Protein AF-A0A7V4LDE7-F1 (afdb_monomer)

Secondary structure (DSSP, 8-state):
---SEEEEE-GGGHHHHHHHHHHHHTTT--EEEEEGGG-SS-PPPHHHHHHHHT-SEEEEEE-TTGGG-HHHHHHHHHHSTTTSEEEEEEHHHHS-THHHHHTTS-S----TTS--HHHHHHHHHHHHHHHHHHHHHTTS-----------------------------------------PPPPPPPPP----------------------------------S-SS---S-------PPPPPPPHHHHHHHHHHHHHHHHHHHHHHHT-HHHHHHHHHHHHHH-TT-HHHHHHHHHHHHHTT-HHHHHHHHHHHHHH-TT-HHHHHHHHHHHHHTT-HHHHHHHHHHHHHH-TT-HHHHHHHHHHHHHTT-HHHHHHHHHHHHTTSTT-HHHHHHHHHHHHHTT-HHHHHHHHHHHHHH-TT-HHHHHHHHHHHHHTT-HHHHHHHHHHHHHH-TT-HHHHHHHHHHHHHTT-HHHHHHHHHHHHHH-TT-HHHHHHHHHHHHHTT-HHHHHHHHHHHHHH-TT-HHHHHHHHHHHHHTT-HHHHHHHHHHHHHTT----HHHHHHHHHHTT---

Mean predicted aligned error: 19.29 Å

Structure (mmCIF, N/CA/C/O backbone):
data_AF-A0A7V4LDE7-F1
#
_entry.id   AF-A0A7V4LDE7-F1
#
loop_
_atom_site.group_PDB
_atom_site.id
_atom_site.type_symbol
_atom_site.label_atom_id
_atom_site.label_alt_id
_atom_site.label_comp_id
_atom_site.label_asym_id
_atom_site.label_entity_id
_atom_site.label_seq_id
_atom_site.pdbx_PDB_ins_code
_atom_site.Cartn_x
_atom_site.Cartn_y
_atom_site.Cartn_z
_atom_site.occupancy
_atom_site.B_iso_or_equiv
_atom_site.auth_seq_id
_atom_site.auth_comp_id
_atom_site.auth_asym_id
_atom_site.auth_atom_id
_atom_site.pdbx_PDB_model_num
ATOM 1 N N . MET A 1 1 ? -40.823 26.200 8.061 1.00 50.50 1 MET A N 1
ATOM 2 C CA . MET A 1 1 ? -39.891 27.313 7.737 1.00 50.50 1 MET A CA 1
ATOM 3 C C . MET A 1 1 ? -40.153 27.757 6.298 1.00 50.50 1 MET A C 1
ATOM 5 O O . MET A 1 1 ? -40.673 26.949 5.548 1.00 50.50 1 MET A O 1
ATOM 9 N N . ASP A 1 2 ? -39.802 28.982 5.892 1.00 66.81 2 ASP A N 1
ATOM 10 C CA . ASP A 1 2 ? -40.017 29.496 4.515 1.00 66.81 2 ASP A CA 1
ATOM 11 C C . ASP A 1 2 ? -38.904 29.059 3.529 1.00 66.81 2 ASP A C 1
ATOM 13 O O . ASP A 1 2 ? -38.413 29.844 2.721 1.00 66.81 2 ASP A O 1
ATOM 17 N N . HIS A 1 3 ? -38.445 27.807 3.625 1.00 75.25 3 HIS A N 1
ATOM 18 C CA . HIS A 1 3 ? -37.455 27.248 2.700 1.00 75.25 3 HIS A CA 1
ATOM 19 C C . HIS A 1 3 ? -38.171 26.636 1.491 1.00 75.25 3 HIS A C 1
ATOM 21 O O . HIS A 1 3 ? -39.173 25.936 1.632 1.00 75.25 3 HIS A O 1
ATOM 27 N N . LYS A 1 4 ? -37.664 26.904 0.286 1.00 77.56 4 LYS A N 1
ATOM 28 C CA . LYS A 1 4 ? -38.280 26.480 -0.985 1.00 77.56 4 LYS A CA 1
ATOM 29 C C . LYS A 1 4 ? -37.563 25.290 -1.623 1.00 77.56 4 LYS A C 1
ATOM 31 O O . LYS A 1 4 ? -38.145 24.626 -2.475 1.00 77.56 4 LYS A O 1
ATOM 36 N N . VAL A 1 5 ? -36.329 25.019 -1.197 1.00 75.75 5 VAL A N 1
ATOM 37 C CA . VAL A 1 5 ? -35.504 23.886 -1.633 1.00 75.75 5 VAL A CA 1
ATOM 38 C C . VAL A 1 5 ? -34.792 23.285 -0.422 1.00 75.75 5 VAL A C 1
ATOM 40 O O . VAL A 1 5 ? -34.174 24.019 0.349 1.00 75.75 5 VAL A O 1
ATOM 43 N N . PHE A 1 6 ? -34.829 21.962 -0.279 1.00 77.19 6 PHE A N 1
ATOM 44 C CA . PHE A 1 6 ? -33.914 21.226 0.598 1.00 77.19 6 PHE A CA 1
ATOM 45 C C . PHE A 1 6 ? -32.781 20.591 -0.220 1.00 77.19 6 PHE A C 1
ATOM 47 O O . PHE A 1 6 ? -33.036 20.083 -1.311 1.00 77.19 6 PHE A O 1
ATOM 54 N N . ILE A 1 7 ? -31.546 20.607 0.292 1.00 74.69 7 ILE A N 1
ATOM 55 C CA . ILE A 1 7 ? -30.352 20.083 -0.387 1.00 74.69 7 ILE A CA 1
ATOM 56 C C . ILE A 1 7 ? -29.651 19.028 0.480 1.00 74.69 7 ILE A C 1
ATOM 58 O O . ILE A 1 7 ? -29.097 19.345 1.534 1.00 74.69 7 ILE A O 1
ATOM 62 N N . SER A 1 8 ? -29.596 17.781 0.000 1.00 70.31 8 SER A N 1
ATOM 63 C CA . SER A 1 8 ? -28.840 16.698 0.652 1.00 70.31 8 SER A CA 1
ATOM 64 C C . SER A 1 8 ? -27.558 16.346 -0.109 1.00 70.31 8 SER A C 1
ATOM 66 O O . SER A 1 8 ? -27.596 16.035 -1.303 1.00 70.31 8 SER A O 1
ATOM 68 N N . TYR A 1 9 ? -26.423 16.341 0.595 1.00 69.69 9 TYR A N 1
ATOM 69 C CA . TYR A 1 9 ? -25.068 16.217 0.036 1.00 69.69 9 TYR A CA 1
ATOM 70 C C . TYR A 1 9 ? -24.222 15.181 0.795 1.00 69.69 9 TYR A C 1
ATOM 72 O O . TYR A 1 9 ? -24.410 15.009 1.993 1.00 69.69 9 TYR A O 1
ATOM 80 N N . ALA A 1 10 ? -23.284 14.480 0.147 1.00 62.56 10 ALA A N 1
ATOM 81 C CA . ALA A 1 10 ? -22.315 13.653 0.886 1.00 62.56 10 ALA A CA 1
ATOM 82 C C . ALA A 1 10 ? -21.257 14.552 1.545 1.00 62.56 10 ALA A C 1
ATOM 84 O O . ALA A 1 10 ? -20.937 15.593 0.981 1.00 62.56 10 ALA A O 1
ATOM 85 N N . ASN A 1 11 ? -20.675 14.178 2.691 1.00 61.97 11 ASN A N 1
ATOM 86 C CA . ASN A 1 11 ? -19.760 15.073 3.425 1.00 61.97 11 ASN A CA 1
ATOM 87 C C . ASN A 1 11 ? -18.559 15.610 2.607 1.00 61.97 11 ASN A C 1
ATOM 89 O O . ASN A 1 11 ? -18.101 16.721 2.866 1.00 61.97 11 ASN A O 1
ATOM 93 N N . ALA A 1 12 ? -18.089 14.887 1.583 1.00 55.50 12 ALA A N 1
ATOM 94 C CA . ALA A 1 12 ? -17.068 15.378 0.645 1.00 55.50 12 ALA A CA 1
ATOM 95 C C . ALA A 1 12 ? -17.548 16.547 -0.251 1.00 55.50 12 ALA A C 1
ATOM 97 O O . ALA A 1 12 ? -16.748 17.387 -0.653 1.00 55.50 12 ALA A O 1
ATOM 98 N N . ASP A 1 13 ? -18.853 16.630 -0.520 1.00 61.31 13 ASP A N 1
ATOM 99 C CA . ASP A 1 13 ? -19.506 17.632 -1.371 1.00 61.31 13 ASP A CA 1
ATOM 100 C C . ASP A 1 13 ? -20.003 18.862 -0.566 1.00 61.31 13 ASP A C 1
ATOM 102 O O . ASP A 1 13 ? -20.712 19.714 -1.101 1.00 61.31 13 ASP A O 1
ATOM 106 N N . ALA A 1 14 ? -19.669 18.988 0.727 1.00 65.81 14 ALA A N 1
ATOM 107 C CA . ALA A 1 14 ? -20.252 20.000 1.624 1.00 65.81 14 ALA A CA 1
ATOM 108 C C . ALA A 1 14 ? -20.063 21.456 1.150 1.00 65.81 14 ALA A C 1
ATOM 110 O O . ALA A 1 14 ? -21.002 22.251 1.177 1.00 65.81 14 ALA A O 1
ATOM 111 N N . GLN A 1 15 ? -18.870 21.794 0.652 1.00 62.00 15 GLN A N 1
ATOM 112 C CA . GLN A 1 15 ? -18.568 23.120 0.088 1.00 62.00 15 GLN A CA 1
ATOM 113 C C . GLN A 1 15 ? -19.336 23.396 -1.216 1.00 62.00 15 GLN A C 1
ATOM 115 O O . GLN A 1 15 ? -19.632 24.546 -1.537 1.00 62.00 15 GLN A O 1
ATOM 120 N N . ILE A 1 16 ? -19.694 22.343 -1.958 1.00 63.47 16 ILE A N 1
ATOM 121 C CA . ILE A 1 16 ? -20.506 22.438 -3.174 1.00 63.47 16 ILE A CA 1
ATOM 122 C C . ILE A 1 16 ? -21.953 22.759 -2.793 1.00 63.47 16 ILE A C 1
ATOM 124 O O . ILE A 1 16 ? -22.546 23.684 -3.343 1.00 63.47 16 ILE A O 1
ATOM 128 N N . ALA A 1 17 ? -22.507 22.036 -1.817 1.00 70.44 17 ALA A N 1
ATOM 129 C CA . ALA A 1 17 ? -23.873 22.246 -1.347 1.00 70.44 17 ALA A CA 1
ATOM 130 C C . ALA A 1 17 ? -24.086 23.629 -0.718 1.00 70.44 17 ALA A C 1
ATOM 132 O O . ALA A 1 17 ? -25.117 24.254 -0.970 1.00 70.44 17 ALA A O 1
ATOM 133 N N . LEU A 1 18 ? -23.097 24.126 0.034 1.00 74.25 18 LEU A N 1
ATOM 134 C CA . LEU A 1 18 ? -23.105 25.485 0.572 1.00 74.25 18 LEU A CA 1
ATOM 135 C C . LEU A 1 18 ? -23.155 26.526 -0.558 1.00 74.25 18 LEU A C 1
ATOM 137 O O . LEU A 1 18 ? -24.107 27.298 -0.614 1.00 74.25 18 LEU A O 1
ATOM 141 N N . ARG A 1 19 ? -22.218 26.475 -1.518 1.00 65.81 19 ARG A N 1
ATOM 142 C CA . ARG A 1 19 ? -22.171 27.414 -2.657 1.00 65.81 19 ARG A CA 1
ATOM 143 C C . ARG A 1 19 ? -23.411 27.354 -3.554 1.00 65.81 19 ARG A C 1
ATOM 145 O O . ARG A 1 19 ? -23.854 28.385 -4.055 1.00 65.81 19 ARG A O 1
ATOM 152 N N . VAL A 1 20 ? -23.993 26.169 -3.759 1.00 69.62 20 VAL A N 1
ATOM 153 C CA . VAL A 1 20 ? -25.269 26.027 -4.484 1.00 69.62 20 VAL A CA 1
ATOM 154 C C . VAL A 1 20 ? -26.410 26.678 -3.699 1.00 69.62 20 VAL A C 1
ATOM 156 O O . VAL A 1 20 ? -27.248 27.335 -4.313 1.00 69.62 20 VAL A O 1
ATOM 159 N N . CYS A 1 21 ? -26.435 26.562 -2.368 1.00 80.62 21 CYS A N 1
ATOM 160 C CA . CYS A 1 21 ? -27.441 27.243 -1.556 1.00 80.62 21 CYS A CA 1
ATOM 161 C C . CYS A 1 21 ? -27.250 28.772 -1.578 1.00 80.62 21 CYS A C 1
ATOM 163 O O . CYS A 1 21 ? -28.171 29.483 -1.970 1.00 80.62 21 CYS A O 1
ATOM 165 N N . GLU A 1 22 ? -26.043 29.283 -1.310 1.00 76.50 22 GLU A N 1
ATOM 166 C CA . GLU A 1 22 ? -25.702 30.716 -1.412 1.00 76.50 22 GLU A CA 1
ATOM 167 C C . GLU A 1 22 ? -26.129 31.319 -2.767 1.00 76.50 22 GLU A C 1
ATOM 169 O O . GLU A 1 22 ? -26.753 32.382 -2.828 1.00 76.50 22 GLU A O 1
ATOM 174 N N . ALA A 1 23 ? -25.867 30.603 -3.867 1.00 71.69 23 ALA A N 1
ATOM 175 C CA . ALA A 1 23 ? -26.250 31.015 -5.215 1.00 71.69 23 ALA A CA 1
ATOM 176 C C . ALA A 1 23 ? -27.770 31.018 -5.470 1.00 71.69 23 ALA A C 1
ATOM 178 O O . ALA A 1 23 ? -28.225 31.764 -6.344 1.00 71.69 23 ALA A O 1
ATOM 179 N N . LEU A 1 24 ? -28.546 30.204 -4.746 1.00 76.56 24 LEU A N 1
ATOM 180 C CA . LEU A 1 24 ? -30.012 30.171 -4.792 1.00 76.56 24 LEU A CA 1
ATOM 181 C C . LEU A 1 24 ? -30.629 31.255 -3.893 1.00 76.56 24 LEU A C 1
ATOM 183 O O . LEU A 1 24 ? -31.565 31.936 -4.323 1.00 76.56 24 LEU A O 1
ATOM 187 N N . GLU A 1 25 ? -30.071 31.498 -2.706 1.00 82.31 25 GLU A N 1
ATOM 188 C CA . GLU A 1 25 ? -30.541 32.548 -1.790 1.00 82.31 25 GLU A CA 1
ATOM 189 C C . GLU A 1 25 ? -30.328 33.942 -2.387 1.00 82.31 25 GLU A C 1
ATOM 191 O O . GLU A 1 25 ? -31.271 34.736 -2.443 1.00 82.31 25 GLU A O 1
ATOM 196 N N . ALA A 1 26 ? -29.155 34.189 -2.987 1.00 76.25 26 ALA A N 1
ATOM 197 C CA . ALA A 1 26 ? -28.865 35.391 -3.778 1.00 76.25 26 ALA A CA 1
ATOM 198 C C . ALA A 1 26 ? -29.819 35.587 -4.980 1.00 76.25 26 ALA A C 1
ATOM 200 O O . ALA A 1 26 ? -29.890 36.670 -5.559 1.00 76.25 26 ALA A O 1
ATOM 201 N N . ARG A 1 27 ? -30.574 34.545 -5.356 1.00 81.12 27 ARG A N 1
ATOM 202 C CA . ARG A 1 27 ? -31.574 34.527 -6.436 1.00 81.12 27 ARG A CA 1
ATOM 203 C C . ARG A 1 27 ? -33.024 34.498 -5.929 1.00 81.12 27 ARG A C 1
ATOM 205 O O . ARG A 1 27 ? -33.942 34.295 -6.734 1.00 81.12 27 ARG A O 1
ATOM 212 N N . GLY A 1 28 ? -33.238 34.723 -4.627 1.00 81.88 28 GLY A N 1
ATOM 213 C CA . GLY A 1 28 ? -34.551 34.782 -3.967 1.00 81.88 28 GLY A CA 1
ATOM 214 C C . GLY A 1 28 ? -35.153 33.418 -3.602 1.00 81.88 28 GLY A C 1
ATOM 215 O O . GLY A 1 28 ? -36.342 33.328 -3.277 1.00 81.88 28 GLY A O 1
ATOM 216 N N . ILE A 1 29 ? -34.359 32.348 -3.673 1.00 80.94 29 ILE A N 1
ATOM 217 C CA . ILE A 1 29 ? -34.776 30.964 -3.436 1.00 80.94 29 ILE A CA 1
ATOM 218 C C . ILE A 1 29 ? -34.128 30.489 -2.132 1.00 80.94 29 ILE A C 1
ATOM 220 O O . ILE A 1 29 ? -33.062 29.883 -2.143 1.00 80.94 29 ILE A O 1
ATOM 224 N N . LYS A 1 30 ? -34.795 30.769 -1.006 1.00 83.50 30 LYS A N 1
ATOM 225 C CA . LYS A 1 30 ? -34.385 30.292 0.322 1.00 83.50 30 LYS A CA 1
ATOM 226 C C . LYS A 1 30 ? -34.194 28.776 0.328 1.00 83.50 30 LYS A C 1
ATOM 228 O O . LYS A 1 30 ? -35.106 28.049 -0.093 1.00 83.50 30 LYS A O 1
ATOM 233 N N . CYS A 1 31 ? -33.068 28.305 0.843 1.00 80.31 31 CYS A N 1
ATOM 234 C CA . CYS A 1 31 ? -32.718 26.887 0.864 1.00 80.31 31 CYS A CA 1
ATOM 235 C C . CYS A 1 31 ? -32.282 26.425 2.252 1.00 80.31 31 CYS A C 1
ATOM 237 O O . CYS A 1 31 ? -31.896 27.211 3.108 1.00 80.31 31 CYS A O 1
ATOM 239 N N . TRP A 1 32 ? -32.364 25.117 2.477 1.00 78.06 32 TRP A N 1
ATOM 240 C CA . TRP A 1 32 ? -31.833 24.481 3.676 1.00 78.06 32 TRP A CA 1
ATOM 241 C C . TRP A 1 32 ? -31.017 23.250 3.284 1.00 78.06 32 TRP A C 1
ATOM 243 O O . TRP A 1 32 ? -31.372 22.562 2.327 1.00 78.06 32 TRP A O 1
ATOM 253 N N . ILE A 1 33 ? -29.907 22.987 3.978 1.00 77.00 33 ILE A N 1
ATOM 254 C CA . ILE A 1 33 ? -28.935 21.953 3.589 1.00 77.00 33 ILE A CA 1
ATOM 255 C C . ILE A 1 33 ? -28.643 20.998 4.751 1.00 77.00 33 ILE A C 1
ATOM 257 O O . ILE A 1 33 ? -28.571 21.437 5.899 1.00 77.00 33 ILE A O 1
ATOM 261 N N . ALA A 1 34 ? -28.435 19.708 4.466 1.00 68.44 34 ALA A N 1
ATOM 262 C CA . ALA A 1 34 ? -27.981 18.737 5.470 1.00 68.44 34 ALA A CA 1
ATOM 263 C C . ALA A 1 34 ? -27.108 17.602 4.880 1.00 68.44 34 ALA A C 1
ATOM 265 O O . ALA A 1 34 ? -27.352 17.150 3.753 1.00 68.44 34 ALA A O 1
ATOM 266 N N . PRO A 1 35 ? -26.110 17.101 5.638 1.00 62.38 35 PRO A N 1
ATOM 267 C CA . PRO A 1 35 ? -25.214 16.037 5.189 1.00 62.38 35 PRO A CA 1
ATOM 268 C C . PRO A 1 35 ? -25.904 14.663 5.155 1.00 62.38 35 PRO A C 1
ATOM 270 O O . PRO A 1 35 ? -26.750 14.340 5.987 1.00 62.38 35 PRO A O 1
ATOM 273 N N . ARG A 1 36 ? -25.508 13.822 4.195 1.00 60.56 36 ARG A N 1
ATOM 274 C CA . ARG A 1 36 ? -26.089 12.495 3.922 1.00 60.56 36 ARG A CA 1
ATOM 275 C C . ARG A 1 36 ? -25.640 11.411 4.895 1.00 60.56 36 ARG A C 1
ATOM 277 O O . ARG A 1 36 ? -26.340 10.415 5.022 1.00 60.56 36 ARG A O 1
ATOM 284 N N . ASP A 1 37 ? -24.531 11.602 5.601 1.00 50.69 37 ASP A N 1
ATOM 285 C CA . ASP A 1 37 ? -23.932 10.630 6.530 1.00 50.69 37 ASP A CA 1
ATOM 286 C C . ASP A 1 37 ? -24.857 10.248 7.721 1.00 50.69 37 ASP A C 1
ATOM 288 O O . ASP A 1 37 ? -24.541 9.356 8.502 1.00 50.69 37 ASP A O 1
ATOM 292 N N . ILE A 1 38 ? -26.037 10.877 7.811 1.00 47.62 38 ILE A N 1
ATOM 293 C CA . ILE A 1 38 ? -27.210 10.501 8.622 1.00 47.62 38 ILE A CA 1
ATOM 294 C C . ILE A 1 38 ? -27.854 9.167 8.153 1.00 47.62 38 ILE A C 1
ATOM 296 O O . ILE A 1 38 ? -28.610 8.547 8.897 1.00 47.62 38 ILE A O 1
ATOM 300 N N . LEU A 1 39 ? -27.564 8.701 6.932 1.00 48.22 39 LEU A N 1
ATOM 301 C CA . LEU A 1 39 ? -28.118 7.482 6.330 1.00 48.22 39 LEU A CA 1
ATOM 302 C C . LEU A 1 39 ? -27.001 6.448 6.110 1.00 48.22 39 LEU A C 1
ATOM 304 O O . LEU A 1 39 ? -26.289 6.494 5.103 1.00 48.22 39 LEU A O 1
ATOM 308 N N . PRO A 1 40 ? -26.872 5.481 7.034 1.00 29.80 40 PRO A N 1
ATOM 309 C CA . PRO A 1 40 ? -27.656 4.262 6.842 1.00 29.80 40 PRO A CA 1
ATOM 310 C C . PRO A 1 40 ? -28.383 3.762 8.105 1.00 29.80 40 PRO A C 1
ATOM 312 O O . PRO A 1 40 ? -27.784 3.594 9.162 1.00 29.80 40 PRO A O 1
ATOM 315 N N . GLY A 1 41 ? -29.661 3.396 7.946 1.00 46.09 41 GLY A N 1
ATOM 316 C CA . GLY A 1 41 ? -30.373 2.537 8.902 1.00 46.09 41 GLY A CA 1
ATOM 317 C C . GLY A 1 41 ? -31.134 3.226 10.040 1.00 46.09 41 GLY A C 1
ATOM 318 O O . GLY A 1 41 ? -31.358 2.582 11.062 1.00 46.09 41 GLY A O 1
ATOM 319 N N . MET A 1 42 ? -31.557 4.487 9.891 1.00 39.81 42 MET A N 1
ATOM 320 C CA . MET A 1 42 ? -32.373 5.173 10.903 1.00 39.81 42 MET A CA 1
ATOM 321 C C . MET A 1 42 ? -33.676 5.763 10.358 1.00 39.81 42 MET A C 1
ATOM 323 O O . MET A 1 42 ? -33.765 6.183 9.206 1.00 39.81 42 MET A O 1
ATOM 327 N N . ILE A 1 43 ? -34.681 5.801 11.234 1.00 41.81 43 ILE A N 1
ATOM 328 C CA . ILE A 1 43 ? -35.932 6.540 11.057 1.00 41.81 43 ILE A CA 1
ATOM 329 C C . ILE A 1 43 ? -35.590 8.036 11.125 1.00 41.81 43 ILE A C 1
ATOM 331 O O . ILE A 1 43 ? -34.883 8.458 12.041 1.00 41.81 43 ILE A O 1
ATOM 335 N N . PHE A 1 44 ? -36.070 8.838 10.170 1.00 49.41 44 PHE A N 1
ATOM 336 C CA . PHE A 1 44 ? -35.933 10.297 10.228 1.00 49.41 44 PHE A CA 1
ATOM 337 C C . PHE A 1 44 ? -36.570 10.835 11.522 1.00 49.41 44 PHE A C 1
ATOM 339 O O . PHE A 1 44 ? -37.659 10.402 11.896 1.00 49.41 44 PHE A O 1
ATOM 346 N N . THR A 1 45 ? -35.939 11.802 12.191 1.00 49.56 45 THR A N 1
ATOM 347 C CA . THR A 1 45 ? -36.593 12.503 13.308 1.00 49.56 45 THR A CA 1
ATOM 348 C C . THR A 1 45 ? -37.821 13.257 12.800 1.00 49.56 45 THR A C 1
ATOM 350 O O . THR A 1 45 ? -37.802 13.777 11.686 1.00 49.56 45 THR A O 1
ATOM 353 N N . GLU A 1 46 ? -38.884 13.351 13.603 1.00 51.69 46 GLU A N 1
ATOM 354 C CA . GLU A 1 46 ? -40.148 13.979 13.180 1.00 51.69 46 GLU A CA 1
ATOM 355 C C . GLU A 1 46 ? -39.921 15.408 12.666 1.00 51.69 46 GLU A C 1
ATOM 357 O O . GLU A 1 46 ? -40.315 15.721 11.550 1.00 51.69 46 GLU A O 1
ATOM 362 N N . ALA A 1 47 ? -39.126 16.216 13.376 1.00 48.28 47 ALA A N 1
ATOM 363 C CA . ALA A 1 47 ? -38.737 17.560 12.940 1.00 48.28 47 ALA A CA 1
ATOM 364 C C . ALA A 1 47 ? -37.963 17.608 11.598 1.00 48.28 47 ALA A C 1
ATOM 366 O O . ALA A 1 47 ? -37.997 18.626 10.909 1.00 48.28 47 ALA A O 1
ATOM 367 N N . LEU A 1 48 ? -37.260 16.535 11.206 1.00 56.75 48 LEU A N 1
ATOM 368 C CA . LEU A 1 48 ? -36.602 16.424 9.896 1.00 56.75 48 LEU A CA 1
ATOM 369 C C . LEU A 1 48 ? -37.596 16.005 8.802 1.00 56.75 48 LEU A C 1
ATOM 371 O O . LEU A 1 48 ? -37.505 16.514 7.686 1.00 56.75 48 LEU A O 1
ATOM 375 N N . ILE A 1 49 ? -38.563 15.136 9.119 1.00 59.94 49 ILE A N 1
ATOM 376 C CA . ILE A 1 49 ? -39.685 14.817 8.220 1.00 59.94 49 ILE A CA 1
ATOM 377 C C . ILE A 1 49 ? -40.500 16.087 7.966 1.00 59.94 49 ILE A C 1
ATOM 379 O O . ILE A 1 49 ? -40.654 16.480 6.816 1.00 59.94 49 ILE A O 1
ATOM 383 N N . GLU A 1 50 ? -40.941 16.774 9.021 1.00 58.88 50 GLU A N 1
ATOM 384 C CA . GLU A 1 50 ? -41.698 18.028 8.944 1.00 58.88 50 GLU A CA 1
ATOM 385 C C . GLU A 1 50 ? -40.942 19.116 8.171 1.00 58.88 50 GLU A C 1
ATOM 387 O O . GLU A 1 50 ? -41.540 19.833 7.370 1.00 58.88 50 GLU A O 1
ATOM 392 N N . ALA A 1 51 ? -39.621 19.235 8.359 1.00 57.94 51 ALA A N 1
ATOM 393 C CA . ALA A 1 51 ? -38.803 20.175 7.595 1.00 57.94 51 ALA A CA 1
ATOM 394 C C . ALA A 1 51 ? -38.767 19.840 6.094 1.00 57.94 51 ALA A C 1
ATOM 396 O O . ALA A 1 51 ? -38.843 20.757 5.277 1.00 57.94 51 ALA A O 1
ATOM 397 N N . ILE A 1 52 ? -38.686 18.556 5.725 1.00 60.91 52 ILE A N 1
ATOM 398 C CA . ILE A 1 52 ? -38.683 18.108 4.324 1.00 60.91 52 ILE A CA 1
ATOM 399 C C . ILE A 1 52 ? -40.086 18.220 3.705 1.00 60.91 52 ILE A C 1
ATOM 401 O O . ILE A 1 52 ? -40.213 18.732 2.593 1.00 60.91 52 ILE A O 1
ATOM 405 N N . GLU A 1 53 ? -41.144 17.828 4.419 1.00 59.44 53 GLU A N 1
ATOM 406 C CA . GLU A 1 53 ? -42.542 17.961 3.976 1.00 59.44 53 GLU A CA 1
ATOM 407 C C . GLU A 1 53 ? -42.984 19.430 3.857 1.00 59.44 53 GLU A C 1
ATOM 409 O O . GLU A 1 53 ? -43.809 19.763 3.006 1.00 59.44 53 GLU A O 1
ATOM 414 N N . ALA A 1 54 ? -42.387 20.335 4.640 1.00 63.69 54 ALA A N 1
ATOM 415 C CA . ALA A 1 54 ? -42.558 21.777 4.478 1.00 63.69 54 ALA A CA 1
ATOM 416 C C . ALA A 1 54 ? -41.814 22.359 3.256 1.00 63.69 54 ALA A C 1
ATOM 418 O O . ALA A 1 54 ? -42.111 23.491 2.867 1.00 63.69 54 ALA A O 1
ATOM 419 N N . THR A 1 55 ? -40.874 21.627 2.637 1.00 67.19 55 THR A N 1
ATOM 420 C CA . THR A 1 55 ? -40.180 22.069 1.413 1.00 67.19 55 THR A CA 1
ATOM 421 C C . THR A 1 55 ? -40.812 21.472 0.146 1.00 67.19 55 THR A C 1
ATOM 423 O O . THR A 1 55 ? -40.927 20.254 0.026 1.00 67.19 55 THR A O 1
ATOM 426 N N . PRO A 1 56 ? -41.191 22.291 -0.856 1.00 66.38 56 PRO A N 1
ATOM 427 C CA . PRO A 1 56 ? -41.860 21.797 -2.063 1.00 66.38 56 PRO A CA 1
ATOM 428 C C . PRO A 1 56 ? -40.929 21.057 -3.042 1.00 66.38 56 PRO A C 1
ATOM 430 O O . PRO A 1 56 ? -41.417 20.300 -3.886 1.00 66.38 56 PRO A O 1
ATOM 433 N N . ILE A 1 57 ? -39.610 21.278 -2.955 1.00 69.25 57 ILE A N 1
ATOM 434 C CA . ILE A 1 57 ? -38.596 20.705 -3.853 1.00 69.25 57 ILE A CA 1
ATOM 435 C C . ILE A 1 57 ? -37.443 20.106 -3.039 1.00 69.25 57 ILE A C 1
ATOM 437 O O . ILE A 1 57 ? -36.823 20.791 -2.223 1.00 69.25 57 ILE A O 1
ATOM 441 N N . PHE A 1 58 ? -37.116 18.845 -3.328 1.00 66.19 58 PHE A N 1
ATOM 442 C CA . PHE A 1 58 ? -35.951 18.138 -2.795 1.00 66.19 58 PHE A CA 1
ATOM 443 C C . PHE A 1 58 ? -34.865 18.051 -3.877 1.00 66.19 58 PHE A C 1
ATOM 445 O O . PHE A 1 58 ? -35.109 17.494 -4.951 1.00 66.19 58 PHE A O 1
ATOM 452 N N . LEU A 1 59 ? -33.665 18.557 -3.582 1.00 65.50 59 LEU A N 1
ATOM 453 C CA . LEU A 1 59 ? -32.470 18.480 -4.423 1.00 65.50 59 LEU A CA 1
ATOM 454 C C . LEU A 1 59 ? -31.442 17.522 -3.800 1.00 65.50 59 LEU A C 1
ATOM 456 O O . LEU A 1 59 ? -31.055 17.660 -2.638 1.00 65.50 59 LEU A O 1
ATOM 460 N N . LEU A 1 60 ? -30.961 16.558 -4.584 1.00 59.94 60 LEU A N 1
ATOM 461 C CA . LEU A 1 60 ? -29.961 15.581 -4.146 1.00 59.94 60 LEU A CA 1
ATOM 462 C C . LEU A 1 60 ? -28.641 15.811 -4.895 1.00 59.94 60 LEU A C 1
ATOM 464 O O . LEU A 1 60 ? -28.553 15.510 -6.081 1.00 59.94 60 LEU A O 1
ATOM 468 N N . ILE A 1 61 ? -27.615 16.326 -4.208 1.00 61.09 61 ILE A N 1
ATOM 469 C CA . ILE A 1 61 ? -26.288 16.573 -4.795 1.00 61.09 61 ILE A CA 1
ATOM 470 C C . ILE A 1 61 ? -25.451 15.298 -4.694 1.00 61.09 61 ILE A C 1
ATOM 472 O O . ILE A 1 61 ? -25.113 14.835 -3.602 1.00 61.09 61 ILE A O 1
ATOM 476 N N . LEU A 1 62 ? -25.137 14.702 -5.840 1.00 52.28 62 LEU A N 1
ATOM 477 C CA . LEU A 1 62 ? -24.441 13.421 -5.945 1.00 52.28 62 LEU A CA 1
ATOM 478 C C . LEU A 1 62 ? -23.081 13.604 -6.621 1.00 52.28 62 LEU A C 1
ATOM 480 O O . LEU A 1 62 ? -23.022 13.959 -7.803 1.00 52.28 62 LEU A O 1
ATOM 484 N N . SER A 1 63 ? -22.002 13.284 -5.901 1.00 49.94 63 SER A N 1
ATOM 485 C CA . SER A 1 63 ? -20.673 13.088 -6.489 1.00 49.94 63 SER A CA 1
ATOM 486 C C . SER A 1 63 ? -20.718 12.106 -7.672 1.00 49.94 63 SER A C 1
ATOM 488 O O . SER A 1 63 ? -21.610 11.256 -7.771 1.00 49.94 63 SER A O 1
ATOM 490 N N . GLN A 1 64 ? -19.762 12.218 -8.601 1.00 45.81 64 GLN A N 1
ATOM 491 C CA . GLN A 1 64 ? -19.833 11.562 -9.920 1.00 45.81 64 GLN A CA 1
ATOM 492 C C . GLN A 1 64 ? -20.103 10.044 -9.853 1.00 45.81 64 GLN A C 1
ATOM 494 O O . GLN A 1 64 ? -20.893 9.533 -10.645 1.00 45.81 64 GLN A O 1
ATOM 499 N N . ASN A 1 65 ? -19.555 9.345 -8.853 1.00 42.81 65 ASN A N 1
ATOM 500 C CA . ASN A 1 65 ? -19.751 7.902 -8.667 1.00 42.81 65 ASN A CA 1
ATOM 501 C C . ASN A 1 65 ? -21.077 7.529 -7.971 1.00 42.81 65 ASN A C 1
ATOM 503 O O . ASN A 1 65 ? -21.528 6.392 -8.091 1.00 42.81 65 ASN A O 1
ATOM 507 N N . ALA A 1 66 ? -21.724 8.453 -7.253 1.00 42.03 66 ALA A N 1
ATOM 508 C CA . ALA A 1 66 ? -22.975 8.179 -6.542 1.00 42.03 66 ALA A CA 1
ATOM 509 C C . ALA A 1 66 ? -24.207 8.197 -7.470 1.00 42.03 66 ALA A C 1
ATOM 511 O O . ALA A 1 66 ? -25.183 7.496 -7.205 1.00 42.03 66 ALA A O 1
ATOM 512 N N . ASN A 1 67 ? -24.143 8.931 -8.590 1.00 41.00 67 ASN A N 1
ATOM 513 C CA . ASN A 1 67 ? -25.228 9.047 -9.579 1.00 41.00 67 ASN A CA 1
ATOM 514 C C . ASN A 1 67 ? -25.619 7.727 -10.263 1.00 41.00 67 ASN A C 1
ATOM 516 O O . ASN A 1 67 ? -26.707 7.632 -10.823 1.00 41.00 67 ASN A O 1
ATOM 520 N N . GLN A 1 68 ? -24.759 6.705 -10.225 1.00 40.66 68 GLN A N 1
ATOM 521 C CA . GLN A 1 68 ? -25.049 5.393 -10.817 1.00 40.66 68 GLN A CA 1
ATOM 522 C C . GLN A 1 68 ? -25.760 4.435 -9.845 1.00 40.66 68 GLN A C 1
ATOM 524 O O . GLN A 1 68 ? -26.194 3.357 -10.251 1.00 40.66 68 GLN A O 1
ATOM 529 N N . SER A 1 69 ? -25.932 4.810 -8.569 1.00 44.56 69 SER A N 1
ATOM 530 C CA . SER A 1 69 ? -26.653 3.982 -7.598 1.00 44.56 69 SER A CA 1
ATOM 531 C C . SER A 1 69 ? -28.168 4.117 -7.768 1.00 44.56 69 SER A C 1
ATOM 533 O O . SER A 1 69 ? -28.845 4.864 -7.057 1.00 44.56 69 SER A O 1
ATOM 535 N N . GLN A 1 70 ? -28.714 3.337 -8.705 1.00 50.47 70 GLN A N 1
ATOM 536 C CA . GLN A 1 70 ? -30.156 3.222 -8.945 1.00 50.47 70 GLN A CA 1
ATOM 537 C C . GLN A 1 70 ? -30.928 2.852 -7.661 1.00 50.47 70 GLN A C 1
ATOM 539 O O . GLN A 1 70 ? -32.057 3.299 -7.482 1.00 50.47 70 GLN A O 1
ATOM 544 N N . TYR A 1 71 ? -30.296 2.121 -6.734 1.00 48.66 71 TYR A N 1
ATOM 545 C CA . TYR A 1 71 ? -30.826 1.830 -5.397 1.00 48.66 71 TYR A CA 1
ATOM 546 C C . TYR A 1 71 ? -31.078 3.100 -4.565 1.00 48.66 71 TYR A C 1
ATOM 548 O O . TYR A 1 71 ? -32.176 3.281 -4.046 1.00 48.66 71 TYR A O 1
ATOM 556 N N . VAL A 1 72 ? -30.099 4.010 -4.475 1.00 50.91 72 VAL A N 1
ATOM 557 C CA . VAL A 1 72 ? -30.225 5.250 -3.680 1.00 50.91 72 VAL A CA 1
ATOM 558 C C . VAL A 1 72 ? -31.310 6.161 -4.250 1.00 50.91 72 VAL A C 1
ATOM 560 O O . VAL A 1 72 ? -32.100 6.715 -3.488 1.00 50.91 72 VAL A O 1
ATOM 563 N N . PHE A 1 73 ? -31.399 6.278 -5.579 1.00 53.41 73 PHE A N 1
ATOM 564 C CA . PHE A 1 73 ? -32.475 7.043 -6.211 1.00 53.41 73 PHE A CA 1
ATOM 565 C C . PHE A 1 73 ? -33.854 6.430 -5.928 1.00 53.41 73 PHE A C 1
ATOM 567 O O . PHE A 1 73 ? -34.778 7.164 -5.586 1.00 53.41 73 PHE A O 1
ATOM 574 N N . GLN A 1 74 ? -33.998 5.102 -6.018 1.00 56.09 74 GLN A N 1
ATOM 575 C CA . GLN A 1 74 ? -35.275 4.433 -5.746 1.00 56.09 74 GLN A CA 1
ATOM 576 C C . GLN A 1 74 ? -35.682 4.520 -4.271 1.00 56.09 74 GLN A C 1
ATOM 578 O O . GLN A 1 74 ? -36.848 4.782 -4.009 1.00 56.09 74 GLN A O 1
ATOM 583 N N . GLU A 1 75 ? -34.767 4.381 -3.308 1.00 55.22 75 GLU A N 1
ATOM 584 C CA . GLU A 1 75 ? -35.115 4.491 -1.881 1.00 55.22 75 GLU A CA 1
ATOM 585 C C . GLU A 1 75 ? -35.468 5.932 -1.468 1.00 55.22 75 GLU A C 1
ATOM 587 O O . GLU A 1 75 ? -36.453 6.130 -0.758 1.00 55.22 75 GLU A O 1
ATOM 592 N N . VAL A 1 76 ? -34.764 6.956 -1.975 1.00 55.16 76 VAL A N 1
ATOM 593 C CA . VAL A 1 76 ? -35.166 8.366 -1.767 1.00 55.16 76 VAL A CA 1
ATOM 594 C C . VAL A 1 76 ? -36.514 8.650 -2.434 1.00 55.16 76 VAL A C 1
ATOM 596 O O . VAL A 1 76 ? -37.381 9.279 -1.828 1.00 55.16 76 VAL A O 1
ATOM 599 N N . LYS A 1 77 ? -36.729 8.146 -3.656 1.00 57.78 77 LYS A N 1
ATOM 600 C CA . LYS A 1 77 ? -38.008 8.261 -4.363 1.00 57.78 77 LYS A CA 1
ATOM 601 C C . LYS A 1 77 ? -39.146 7.618 -3.570 1.00 57.78 77 LYS A C 1
ATOM 603 O O . LYS A 1 77 ? -40.154 8.274 -3.349 1.00 57.78 77 LYS A O 1
ATOM 608 N N . ARG A 1 78 ? -38.948 6.393 -3.081 1.00 57.62 78 ARG A N 1
ATOM 609 C CA . ARG A 1 78 ? -39.897 5.594 -2.290 1.00 57.62 78 ARG A CA 1
ATOM 610 C C . ARG A 1 78 ? -40.237 6.223 -0.938 1.00 57.62 78 ARG A C 1
ATOM 612 O O . ARG A 1 78 ? -41.387 6.147 -0.519 1.00 57.62 78 ARG A O 1
ATOM 619 N N . ALA A 1 79 ? -39.267 6.850 -0.270 1.00 53.03 79 ALA A N 1
ATOM 620 C CA . ALA A 1 79 ? -39.464 7.483 1.036 1.00 53.03 79 ALA A CA 1
ATOM 621 C C . ALA A 1 79 ? -40.381 8.722 0.992 1.00 53.03 79 ALA A C 1
ATOM 623 O O . ALA A 1 79 ? -41.058 9.011 1.977 1.00 53.03 79 ALA A O 1
ATOM 624 N N . PHE A 1 80 ? -40.430 9.434 -0.142 1.00 54.66 80 PHE A N 1
ATOM 625 C CA . PHE A 1 80 ? -41.183 10.690 -0.292 1.00 54.66 80 PHE A CA 1
ATOM 626 C C . PHE A 1 80 ? -42.165 10.685 -1.484 1.00 54.66 80 PHE A C 1
ATOM 628 O O . PHE A 1 80 ? -42.642 11.746 -1.906 1.00 54.66 80 PHE A O 1
ATOM 635 N N . GLU A 1 81 ? -42.479 9.510 -2.045 1.00 53.62 81 GLU A N 1
ATOM 636 C CA . GLU A 1 81 ? -43.266 9.403 -3.279 1.00 53.62 81 GLU A CA 1
ATOM 637 C C . GLU A 1 81 ? -44.686 9.960 -3.097 1.00 53.62 81 GLU A C 1
ATOM 639 O O . GLU A 1 81 ? -45.402 9.613 -2.159 1.00 53.62 81 GLU A O 1
ATOM 644 N N . GLY A 1 82 ? -45.095 10.861 -3.993 1.00 54.09 82 GLY A N 1
ATOM 645 C CA . GLY A 1 82 ? -46.403 11.522 -3.934 1.00 54.09 82 GLY A CA 1
ATOM 646 C C . GLY A 1 82 ? -46.538 12.650 -2.900 1.00 54.09 82 GLY A C 1
ATOM 647 O O . GLY A 1 82 ? -47.591 13.283 -2.873 1.00 54.09 82 GLY A O 1
ATOM 648 N N . LYS A 1 83 ? -45.504 12.942 -2.090 1.00 56.09 83 LYS A N 1
ATOM 649 C CA . LYS A 1 83 ? -45.504 14.056 -1.119 1.00 56.09 83 LYS A CA 1
ATOM 650 C C . LYS A 1 83 ? -44.726 15.288 -1.595 1.00 56.09 83 LYS A C 1
ATOM 652 O O . LYS A 1 83 ? -45.267 16.390 -1.575 1.00 56.09 83 LYS A O 1
ATOM 657 N N . THR A 1 84 ? -43.491 15.100 -2.066 1.00 58.94 84 THR A N 1
ATOM 658 C CA . THR A 1 84 ? -42.572 16.192 -2.450 1.00 58.94 84 THR A CA 1
ATOM 659 C C . THR A 1 84 ? -42.057 15.992 -3.876 1.00 58.94 84 THR A C 1
ATOM 661 O O . THR A 1 84 ? -41.883 14.860 -4.328 1.00 58.94 84 THR A O 1
ATOM 664 N N . THR A 1 85 ? -41.784 17.079 -4.611 1.00 61.12 85 THR A N 1
ATOM 665 C CA . THR A 1 85 ? -41.149 16.967 -5.936 1.00 61.12 85 THR A CA 1
ATOM 666 C C . THR A 1 85 ? -39.647 16.743 -5.776 1.00 61.12 85 THR A C 1
ATOM 668 O O . THR A 1 85 ? -38.909 17.657 -5.409 1.00 61.12 85 THR A O 1
ATOM 671 N N . ILE A 1 86 ? -39.189 15.525 -6.063 1.00 58.06 86 ILE A N 1
ATOM 672 C CA . ILE A 1 86 ? -37.763 15.184 -6.088 1.00 58.06 86 ILE A CA 1
ATOM 673 C C . ILE A 1 86 ? -37.183 15.540 -7.455 1.00 58.06 86 ILE A C 1
ATOM 675 O O . ILE A 1 86 ? -37.688 15.092 -8.485 1.00 58.06 86 ILE A O 1
ATOM 679 N N . VAL A 1 87 ? -36.078 16.286 -7.456 1.00 57.38 87 VAL A N 1
ATOM 680 C CA . VAL A 1 87 ? -35.241 16.505 -8.638 1.00 57.38 87 VAL A CA 1
ATOM 681 C C . VAL A 1 87 ? -33.833 16.006 -8.322 1.00 57.38 87 VAL A C 1
ATOM 683 O O . VAL A 1 87 ? -33.111 16.595 -7.518 1.00 57.38 87 VAL A O 1
ATOM 686 N N . ALA A 1 88 ? -33.440 14.901 -8.952 1.00 53.97 88 ALA A N 1
ATOM 687 C CA . ALA A 1 88 ? -32.045 14.481 -8.979 1.00 53.97 88 ALA A CA 1
ATOM 688 C C . ALA A 1 88 ? -31.332 15.232 -10.108 1.00 53.97 88 ALA A C 1
ATOM 690 O O . ALA A 1 88 ? -31.817 15.226 -11.238 1.00 53.97 88 ALA A O 1
ATOM 691 N N . LEU A 1 89 ? -30.201 15.862 -9.789 1.00 50.62 89 LEU A N 1
ATOM 692 C CA . LEU A 1 89 ? -29.277 16.466 -10.747 1.00 50.62 89 LEU A CA 1
ATOM 693 C C . LEU A 1 89 ? -27.871 15.966 -10.425 1.00 50.62 89 LEU A C 1
ATOM 695 O O . LEU A 1 89 ? -27.488 15.877 -9.253 1.00 50.62 89 LEU A O 1
ATOM 699 N N . ARG A 1 90 ? -27.084 15.672 -11.454 1.00 50.47 90 ARG A N 1
ATOM 700 C CA . ARG A 1 90 ? -25.672 15.328 -11.285 1.00 50.47 90 ARG A CA 1
ATOM 701 C C . ARG A 1 90 ? -24.874 16.581 -10.926 1.00 50.47 90 ARG A C 1
ATOM 703 O O . ARG A 1 90 ? -25.178 17.677 -11.400 1.00 50.47 90 ARG A O 1
ATOM 710 N N . VAL A 1 91 ? -23.783 16.425 -10.172 1.00 48.34 91 VAL A N 1
ATOM 711 C CA . VAL A 1 91 ? -22.849 17.541 -9.922 1.00 48.34 91 VAL A CA 1
ATOM 712 C C . VAL A 1 91 ? -22.339 18.150 -11.232 1.00 48.34 91 VAL A C 1
ATOM 714 O O . VAL A 1 91 ? -22.261 19.367 -11.319 1.00 48.34 91 VAL A O 1
ATOM 717 N N . ASP A 1 92 ? -22.082 17.351 -12.272 1.00 46.94 92 ASP A N 1
ATOM 718 C CA . ASP A 1 92 ? -21.614 17.837 -13.577 1.00 46.94 92 ASP A CA 1
ATOM 719 C C . ASP A 1 92 ? -22.713 18.417 -14.494 1.00 46.94 92 ASP A C 1
ATOM 721 O O . ASP A 1 92 ? -22.384 19.070 -15.482 1.00 46.94 92 ASP A O 1
ATOM 725 N N . GLU A 1 93 ? -23.997 18.265 -14.146 1.00 49.72 93 GLU A N 1
ATOM 726 C CA . GLU A 1 93 ? -25.115 18.980 -14.794 1.00 49.72 93 GLU A CA 1
ATOM 727 C C . GLU A 1 93 ? -25.308 20.392 -14.210 1.00 49.72 93 GLU A C 1
ATOM 729 O O . GLU A 1 93 ? -25.753 21.300 -14.911 1.00 49.72 93 GLU A O 1
ATOM 734 N N . VAL A 1 94 ? -24.949 20.591 -12.935 1.00 50.25 94 VAL A N 1
ATOM 735 C CA . VAL A 1 94 ? -24.991 21.901 -12.255 1.00 50.25 94 VAL A CA 1
ATOM 736 C C . VAL A 1 94 ? -23.662 22.656 -12.399 1.00 50.25 94 VAL A C 1
ATOM 738 O O . VAL A 1 94 ? -23.654 23.877 -12.547 1.00 50.25 94 VAL A O 1
ATOM 741 N N . LEU A 1 95 ? -22.541 21.931 -12.351 1.00 49.75 95 LEU A N 1
ATOM 742 C CA . LEU A 1 95 ? -21.164 22.427 -12.303 1.00 49.75 95 LEU A CA 1
ATOM 743 C C . LEU A 1 95 ? -20.292 21.605 -13.279 1.00 49.75 95 LEU A C 1
ATOM 745 O O . LEU A 1 95 ? -19.635 20.651 -12.850 1.00 49.75 95 LEU A O 1
ATOM 749 N N . PRO A 1 96 ? -20.279 21.922 -14.590 1.00 48.28 96 PRO A N 1
ATOM 750 C CA . PRO A 1 96 ? -19.528 21.144 -15.578 1.00 48.28 96 PRO A CA 1
ATOM 751 C C . PRO A 1 96 ? -18.050 21.021 -15.180 1.00 48.28 96 PRO A C 1
ATOM 753 O O . PRO A 1 96 ? -17.395 22.010 -14.865 1.00 48.28 96 PRO A O 1
ATOM 756 N N . SER A 1 97 ? -17.535 19.788 -15.172 1.00 45.19 97 SER A N 1
ATOM 757 C CA . SER A 1 97 ? -16.435 19.350 -14.289 1.00 45.19 97 SER A CA 1
ATOM 758 C C . SER A 1 97 ? -15.206 20.264 -14.211 1.00 45.19 97 SER A C 1
ATOM 760 O O . SER A 1 97 ? -14.750 20.556 -13.109 1.00 45.19 97 SER A O 1
ATOM 762 N N . ARG A 1 98 ? -14.711 20.786 -15.342 1.00 41.31 98 ARG A N 1
ATOM 763 C CA . ARG A 1 98 ? -13.545 21.695 -15.376 1.00 41.31 98 ARG A CA 1
ATOM 764 C C . ARG A 1 98 ? -13.732 22.974 -14.550 1.00 41.31 98 ARG A C 1
ATOM 766 O O . ARG A 1 98 ? -12.752 23.545 -14.084 1.00 41.31 98 ARG A O 1
ATOM 773 N N . SER A 1 99 ? -14.971 23.427 -14.354 1.00 44.03 99 SER A N 1
ATOM 774 C CA . SER A 1 99 ? -15.284 24.566 -13.487 1.00 44.03 99 SER A CA 1
ATOM 775 C C . SER A 1 99 ? -15.015 24.263 -12.013 1.00 44.03 99 SER A C 1
ATOM 777 O O . SER A 1 99 ? -14.640 25.169 -11.275 1.00 44.03 99 SER A O 1
ATOM 779 N N . LEU A 1 100 ? -15.211 23.012 -11.583 1.00 38.12 100 LEU A N 1
ATOM 780 C CA . LEU A 1 100 ? -15.130 22.606 -10.181 1.00 38.12 100 LEU A CA 1
ATOM 781 C C . LEU A 1 100 ? -13.677 22.564 -9.693 1.00 38.12 100 LEU A C 1
ATOM 783 O O . LEU A 1 100 ? -13.366 23.162 -8.665 1.00 38.12 100 LEU A O 1
ATOM 787 N N . ASP A 1 101 ? -12.793 21.947 -10.482 1.00 35.88 101 ASP A N 1
ATOM 788 C CA . ASP A 1 101 ? -11.351 21.895 -10.210 1.00 35.88 101 ASP A CA 1
ATOM 789 C C . ASP A 1 101 ? -10.748 23.313 -10.150 1.00 35.88 101 ASP A C 1
ATOM 791 O O . ASP A 1 101 ? -9.948 23.631 -9.270 1.00 35.88 101 ASP A O 1
ATOM 795 N N . PHE A 1 102 ? -11.195 24.205 -11.044 1.00 35.25 102 PHE A N 1
ATOM 796 C CA . PHE A 1 102 ? -10.730 25.593 -11.111 1.00 35.25 102 PHE A CA 1
ATOM 797 C C . PHE A 1 102 ? -11.223 26.444 -9.923 1.00 35.25 102 PHE A C 1
ATOM 799 O O . PHE A 1 102 ? -10.445 27.194 -9.336 1.00 35.25 102 PHE A O 1
ATOM 806 N N . PHE A 1 103 ? -12.485 26.300 -9.489 1.00 35.62 103 PHE A N 1
ATOM 807 C CA . PHE A 1 103 ? -13.060 27.084 -8.373 1.00 35.62 103 PHE A CA 1
ATOM 808 C C . PHE A 1 103 ? -12.590 26.665 -6.965 1.00 35.62 103 PHE A C 1
ATOM 810 O O . PHE A 1 103 ? -13.054 27.219 -5.957 1.00 35.62 103 PHE A O 1
ATOM 817 N N . ILE A 1 104 ? -11.688 25.687 -6.893 1.00 43.94 104 ILE A N 1
ATOM 818 C CA . ILE A 1 104 ? -10.948 25.274 -5.692 1.00 43.94 104 ILE A CA 1
ATOM 819 C C . ILE A 1 104 ? -9.472 25.749 -5.784 1.00 43.94 104 ILE A C 1
ATOM 821 O O . ILE A 1 104 ? -8.749 25.715 -4.791 1.00 43.94 104 ILE A O 1
ATOM 825 N N . GLY A 1 105 ? -9.024 26.242 -6.951 1.00 31.88 105 GLY A N 1
ATOM 826 C CA . GLY A 1 105 ? -7.610 26.287 -7.350 1.00 31.88 105 GLY A CA 1
ATOM 827 C C . GLY A 1 105 ? -6.857 27.630 -7.343 1.00 31.88 105 GLY A C 1
ATOM 828 O O . GLY A 1 105 ? -5.642 27.566 -7.499 1.00 31.88 105 GLY A O 1
ATOM 829 N N . HIS A 1 106 ? -7.514 28.781 -7.104 1.00 30.34 106 HIS A N 1
ATOM 830 C CA . HIS A 1 106 ? -7.030 30.198 -7.145 1.00 30.34 106 HIS A CA 1
ATOM 831 C C . HIS A 1 106 ? -7.504 31.041 -8.358 1.00 30.34 106 HIS A C 1
ATOM 833 O O . HIS A 1 106 ? -8.155 30.560 -9.279 1.00 30.34 106 HIS A O 1
ATOM 839 N N . TYR A 1 107 ? -7.249 32.355 -8.282 1.00 31.94 107 TYR A N 1
ATOM 840 C CA . TYR A 1 107 ? -7.706 33.409 -9.199 1.00 31.94 107 TYR A CA 1
ATOM 841 C C . TYR A 1 107 ? -6.844 33.570 -10.475 1.00 31.94 107 TYR A C 1
ATOM 843 O O . TYR A 1 107 ? -5.650 33.293 -10.471 1.00 31.94 107 TYR A O 1
ATOM 851 N N . HIS A 1 108 ? -7.462 34.207 -11.482 1.00 27.95 108 HIS A N 1
ATOM 852 C CA . HIS A 1 108 ? -6.914 34.799 -12.721 1.00 27.95 108 HIS A CA 1
ATOM 853 C C . HIS A 1 108 ? -6.606 33.899 -13.944 1.00 27.95 108 HIS A C 1
ATOM 855 O O . HIS A 1 108 ? -5.547 33.301 -14.039 1.00 27.95 108 HIS A O 1
ATOM 861 N N . TRP A 1 109 ? -7.500 34.033 -14.943 1.00 28.66 109 TRP A N 1
ATOM 862 C CA . TRP A 1 109 ? -7.309 33.971 -16.412 1.00 28.66 109 TRP A CA 1
ATOM 863 C C . TRP A 1 109 ? -6.725 32.704 -17.070 1.00 28.66 109 TRP A C 1
ATOM 865 O O . TRP A 1 109 ? -5.675 32.215 -16.689 1.00 28.66 109 TRP A O 1
ATOM 875 N N . VAL A 1 110 ? -7.271 32.192 -18.182 1.00 29.80 110 VAL A N 1
ATOM 876 C CA . VAL A 1 110 ? -8.588 32.319 -18.858 1.00 29.80 110 VAL A CA 1
ATOM 877 C C . VAL A 1 110 ? -8.711 31.054 -19.727 1.00 29.80 110 VAL A C 1
ATOM 879 O O . VAL A 1 110 ? -7.704 30.612 -20.274 1.00 29.80 110 VAL A O 1
ATOM 882 N N . ASP A 1 111 ? -9.914 30.509 -19.933 1.00 28.45 111 ASP A N 1
ATOM 883 C CA . ASP A 1 111 ? -10.154 29.591 -21.059 1.00 28.45 111 ASP A CA 1
ATOM 884 C C . ASP A 1 111 ? -11.555 29.821 -21.655 1.00 28.45 111 ASP A C 1
ATOM 886 O O . ASP A 1 111 ? -12.539 29.985 -20.931 1.00 28.45 111 ASP A O 1
ATOM 890 N N . ALA A 1 112 ? -11.644 29.939 -22.981 1.00 33.12 112 ALA A N 1
ATOM 891 C CA . ALA A 1 112 ? -12.685 30.745 -23.639 1.00 33.12 112 ALA A CA 1
ATOM 892 C C . ALA A 1 112 ? -13.936 29.971 -24.111 1.00 33.12 112 ALA A C 1
ATOM 894 O O . ALA A 1 112 ? -14.782 30.540 -24.801 1.00 33.12 112 ALA A O 1
ATOM 895 N N . PHE A 1 113 ? -14.060 28.682 -23.770 1.00 34.97 113 PHE A N 1
ATOM 896 C CA . PHE A 1 113 ? -15.015 27.766 -24.423 1.00 34.97 113 PHE A CA 1
ATOM 897 C C . PHE A 1 113 ? -15.996 27.021 -23.499 1.00 34.97 113 PHE A C 1
ATOM 899 O O . PHE A 1 113 ? -16.798 26.222 -23.982 1.00 34.97 113 PHE A O 1
ATOM 906 N N . THR A 1 114 ? -16.015 27.310 -22.196 1.00 37.84 114 THR A N 1
ATOM 907 C CA . THR A 1 114 ? -17.098 26.878 -21.287 1.00 37.84 114 THR A CA 1
ATOM 908 C C . THR A 1 114 ? -18.028 28.047 -20.952 1.00 37.84 114 THR A C 1
ATOM 910 O O . THR A 1 114 ? -17.525 29.119 -20.614 1.00 37.84 114 THR A O 1
ATOM 913 N N . PRO A 1 115 ? -19.369 27.883 -20.979 1.00 41.09 115 PRO A N 1
ATOM 914 C CA . PRO A 1 115 ? -20.273 28.934 -20.519 1.00 41.09 115 PRO A CA 1
ATOM 915 C C . PRO A 1 115 ? -20.014 29.242 -19.033 1.00 41.09 115 PRO A C 1
ATOM 917 O O . PRO A 1 115 ? -19.797 28.297 -18.271 1.00 41.09 115 PRO A O 1
ATOM 920 N N . PRO A 1 116 ? -20.061 30.514 -18.589 1.00 54.00 116 PRO A N 1
ATOM 921 C CA . PRO A 1 116 ? -19.774 30.866 -17.201 1.00 54.00 116 PRO A CA 1
ATOM 922 C C . PRO A 1 116 ? -20.607 30.072 -16.190 1.00 54.00 116 PRO A C 1
ATOM 924 O O . PRO A 1 116 ? -21.779 29.768 -16.431 1.00 54.00 116 PRO A O 1
ATOM 927 N N . LEU A 1 117 ? -20.014 29.788 -15.028 1.00 51.12 117 LEU A N 1
ATOM 928 C CA . LEU A 1 117 ? -20.668 29.119 -13.897 1.00 51.12 117 LEU A CA 1
ATOM 929 C C . LEU A 1 117 ? -22.032 29.754 -13.565 1.00 51.12 117 LEU A C 1
ATOM 931 O O . LEU A 1 117 ? -23.034 29.061 -13.404 1.00 51.12 117 LEU A O 1
ATOM 935 N N . GLU A 1 118 ? -22.090 31.085 -13.566 1.00 56.19 118 GLU A N 1
ATOM 936 C CA . GLU A 1 118 ? -23.301 31.869 -13.308 1.00 56.19 118 GLU A CA 1
ATOM 937 C C . GLU A 1 118 ? -24.462 31.535 -14.254 1.00 56.19 118 GLU A C 1
ATOM 939 O O . GLU A 1 118 ? -25.615 31.578 -13.834 1.00 56.19 118 GLU A O 1
ATOM 944 N N . LYS A 1 119 ? -24.179 31.153 -15.509 1.00 55.28 119 LYS A N 1
ATOM 945 C CA . LYS A 1 119 ? -25.202 30.785 -16.498 1.00 55.28 119 LYS A CA 1
ATOM 946 C C . LYS A 1 119 ? -25.842 29.430 -16.183 1.00 55.28 119 LYS A C 1
ATOM 948 O O . LYS A 1 119 ? -27.037 29.259 -16.410 1.00 55.28 119 LYS A O 1
ATOM 953 N N . HIS A 1 120 ? -25.071 28.492 -15.632 1.00 55.25 120 HIS A N 1
ATOM 954 C CA . HIS A 1 120 ? -25.575 27.193 -15.177 1.00 55.25 120 HIS A CA 1
ATOM 955 C C . HIS A 1 120 ? -26.379 27.342 -13.876 1.00 55.25 120 HIS A C 1
ATOM 957 O O . HIS A 1 120 ? -27.477 26.800 -13.762 1.00 55.25 120 HIS A O 1
ATOM 963 N N . LEU A 1 121 ? -25.895 28.165 -12.938 1.00 61.53 121 LEU A N 1
ATOM 964 C CA . LEU A 1 121 ? -26.611 28.492 -11.699 1.00 61.53 121 LEU A CA 1
ATOM 965 C C . LEU A 1 121 ? -27.912 29.274 -11.957 1.00 61.53 121 LEU A C 1
ATOM 967 O O . LEU A 1 121 ? -28.915 29.030 -11.287 1.00 61.53 121 LEU A O 1
ATOM 971 N N . GLU A 1 122 ? -27.937 30.172 -12.946 1.00 65.19 122 GLU A N 1
ATOM 972 C CA . GLU A 1 122 ? -29.169 30.860 -13.343 1.00 65.19 122 GLU A CA 1
ATOM 973 C C . GLU A 1 122 ? -30.154 29.912 -14.039 1.00 65.19 122 GLU A C 1
ATOM 975 O O . GLU A 1 122 ? -31.346 29.973 -13.747 1.00 65.19 122 GLU A O 1
ATOM 980 N N . LEU A 1 123 ? -29.684 28.985 -14.885 1.00 63.03 123 LEU A N 1
ATOM 981 C CA . LEU A 1 123 ? -30.542 27.949 -15.473 1.00 63.03 123 LEU A CA 1
ATOM 982 C C . LEU A 1 123 ? -31.163 27.055 -14.386 1.00 63.03 123 LEU A C 1
ATOM 984 O O . LEU A 1 123 ? -32.372 26.837 -14.407 1.00 63.03 123 LEU A O 1
ATOM 988 N N . LEU A 1 124 ? -30.380 26.628 -13.388 1.00 65.44 124 LEU A N 1
ATOM 989 C CA . LEU A 1 124 ? -30.881 25.900 -12.216 1.00 65.44 124 LEU A CA 1
ATOM 990 C C . LEU A 1 124 ? -31.953 26.706 -11.462 1.00 65.44 124 LEU A C 1
ATOM 992 O O . LEU A 1 124 ? -33.034 26.188 -11.171 1.00 65.44 124 LEU A O 1
ATOM 996 N N . ALA A 1 125 ? -31.694 27.986 -11.180 1.00 69.75 125 ALA A N 1
ATOM 997 C CA . ALA A 1 125 ? -32.650 28.857 -10.499 1.00 69.75 125 ALA A CA 1
ATOM 998 C C . ALA A 1 125 ? -33.936 29.072 -11.320 1.00 69.75 125 ALA A C 1
ATOM 1000 O O . ALA A 1 125 ? -35.031 29.069 -10.756 1.00 69.75 125 ALA A O 1
ATOM 1001 N N . GLN A 1 126 ? -33.840 29.207 -12.646 1.00 71.12 126 GLN A N 1
ATOM 1002 C CA . GLN A 1 126 ? -34.992 29.274 -13.551 1.00 71.12 126 GLN A CA 1
ATOM 1003 C C . GLN A 1 126 ? -35.794 27.966 -13.553 1.00 71.12 126 GLN A C 1
ATOM 1005 O O . GLN A 1 126 ? -37.021 28.012 -13.440 1.00 71.12 126 GLN A O 1
ATOM 1010 N N . THR A 1 127 ? -35.132 26.805 -13.598 1.00 66.94 127 THR A N 1
ATOM 1011 C CA . THR A 1 127 ? -35.787 25.491 -13.492 1.00 66.94 127 THR A CA 1
ATOM 1012 C C . THR A 1 127 ? -36.530 25.345 -12.162 1.00 66.94 127 THR A C 1
ATOM 1014 O O . THR A 1 127 ? -37.701 24.963 -12.156 1.00 66.94 127 THR A O 1
ATOM 1017 N N . ILE A 1 128 ? -35.906 25.726 -11.043 1.00 69.81 128 ILE A N 1
ATOM 1018 C CA . ILE A 1 128 ? -36.538 25.705 -9.715 1.00 69.81 128 ILE A CA 1
ATOM 1019 C C . ILE A 1 128 ? -37.731 26.672 -9.655 1.00 69.81 128 ILE A C 1
ATOM 1021 O O . ILE A 1 128 ? -38.804 26.276 -9.203 1.00 69.81 128 ILE A O 1
ATOM 1025 N N . ARG A 1 129 ? -37.610 27.906 -10.169 1.00 74.56 129 ARG A N 1
ATOM 1026 C CA . ARG A 1 129 ? -38.734 28.865 -10.250 1.00 74.56 129 ARG A CA 1
ATOM 1027 C C . ARG A 1 129 ? -39.906 28.309 -11.069 1.00 74.56 129 ARG A C 1
ATOM 1029 O O . ARG A 1 129 ? -41.046 28.410 -10.622 1.00 74.56 129 ARG A O 1
ATOM 1036 N N . ALA A 1 130 ? -39.642 27.678 -12.214 1.00 69.38 130 ALA A N 1
ATOM 1037 C CA . ALA A 1 130 ? -40.675 27.074 -13.058 1.00 69.38 130 ALA A CA 1
ATOM 1038 C C . ALA A 1 130 ? -41.370 25.873 -12.382 1.00 69.38 130 ALA A C 1
ATOM 1040 O O . ALA A 1 130 ? -42.578 25.683 -12.540 1.00 69.38 130 ALA A O 1
ATOM 1041 N N . LEU A 1 131 ? -40.636 25.077 -11.596 1.00 64.94 131 LEU A N 1
ATOM 1042 C CA . LEU A 1 131 ? -41.208 24.004 -10.776 1.00 64.94 131 LEU A CA 1
ATOM 1043 C C . LEU A 1 131 ? -42.074 24.563 -9.638 1.00 64.94 131 LEU A C 1
ATOM 1045 O O . LEU A 1 131 ? -43.207 24.119 -9.468 1.00 64.94 131 LEU A O 1
ATOM 1049 N N . LEU A 1 132 ? -41.597 25.586 -8.920 1.00 70.94 132 LEU A N 1
ATOM 1050 C CA . LEU A 1 132 ? -42.369 26.272 -7.876 1.00 70.94 132 LEU A CA 1
ATOM 1051 C C . LEU A 1 132 ? -43.671 26.875 -8.432 1.00 70.94 132 LEU A C 1
ATOM 1053 O O . LEU A 1 132 ? -44.718 26.718 -7.811 1.00 70.94 132 LEU A O 1
ATOM 1057 N N . GLN A 1 133 ? -43.634 27.491 -9.620 1.00 72.25 133 GLN A N 1
ATOM 1058 C CA . GLN A 1 133 ? -44.825 28.028 -10.296 1.00 72.25 133 GLN A CA 1
ATOM 1059 C C . GLN A 1 133 ? -45.836 26.936 -10.681 1.00 72.25 133 GLN A C 1
ATOM 1061 O O . GLN A 1 133 ? -47.040 27.119 -10.491 1.00 72.25 133 GLN A O 1
ATOM 1066 N N . LYS A 1 134 ? -45.374 25.775 -11.170 1.00 67.94 134 LYS A N 1
ATOM 1067 C CA . LYS A 1 134 ? -46.252 24.616 -11.422 1.00 67.94 134 LYS A CA 1
ATOM 1068 C C . LYS A 1 134 ? -46.888 24.093 -10.129 1.00 67.94 134 LYS A C 1
ATOM 1070 O O . LYS A 1 134 ? -48.072 23.767 -10.122 1.00 67.94 134 LYS A O 1
ATOM 1075 N N . LEU A 1 135 ? -46.127 24.059 -9.033 1.00 64.00 135 LEU A N 1
ATOM 1076 C CA . LEU A 1 135 ? -46.601 23.599 -7.724 1.00 64.00 135 LEU A CA 1
ATOM 1077 C C . LEU A 1 135 ? -47.575 24.582 -7.052 1.00 64.00 135 LEU A C 1
ATOM 1079 O O . LEU A 1 135 ? -48.476 24.139 -6.340 1.00 64.00 135 LEU A O 1
ATOM 1083 N N . SER A 1 136 ? -47.463 25.891 -7.305 1.00 63.41 136 SER A N 1
ATOM 1084 C CA . SER A 1 136 ? -48.476 26.865 -6.876 1.00 63.41 136 SER A CA 1
ATOM 1085 C C . SER A 1 136 ? -49.734 26.823 -7.750 1.00 63.41 136 SER A C 1
ATOM 1087 O O . SER A 1 136 ? -50.840 26.847 -7.214 1.00 63.41 136 SER A O 1
ATOM 1089 N N . GLY A 1 137 ? -49.586 26.691 -9.075 1.00 50.72 137 GLY A N 1
ATOM 1090 C CA . GLY A 1 137 ? -50.714 26.621 -10.015 1.00 50.72 137 GLY A CA 1
ATOM 1091 C C . GLY A 1 137 ? -51.617 25.395 -9.821 1.00 50.72 137 GLY A C 1
ATOM 1092 O O . GLY A 1 137 ? -52.804 25.447 -10.124 1.00 50.72 137 GLY A O 1
ATOM 1093 N N . GLY A 1 138 ? -51.096 24.309 -9.242 1.00 44.59 138 GLY A N 1
ATOM 1094 C CA . GLY A 1 138 ? -51.86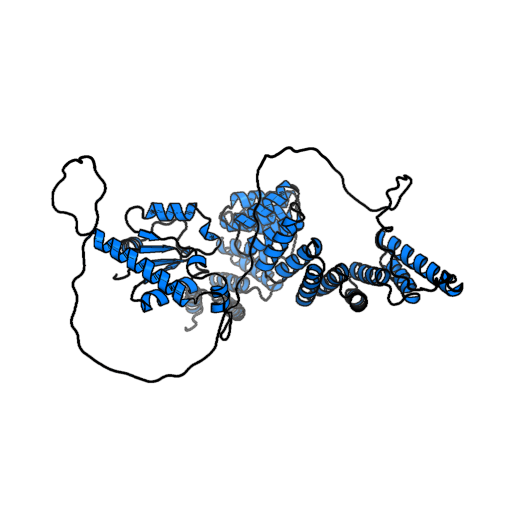6 23.098 -8.935 1.00 44.59 138 GLY A CA 1
ATOM 1095 C C . GLY A 1 138 ? -52.898 23.219 -7.800 1.00 44.59 138 GLY A C 1
ATOM 1096 O O . GLY A 1 138 ? -53.544 22.219 -7.487 1.00 44.59 138 GLY A O 1
ATOM 1097 N N . LYS A 1 139 ? -53.053 24.386 -7.152 1.00 40.97 139 LYS A N 1
ATOM 1098 C CA . LYS A 1 139 ? -53.976 24.565 -6.010 1.00 40.97 139 LYS A CA 1
ATOM 1099 C C . LYS A 1 139 ? -55.355 25.144 -6.360 1.00 40.97 139 LYS A C 1
ATOM 1101 O O . LYS A 1 139 ? -56.262 25.015 -5.540 1.00 40.97 139 LYS A O 1
ATOM 1106 N N . GLU A 1 140 ? -55.565 25.687 -7.559 1.00 39.00 140 GLU A N 1
ATOM 1107 C CA . GLU A 1 140 ? -56.862 26.249 -7.985 1.00 39.00 140 GLU A CA 1
ATOM 1108 C C . GLU A 1 140 ? -57.691 25.278 -8.850 1.00 39.00 140 GLU A C 1
ATOM 1110 O O . GLU A 1 140 ? -57.908 25.510 -10.035 1.00 39.00 140 GLU A O 1
ATOM 1115 N N . ALA A 1 141 ? -58.179 24.176 -8.259 1.00 34.72 141 ALA A N 1
ATOM 1116 C CA . ALA A 1 141 ? -59.191 23.310 -8.894 1.00 34.72 141 ALA A CA 1
ATOM 1117 C C . ALA A 1 141 ? -59.950 22.390 -7.905 1.00 34.72 141 ALA A C 1
ATOM 1119 O O . ALA A 1 141 ? -59.853 21.162 -7.970 1.00 34.72 141 ALA A O 1
ATOM 1120 N N . LYS A 1 142 ? -60.762 22.952 -6.998 1.00 33.16 142 LYS A N 1
ATOM 1121 C CA . LYS A 1 142 ? -61.803 22.191 -6.268 1.00 33.16 142 LYS A CA 1
ATOM 1122 C C . LYS A 1 142 ? -63.154 22.908 -6.352 1.00 33.16 142 LYS A C 1
ATOM 1124 O O . LYS A 1 142 ? -63.508 23.672 -5.464 1.00 33.16 142 LYS A O 1
ATOM 1129 N N . GLY A 1 143 ? -63.896 22.643 -7.432 1.00 28.12 143 GLY A N 1
ATOM 1130 C CA . GLY A 1 143 ? -65.131 23.361 -7.772 1.00 28.12 143 GLY A CA 1
ATOM 1131 C C . GLY A 1 143 ? -66.106 22.583 -8.665 1.00 28.12 143 GLY A C 1
ATOM 1132 O O . GLY A 1 143 ? -66.429 23.036 -9.755 1.00 28.12 143 GLY A O 1
ATOM 1133 N N . VAL A 1 144 ? -66.636 21.461 -8.159 1.00 26.91 144 VAL A N 1
ATOM 1134 C CA . VAL A 1 144 ? -67.812 20.734 -8.711 1.00 26.91 144 VAL A CA 1
ATOM 1135 C C . VAL A 1 144 ? -67.590 20.122 -10.140 1.00 26.91 144 VAL A C 1
ATOM 1137 O O . VAL A 1 144 ? -66.425 19.993 -10.517 1.00 26.91 144 VAL A O 1
ATOM 1140 N N . PRO A 1 145 ? -68.550 19.445 -10.832 1.00 33.50 145 PRO A N 1
ATOM 1141 C CA . PRO A 1 145 ? -68.359 18.012 -11.104 1.00 33.50 145 PRO A CA 1
ATOM 1142 C C . PRO A 1 145 ? -68.264 17.581 -12.589 1.00 33.50 145 PRO A C 1
ATOM 1144 O O . PRO A 1 145 ? -68.431 18.354 -13.525 1.00 33.50 145 PRO A O 1
ATOM 1147 N N . ARG A 1 146 ? -67.999 16.278 -12.779 1.00 41.69 146 ARG A N 1
ATOM 1148 C CA . ARG A 1 146 ? -67.719 15.582 -14.053 1.00 41.69 146 ARG A CA 1
ATOM 1149 C C . ARG A 1 146 ? -68.875 15.568 -15.069 1.00 41.69 146 ARG A C 1
ATOM 1151 O O . ARG A 1 146 ? -70.019 15.318 -14.702 1.00 41.69 146 ARG A O 1
ATOM 1158 N N . SER A 1 147 ? -68.513 15.539 -16.354 1.00 30.05 147 SER A N 1
ATOM 1159 C CA . SER A 1 147 ? -69.264 14.876 -17.439 1.00 30.05 147 SER A CA 1
ATOM 1160 C C . SER A 1 147 ? -68.308 14.043 -18.329 1.00 30.05 147 SER A C 1
ATOM 1162 O O . SER A 1 147 ? -67.095 14.051 -18.110 1.00 30.05 147 SER A O 1
ATOM 1164 N N . ARG A 1 148 ? -68.838 13.219 -19.251 1.00 29.02 148 ARG A N 1
ATOM 1165 C CA . ARG A 1 148 ? -68.071 12.254 -20.085 1.00 29.02 148 ARG A CA 1
ATOM 1166 C C . ARG A 1 148 ? -67.724 12.820 -21.485 1.00 29.02 148 ARG A C 1
ATOM 1168 O O . ARG A 1 148 ? -68.370 13.773 -21.910 1.00 29.02 148 ARG A O 1
ATOM 1175 N N . PRO A 1 149 ? -66.720 12.258 -22.195 1.00 46.75 149 PRO A N 1
ATOM 1176 C CA . PRO A 1 149 ? -66.163 12.843 -23.423 1.00 46.75 149 PRO A CA 1
ATOM 1177 C C . PRO A 1 149 ? -66.979 12.557 -24.697 1.00 46.75 149 PRO A C 1
ATOM 1179 O O . PRO A 1 149 ? -67.756 11.604 -24.748 1.00 46.75 149 PRO A O 1
ATOM 1182 N N . ALA A 1 150 ? -66.712 13.344 -25.746 1.00 29.88 150 ALA A N 1
ATOM 1183 C CA . ALA A 1 150 ? -67.231 13.203 -27.113 1.00 29.88 150 ALA A CA 1
ATOM 1184 C C . ALA A 1 150 ? -66.091 13.401 -28.159 1.00 29.88 150 ALA A C 1
ATOM 1186 O O . ALA A 1 150 ? -65.053 13.963 -27.799 1.00 29.88 150 ALA A O 1
ATOM 1187 N N . PRO A 1 151 ? -66.224 12.903 -29.410 1.00 33.84 151 PRO A N 1
ATOM 1188 C CA . PRO A 1 151 ? -65.109 12.754 -30.367 1.00 33.84 151 PRO A CA 1
ATOM 1189 C C . PRO A 1 151 ? -64.830 13.988 -31.271 1.00 33.84 151 PRO A C 1
ATOM 1191 O O . PRO A 1 151 ? -65.682 14.868 -31.378 1.00 33.84 151 PRO A O 1
ATOM 1194 N N . PRO A 1 152 ? -63.658 14.051 -31.950 1.00 44.25 152 PRO A N 1
ATOM 1195 C CA . PRO A 1 152 ? -63.243 15.174 -32.812 1.00 44.25 152 PRO A CA 1
ATOM 1196 C C . PRO A 1 152 ? -63.829 15.115 -34.237 1.00 44.25 152 PRO A C 1
ATOM 1198 O O . PRO A 1 152 ? -64.028 14.021 -34.773 1.00 44.25 152 PRO A O 1
ATOM 1201 N N . PRO A 1 153 ? -64.093 16.277 -34.871 1.00 34.28 153 PRO A N 1
ATOM 1202 C CA . PRO A 1 153 ? -63.337 16.734 -36.067 1.00 34.28 153 PRO A CA 1
ATOM 1203 C C . PRO A 1 153 ? -63.302 18.294 -36.175 1.00 34.28 153 PRO A C 1
ATOM 1205 O O . PRO A 1 153 ? -63.682 18.949 -35.205 1.00 34.28 153 PRO A O 1
ATOM 1208 N N . PRO A 1 154 ? -63.003 18.944 -37.329 1.00 31.95 154 PRO A N 1
ATOM 1209 C CA . PRO A 1 154 ? -62.032 18.697 -38.415 1.00 31.95 154 PRO A CA 1
ATOM 1210 C C . PRO A 1 154 ? -60.976 19.852 -38.525 1.00 31.95 154 PRO A C 1
ATOM 1212 O O . PRO A 1 154 ? -60.997 20.771 -37.708 1.00 31.95 154 PRO A O 1
ATOM 1215 N N . PRO A 1 155 ? -60.041 19.846 -39.506 1.00 40.25 155 PRO A N 1
ATOM 1216 C CA . PRO A 1 155 ? -59.052 20.923 -39.722 1.00 40.25 155 PRO A CA 1
ATOM 1217 C C . PRO A 1 155 ? -59.522 21.938 -40.827 1.00 40.25 155 PRO A C 1
ATOM 1219 O O . PRO A 1 155 ? -60.725 22.005 -41.070 1.00 40.25 155 PRO A O 1
ATOM 1222 N N . PRO A 1 156 ? -58.688 22.824 -41.432 1.00 61.22 156 PRO A N 1
ATOM 1223 C CA . PRO A 1 156 ? -58.700 24.261 -41.109 1.00 61.22 156 PRO A CA 1
ATOM 1224 C C . PRO A 1 156 ? -58.960 25.219 -42.306 1.00 61.22 156 PRO A C 1
ATOM 1226 O O . PRO A 1 156 ? -58.946 24.804 -43.461 1.00 61.22 156 PRO A O 1
ATOM 1229 N N . SER A 1 157 ? -59.119 26.525 -42.027 1.00 33.84 157 SER A N 1
ATOM 1230 C CA . SER A 1 157 ? -59.319 27.607 -43.022 1.00 33.84 157 SER A CA 1
ATOM 1231 C C . SER A 1 157 ? -58.638 28.942 -42.612 1.00 33.84 157 SER A C 1
ATOM 1233 O O . SER A 1 157 ? -58.235 29.060 -41.453 1.00 33.84 157 SER A O 1
ATOM 1235 N N . PRO A 1 158 ? -58.435 29.918 -43.535 1.00 37.62 158 PRO A N 1
ATOM 1236 C CA . PRO A 1 158 ? -57.331 30.900 -43.456 1.00 37.62 158 PRO A CA 1
ATOM 1237 C C . PRO A 1 158 ? -57.671 32.288 -42.847 1.00 37.62 158 PRO A C 1
ATOM 1239 O O . PRO A 1 158 ? -58.840 32.578 -42.595 1.00 37.62 158 PRO A O 1
ATOM 1242 N N . PRO A 1 159 ? -56.664 33.171 -42.640 1.00 47.66 159 PRO A N 1
ATOM 1243 C CA . PRO A 1 159 ? -56.828 34.475 -41.987 1.00 47.66 159 PRO A CA 1
ATOM 1244 C C . PRO A 1 159 ? -57.018 35.676 -42.943 1.00 47.66 159 PRO A C 1
ATOM 1246 O O . PRO A 1 159 ? -56.433 35.718 -44.026 1.00 47.66 159 PRO A O 1
ATOM 1249 N N . PRO A 1 160 ? -57.718 36.722 -42.470 1.00 39.69 160 PRO A N 1
ATOM 1250 C CA . PRO A 1 160 ? -57.514 38.130 -42.833 1.00 39.69 160 PRO A CA 1
ATOM 1251 C C . PRO A 1 160 ? -57.132 38.978 -41.589 1.00 39.69 160 PRO A C 1
ATOM 1253 O O . PRO A 1 160 ? -57.165 38.476 -40.469 1.00 39.69 160 PRO A O 1
ATOM 1256 N N . ALA A 1 161 ? -56.881 40.289 -41.648 1.00 29.72 161 ALA A N 1
ATOM 1257 C CA . ALA A 1 161 ? -56.141 41.128 -42.600 1.00 29.72 161 ALA A CA 1
ATOM 1258 C C . ALA A 1 161 ? -55.986 42.538 -41.966 1.00 29.72 161 ALA A C 1
ATOM 1260 O O . ALA A 1 161 ? -56.882 43.027 -41.289 1.00 29.72 161 ALA A O 1
ATOM 1261 N N . THR A 1 162 ? -54.833 43.160 -42.187 1.00 35.22 162 THR A N 1
ATOM 1262 C CA . THR A 1 162 ? -54.358 44.507 -41.789 1.00 35.22 162 THR A CA 1
ATOM 1263 C C . THR A 1 162 ? -55.341 45.698 -41.720 1.00 35.22 162 THR A C 1
ATOM 1265 O O . THR A 1 162 ? -56.015 45.983 -42.705 1.00 35.22 162 THR A O 1
ATOM 1268 N N . THR A 1 163 ? -55.200 46.520 -40.664 1.00 31.80 163 THR A N 1
ATOM 1269 C CA . THR A 1 163 ? -55.252 48.014 -40.659 1.00 31.80 163 THR A CA 1
ATOM 1270 C C . THR A 1 163 ? -54.312 48.502 -39.535 1.00 31.80 163 THR A C 1
ATOM 1272 O O . THR A 1 163 ? -54.504 48.089 -38.396 1.00 31.80 163 THR A O 1
ATOM 1275 N N . GLU A 1 164 ? -53.145 49.105 -39.787 1.00 29.75 164 GLU A N 1
ATOM 1276 C CA . GLU A 1 164 ? -52.847 50.510 -40.168 1.00 29.75 164 GLU A CA 1
ATOM 1277 C C . GLU A 1 164 ? -52.835 51.542 -39.008 1.00 29.75 164 GLU A C 1
ATOM 1279 O O . GLU A 1 164 ? -53.470 51.359 -37.975 1.00 29.75 164 GLU A O 1
ATOM 1284 N N . THR A 1 165 ? -51.999 52.585 -39.152 1.00 33.19 165 THR A N 1
ATOM 1285 C CA . THR A 1 165 ? -51.460 53.462 -38.076 1.00 33.19 165 THR A CA 1
ATOM 1286 C C . THR A 1 165 ? -51.882 54.936 -38.209 1.00 33.19 165 THR A C 1
ATOM 1288 O O . THR A 1 165 ? -52.251 55.345 -39.309 1.00 33.19 165 THR A O 1
ATOM 1291 N N . PRO A 1 166 ? -51.754 55.775 -37.154 1.00 41.53 166 PRO A N 1
ATOM 1292 C CA . PRO A 1 166 ? -50.584 56.688 -37.031 1.00 41.53 166 PRO A CA 1
ATOM 1293 C C . PRO A 1 166 ? -50.141 56.964 -35.560 1.00 41.53 166 PRO A C 1
ATOM 1295 O O . PRO A 1 166 ? -50.806 56.526 -34.629 1.00 41.53 166 PRO A O 1
ATOM 1298 N N . GLY A 1 167 ? -49.055 57.693 -35.233 1.00 30.84 167 GLY A N 1
ATOM 1299 C CA . GLY A 1 167 ? -47.935 58.193 -36.055 1.00 30.84 167 GLY A CA 1
ATOM 1300 C C . GLY A 1 167 ? -47.393 59.598 -35.678 1.00 30.84 167 GLY A C 1
ATOM 1301 O O . GLY A 1 167 ? -47.952 60.586 -36.138 1.00 30.84 167 GLY A O 1
ATOM 1302 N N . THR A 1 168 ? -46.267 59.688 -34.943 1.00 30.56 168 THR A N 1
ATOM 1303 C CA . THR A 1 168 ? -45.377 60.878 -34.742 1.00 30.56 168 THR A CA 1
ATOM 1304 C C . THR A 1 168 ? -43.988 60.384 -34.261 1.00 30.56 168 THR A C 1
ATOM 1306 O O . THR A 1 168 ? -43.924 59.558 -33.360 1.00 30.56 168 THR A O 1
ATOM 1309 N N . ALA A 1 169 ? -42.865 60.619 -34.963 1.00 31.34 169 ALA A N 1
ATOM 1310 C CA . ALA A 1 169 ? -41.986 61.814 -34.968 1.00 31.34 169 ALA A CA 1
ATOM 1311 C C . ALA A 1 169 ? -41.277 62.089 -33.612 1.00 31.34 169 ALA A C 1
ATOM 1313 O O . ALA A 1 169 ? -41.964 62.252 -32.613 1.00 31.34 169 ALA A O 1
ATOM 1314 N N . ALA A 1 170 ? -39.941 62.213 -33.478 1.00 32.06 170 ALA A N 1
ATOM 1315 C CA . ALA A 1 170 ? -38.768 62.083 -34.383 1.00 32.06 170 ALA A CA 1
ATOM 1316 C C . ALA A 1 170 ? -37.496 61.763 -33.507 1.00 32.06 170 ALA A C 1
ATOM 1318 O O . ALA A 1 170 ? -37.676 61.472 -32.330 1.00 32.06 170 ALA A O 1
ATOM 1319 N N . ALA A 1 171 ? -36.201 61.760 -33.890 1.00 30.86 171 ALA A N 1
ATOM 1320 C CA . ALA A 1 171 ? -35.439 62.195 -35.080 1.00 30.86 171 ALA A CA 1
ATOM 1321 C C . ALA A 1 171 ? -34.103 61.382 -35.246 1.00 30.86 171 ALA A C 1
ATOM 1323 O O . ALA A 1 171 ? -34.098 60.165 -35.074 1.00 30.86 171 ALA A O 1
ATOM 1324 N N . SER A 1 172 ? -32.970 62.006 -35.626 1.00 30.11 172 SER A N 1
ATOM 1325 C CA . SER A 1 172 ? -31.613 61.408 -35.843 1.00 30.11 172 SER A CA 1
ATOM 1326 C C . SER A 1 172 ? -30.519 62.518 -35.748 1.00 30.11 172 SER A C 1
ATOM 1328 O O . SER A 1 172 ? -30.912 63.638 -35.413 1.00 30.11 172 SER A O 1
ATOM 1330 N N . PRO A 1 173 ? -29.207 62.353 -36.098 1.00 53.41 173 PRO A N 1
ATOM 1331 C CA . PRO A 1 173 ? -28.373 61.158 -36.383 1.00 53.41 173 PRO A CA 1
ATOM 1332 C C . PRO A 1 173 ? -26.940 61.175 -35.747 1.00 53.41 173 PRO A C 1
ATOM 1334 O O . PRO A 1 173 ? -26.503 62.203 -35.231 1.00 53.41 173 PRO A O 1
ATOM 1337 N N . ARG A 1 174 ? -26.146 60.090 -35.911 1.00 31.52 174 ARG A N 1
ATOM 1338 C CA . ARG A 1 174 ? -24.688 60.112 -36.256 1.00 31.52 174 ARG A CA 1
ATOM 1339 C C . ARG A 1 174 ? -24.115 58.700 -36.541 1.00 31.52 174 ARG A C 1
ATOM 1341 O O . ARG A 1 174 ? -24.500 57.738 -35.893 1.00 31.52 174 ARG A O 1
ATOM 1348 N N . GLU A 1 175 ? -23.181 58.611 -37.494 1.00 37.00 175 GLU A N 1
ATOM 1349 C CA . GLU A 1 175 ? -22.377 57.431 -37.921 1.00 37.00 175 GLU A CA 1
ATOM 1350 C C . GLU A 1 175 ? -20.867 57.809 -37.789 1.00 37.00 175 GLU A C 1
ATOM 1352 O O . GLU A 1 175 ? -20.619 59.020 -37.687 1.00 37.00 175 GLU A O 1
ATOM 1357 N N . PRO A 1 176 ? -19.858 56.889 -37.763 1.00 48.31 176 PRO A N 1
ATOM 1358 C CA . PRO A 1 176 ? -19.476 56.063 -38.936 1.00 48.31 176 PRO A CA 1
ATOM 1359 C C . PRO A 1 176 ? -18.852 54.642 -38.697 1.00 48.31 176 PRO A C 1
ATOM 1361 O O . PRO A 1 176 ? -18.146 54.404 -37.725 1.00 48.31 176 PRO A O 1
ATOM 1364 N N . ARG A 1 177 ? -19.094 53.730 -39.663 1.00 32.31 177 ARG A N 1
ATOM 1365 C CA . ARG A 1 177 ? -18.191 52.808 -40.447 1.00 32.31 177 ARG A CA 1
ATOM 1366 C C . ARG A 1 177 ? -16.716 52.499 -40.029 1.00 32.31 177 ARG A C 1
ATOM 1368 O O . ARG A 1 177 ? -16.099 53.340 -39.389 1.00 32.31 177 ARG A O 1
ATOM 1375 N N . PRO A 1 178 ? -16.022 51.499 -40.662 1.00 48.94 178 PRO A N 1
ATOM 1376 C CA . PRO A 1 178 ? -16.454 50.184 -41.225 1.00 48.94 178 PRO A CA 1
ATOM 1377 C C . PRO A 1 178 ? -15.429 49.000 -41.083 1.00 48.94 178 PRO A C 1
ATOM 1379 O O . PRO A 1 178 ? -14.227 49.235 -41.022 1.00 48.94 178 PRO A O 1
ATOM 1382 N N . VAL A 1 179 ? -15.852 47.723 -41.221 1.00 34.38 179 VAL A N 1
ATOM 1383 C CA . VAL A 1 179 ? -14.984 46.560 -41.608 1.00 34.38 179 VAL A CA 1
ATOM 1384 C C . VAL A 1 179 ? -15.806 45.508 -42.412 1.00 34.38 179 VAL A C 1
ATOM 1386 O O . VAL A 1 179 ? -16.984 45.352 -42.090 1.00 34.38 179 VAL A O 1
ATOM 1389 N N . PRO A 1 180 ? -15.265 44.809 -43.448 1.00 44.34 180 PRO A N 1
ATOM 1390 C CA . PRO A 1 180 ? -16.018 43.873 -44.315 1.00 44.34 180 PRO A CA 1
ATOM 1391 C C . PRO A 1 180 ? -15.659 42.361 -44.058 1.00 44.34 180 PRO A C 1
ATOM 1393 O O . PRO A 1 180 ? -15.413 42.039 -42.898 1.00 44.34 180 PRO A O 1
ATOM 1396 N N . PRO A 1 181 ? -15.752 41.371 -44.991 1.00 44.47 181 PRO A N 1
ATOM 1397 C CA . PRO A 1 181 ? -16.713 40.267 -44.827 1.00 44.47 181 PRO A CA 1
ATOM 1398 C C . PRO A 1 181 ? -16.135 38.825 -44.829 1.00 44.47 181 PRO A C 1
ATOM 1400 O O . PRO A 1 181 ? -14.956 38.584 -45.081 1.00 44.47 181 PRO A O 1
ATOM 1403 N N . SER A 1 182 ? -17.011 37.845 -44.583 1.00 35.28 182 SER A N 1
ATOM 1404 C CA . SER A 1 182 ? -16.724 36.399 -44.525 1.00 35.28 182 SER A CA 1
ATOM 1405 C C . SER A 1 182 ? -16.464 35.731 -45.893 1.00 35.28 182 SER A C 1
ATOM 1407 O O . SER A 1 182 ? -17.148 36.068 -46.861 1.00 35.28 182 SER A O 1
ATOM 1409 N N . PRO A 1 183 ? -15.612 34.686 -45.966 1.00 39.75 183 PRO A N 1
ATOM 1410 C CA . PRO A 1 183 ? -15.565 33.744 -47.088 1.00 39.75 183 PRO A CA 1
ATOM 1411 C C . PRO A 1 183 ? -16.363 32.445 -46.833 1.00 39.75 183 PRO A C 1
ATOM 1413 O O . PRO A 1 183 ? -16.479 31.958 -45.709 1.00 39.75 183 PRO A O 1
ATOM 1416 N N . THR A 1 184 ? -16.909 31.876 -47.909 1.00 31.30 184 THR A N 1
ATOM 1417 C CA . THR A 1 184 ? -17.779 30.681 -47.955 1.00 31.30 184 THR A CA 1
ATOM 1418 C C . THR A 1 184 ? -17.033 29.339 -47.926 1.00 31.30 184 THR A C 1
ATOM 1420 O O . THR A 1 184 ? -15.894 29.247 -48.376 1.00 31.30 184 THR A O 1
ATOM 1423 N N . ALA A 1 185 ? -17.720 28.264 -47.517 1.00 32.81 185 ALA A N 1
ATOM 1424 C CA . ALA A 1 185 ? -17.229 26.883 -47.615 1.00 32.81 185 ALA A CA 1
ATOM 1425 C C . ALA A 1 185 ? -17.563 26.203 -48.973 1.00 32.81 185 ALA A C 1
ATOM 1427 O O . ALA A 1 185 ? -18.626 26.479 -49.534 1.00 32.81 185 ALA A O 1
ATOM 1428 N N . PRO A 1 186 ? -16.715 25.279 -49.478 1.00 34.53 186 PRO A N 1
ATOM 1429 C CA . PRO A 1 186 ? -17.011 24.393 -50.614 1.00 34.53 186 PRO A CA 1
ATOM 1430 C C . PRO A 1 186 ? -17.584 23.010 -50.182 1.00 34.53 186 PRO A C 1
ATOM 1432 O O . PRO A 1 186 ? -17.558 22.683 -48.994 1.00 34.53 186 PRO A O 1
ATOM 1435 N N . PRO A 1 187 ? -18.143 22.193 -51.109 1.00 35.06 187 PRO A N 1
ATOM 1436 C CA . PRO A 1 187 ? -19.144 21.168 -50.769 1.00 35.06 187 PRO A CA 1
ATOM 1437 C C . PRO A 1 187 ? -18.665 19.700 -50.705 1.00 35.06 187 PRO A C 1
ATOM 1439 O O . PRO A 1 187 ? -17.606 19.325 -51.201 1.00 35.06 187 PRO A O 1
ATOM 1442 N N . VAL A 1 188 ? -19.542 18.845 -50.161 1.00 33.41 188 VAL A N 1
ATOM 1443 C CA . VAL A 1 188 ? -19.425 17.374 -50.091 1.00 33.41 188 VAL A CA 1
ATOM 1444 C C . VAL A 1 188 ? -20.195 16.690 -51.236 1.00 33.41 188 VAL A C 1
ATOM 1446 O O . VAL A 1 188 ? -21.364 17.021 -51.441 1.00 33.41 188 VAL A O 1
ATOM 1449 N N . PRO A 1 189 ? -19.643 15.653 -51.897 1.00 31.23 189 PRO A N 1
ATOM 1450 C CA . PRO A 1 189 ? -20.419 14.684 -52.672 1.00 31.23 189 PRO A CA 1
ATOM 1451 C C . PRO A 1 189 ? -20.767 13.426 -51.842 1.00 31.23 189 PRO A C 1
ATOM 1453 O O . PRO A 1 189 ? -19.899 12.796 -51.243 1.00 31.23 189 PRO A O 1
ATOM 1456 N N . ARG A 1 190 ? -22.045 13.017 -51.829 1.00 28.80 190 ARG A N 1
ATOM 1457 C CA . ARG A 1 190 ? -22.517 11.736 -51.251 1.00 28.80 190 ARG A CA 1
ATOM 1458 C C . ARG A 1 190 ? -22.764 10.688 -52.344 1.00 28.80 190 ARG A C 1
ATOM 1460 O O . ARG A 1 190 ? -23.425 11.020 -53.325 1.00 28.80 190 ARG A O 1
ATOM 1467 N N . LYS A 1 191 ? -22.357 9.431 -52.095 1.00 27.89 191 LYS A N 1
ATOM 1468 C CA . LYS A 1 191 ? -22.923 8.132 -52.567 1.00 27.89 191 LYS A CA 1
ATOM 1469 C C . LYS A 1 191 ? -21.933 7.012 -52.171 1.00 27.89 191 LYS A C 1
ATOM 1471 O O . LYS A 1 191 ? -20.761 7.154 -52.478 1.00 27.89 191 LYS A O 1
ATOM 1476 N N . GLY A 1 192 ? -22.297 5.911 -51.508 1.00 26.48 192 GLY A N 1
ATOM 1477 C CA . GLY A 1 192 ? -23.559 5.538 -50.855 1.00 26.48 192 GLY A CA 1
ATOM 1478 C C . GLY A 1 192 ? -23.392 4.261 -49.999 1.00 26.48 192 GLY A C 1
ATOM 1479 O O . GLY A 1 192 ? -22.466 3.490 -50.219 1.00 26.48 192 GLY A O 1
ATOM 1480 N N . PHE A 1 193 ? -24.277 4.056 -49.018 1.00 24.58 193 PHE A N 1
ATOM 1481 C CA . PHE A 1 193 ? -24.496 2.777 -48.299 1.00 24.58 193 PHE A CA 1
ATOM 1482 C C . PHE A 1 193 ? -25.293 1.790 -49.207 1.00 24.58 193 PHE A C 1
ATOM 1484 O O . PHE A 1 193 ? -25.831 2.293 -50.200 1.00 24.58 193 PHE A O 1
ATOM 1491 N N . PRO A 1 194 ? -25.448 0.461 -48.921 1.00 39.41 194 PRO A N 1
ATOM 1492 C CA . PRO A 1 194 ? -25.568 -0.141 -47.571 1.00 39.41 194 PRO A CA 1
ATOM 1493 C C . PRO A 1 194 ? -24.997 -1.572 -47.303 1.00 39.41 194 PRO A C 1
ATOM 1495 O O . PRO A 1 194 ? -24.695 -2.301 -48.232 1.00 39.41 194 PRO A O 1
ATOM 1498 N N . LEU A 1 195 ? -24.949 -1.942 -46.001 1.00 26.61 195 LEU A N 1
ATOM 1499 C CA . LEU A 1 195 ? -25.217 -3.252 -45.322 1.00 26.61 195 LEU A CA 1
ATOM 1500 C C . LEU A 1 195 ? -24.684 -4.591 -45.939 1.00 26.61 195 LEU A C 1
ATOM 1502 O O . LEU A 1 195 ? -24.796 -4.817 -47.131 1.00 26.61 195 LEU A O 1
ATOM 1506 N N . TRP A 1 196 ? -24.195 -5.596 -45.178 1.00 23.30 196 TRP A N 1
ATOM 1507 C CA . TRP A 1 196 ? -24.855 -6.223 -44.008 1.00 23.30 196 TRP A CA 1
ATOM 1508 C C . TRP A 1 196 ? -23.950 -7.160 -43.140 1.00 23.30 196 TRP A C 1
ATOM 1510 O O . TRP A 1 196 ? -23.043 -7.797 -43.658 1.00 23.30 196 TRP A O 1
ATOM 1520 N N . LEU A 1 197 ? -24.328 -7.315 -41.856 1.00 23.95 197 LEU A N 1
ATOM 1521 C CA . LEU A 1 197 ? -24.105 -8.438 -40.900 1.00 23.95 197 LEU A CA 1
ATOM 1522 C C . LEU A 1 197 ? -22.711 -8.892 -40.363 1.00 23.95 197 LEU A C 1
AT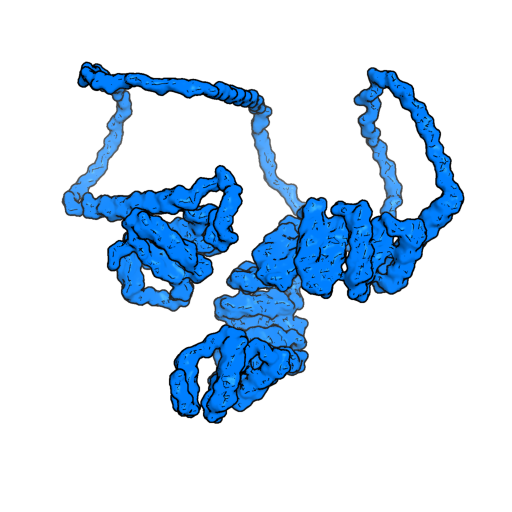OM 1524 O O . LEU A 1 197 ? -21.649 -8.397 -40.717 1.00 23.95 197 LEU A O 1
ATOM 1528 N N . ILE A 1 198 ? -22.822 -9.747 -39.327 1.00 24.55 198 ILE A N 1
ATOM 1529 C CA . ILE A 1 198 ? -21.958 -10.131 -38.178 1.00 24.55 198 ILE A CA 1
ATOM 1530 C C . ILE A 1 198 ? -22.377 -11.593 -37.790 1.00 24.55 198 ILE A C 1
ATOM 1532 O O . ILE A 1 198 ? -23.476 -11.966 -38.214 1.00 24.55 198 ILE A O 1
ATOM 1536 N N . PRO A 1 199 ? -21.743 -12.384 -36.880 1.00 49.56 199 PRO A N 1
ATOM 1537 C CA . PRO A 1 199 ? -20.334 -12.685 -36.538 1.00 49.56 199 PRO A CA 1
ATOM 1538 C C . PRO A 1 199 ? -19.952 -14.167 -36.849 1.00 49.56 199 PRO A C 1
ATOM 1540 O O . PRO A 1 199 ? -20.757 -14.901 -37.409 1.00 49.56 199 PRO A O 1
ATOM 1543 N N . VAL A 1 200 ? -18.760 -14.614 -36.402 1.00 23.75 200 VAL A N 1
ATOM 1544 C CA . VAL A 1 200 ? -18.405 -15.905 -35.723 1.00 23.75 200 VAL A CA 1
ATOM 1545 C C . VAL A 1 200 ? -16.901 -16.180 -35.955 1.00 23.75 200 VAL A C 1
ATOM 1547 O O . VAL A 1 200 ? -16.438 -15.954 -37.064 1.00 23.75 200 VAL A O 1
ATOM 1550 N N . ALA A 1 201 ? -16.052 -16.732 -35.077 1.00 22.12 201 ALA A N 1
ATOM 1551 C CA . ALA A 1 201 ? -15.882 -16.830 -33.614 1.00 22.12 201 ALA A CA 1
ATOM 1552 C C . ALA A 1 201 ? -15.157 -18.162 -33.277 1.00 22.12 201 ALA A C 1
ATOM 1554 O O . ALA A 1 201 ? -15.525 -19.204 -33.806 1.00 22.12 201 ALA A O 1
ATOM 1555 N N . LEU A 1 202 ? -14.234 -18.102 -32.302 1.00 22.25 202 LEU A N 1
ATOM 1556 C CA . LEU A 1 202 ? -13.637 -19.199 -31.504 1.00 22.25 202 LEU A CA 1
ATOM 1557 C C . LEU A 1 202 ? -12.500 -20.096 -32.058 1.00 22.25 202 LEU A C 1
ATOM 1559 O O . LEU A 1 202 ? -12.423 -20.409 -33.239 1.00 22.25 202 LEU A O 1
ATOM 1563 N N . LEU A 1 203 ? -11.693 -20.552 -31.075 1.00 22.53 203 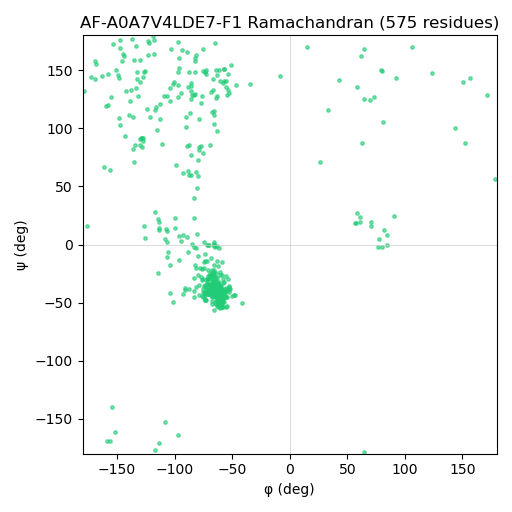LEU A N 1
ATOM 1564 C CA . LEU A 1 203 ? -10.521 -21.460 -31.088 1.00 22.53 203 LEU A CA 1
ATOM 1565 C C . LEU A 1 203 ? -9.224 -20.851 -31.679 1.00 22.53 203 LEU A C 1
ATOM 1567 O O . LEU A 1 203 ? -9.237 -20.324 -32.781 1.00 22.53 203 LEU A O 1
ATOM 1571 N N . GLY A 1 204 ? -8.052 -20.861 -31.020 1.00 20.70 204 GLY A N 1
ATOM 1572 C CA . GLY A 1 204 ? -7.603 -21.484 -29.753 1.00 20.70 204 GLY A CA 1
ATOM 1573 C C . GLY A 1 204 ? -6.378 -22.399 -29.994 1.00 20.70 204 GLY A C 1
ATOM 1574 O O . GLY A 1 204 ? -6.303 -23.001 -31.054 1.00 20.70 204 GLY A O 1
ATOM 1575 N N . VAL A 1 205 ? -5.397 -22.583 -29.094 1.00 22.19 205 VAL A N 1
ATOM 1576 C CA . VAL A 1 205 ? -5.165 -22.016 -27.748 1.00 22.19 205 VAL A CA 1
ATOM 1577 C C . VAL A 1 205 ? -3.682 -22.243 -27.330 1.00 22.19 205 VAL A C 1
ATOM 1579 O O . VAL A 1 205 ? -3.160 -23.312 -27.622 1.00 22.19 205 VAL A O 1
ATOM 1582 N N . MET A 1 206 ? -3.048 -21.309 -26.588 1.00 21.25 206 MET A N 1
ATOM 1583 C CA . MET A 1 206 ? -1.762 -21.473 -25.836 1.00 21.25 206 MET A CA 1
ATOM 1584 C C . MET A 1 206 ? -0.461 -21.810 -26.650 1.00 21.25 206 MET A C 1
ATOM 1586 O O . MET A 1 206 ? -0.546 -22.183 -27.810 1.00 21.25 206 MET A O 1
ATOM 1590 N N . VAL A 1 207 ? 0.793 -21.644 -26.167 1.00 22.05 207 VAL A N 1
ATOM 1591 C CA . VAL A 1 207 ? 1.327 -21.106 -24.887 1.00 22.05 207 VAL A CA 1
ATOM 1592 C C . VAL A 1 207 ? 2.675 -20.344 -25.041 1.00 22.05 207 VAL A C 1
ATOM 1594 O O . VAL A 1 207 ? 3.422 -20.545 -25.988 1.00 22.05 207 VAL A O 1
ATOM 1597 N N . LEU A 1 208 ? 2.936 -19.485 -24.048 1.00 22.45 208 LEU A N 1
ATOM 1598 C CA . LEU A 1 208 ? 4.142 -18.759 -23.581 1.00 22.45 208 LEU A CA 1
ATOM 1599 C C . LEU A 1 208 ? 5.585 -19.008 -24.129 1.00 22.45 208 LEU A C 1
ATOM 1601 O O . LEU A 1 208 ? 6.075 -20.129 -24.170 1.00 22.45 208 LEU A O 1
ATOM 1605 N N . ALA A 1 209 ? 6.312 -17.872 -24.186 1.00 20.84 209 ALA A N 1
ATOM 1606 C CA . ALA A 1 209 ? 7.676 -17.602 -23.664 1.00 20.84 209 ALA A CA 1
ATOM 1607 C C . ALA A 1 209 ? 8.975 -17.786 -24.500 1.00 20.84 209 ALA A C 1
ATOM 1609 O O . ALA A 1 209 ? 9.184 -18.744 -25.226 1.00 20.84 209 ALA A O 1
ATOM 1610 N N . ALA A 1 210 ? 9.894 -16.840 -24.225 1.00 21.81 210 ALA A N 1
ATOM 1611 C CA . ALA A 1 210 ? 11.364 -16.908 -24.278 1.00 21.81 210 ALA A CA 1
ATOM 1612 C C . ALA A 1 210 ? 12.096 -17.174 -25.619 1.00 21.81 210 ALA A C 1
ATOM 1614 O O . ALA A 1 210 ? 12.542 -18.276 -25.904 1.00 21.81 210 ALA A O 1
ATOM 1615 N N . GLY A 1 211 ? 12.359 -16.073 -26.337 1.00 22.08 211 GLY A N 1
ATOM 1616 C CA . GLY A 1 211 ? 13.634 -15.711 -26.989 1.00 22.08 211 GLY A CA 1
ATOM 1617 C C . GLY A 1 211 ? 14.571 -16.785 -27.571 1.00 22.08 211 GLY A C 1
ATOM 1618 O O . GLY A 1 211 ? 15.272 -17.482 -26.842 1.00 22.08 211 GLY A O 1
ATOM 1619 N N . GLY A 1 212 ? 14.747 -16.746 -28.894 1.00 22.17 212 GLY A N 1
ATOM 1620 C CA . GLY A 1 212 ? 15.834 -17.418 -29.609 1.00 22.17 212 GLY A CA 1
ATOM 1621 C C . GLY A 1 212 ? 15.768 -17.145 -31.112 1.00 22.17 212 GLY A C 1
ATOM 1622 O O . GLY A 1 212 ? 14.703 -17.253 -31.715 1.00 22.17 212 GLY A O 1
ATOM 1623 N N . ILE A 1 213 ? 16.893 -16.770 -31.723 1.00 28.83 213 ILE A N 1
ATOM 1624 C CA . ILE A 1 213 ? 17.011 -16.623 -33.181 1.00 28.83 213 ILE A CA 1
ATOM 1625 C C . ILE A 1 213 ? 17.115 -18.017 -33.803 1.00 28.83 213 ILE A C 1
ATOM 1627 O O . ILE A 1 213 ? 18.025 -18.754 -33.444 1.00 28.83 213 ILE A O 1
ATOM 1631 N N . TYR A 1 214 ? 16.274 -18.332 -34.791 1.00 24.84 214 TYR A N 1
ATOM 1632 C CA . TYR A 1 214 ? 16.687 -19.120 -35.960 1.00 24.84 214 TYR A CA 1
ATOM 1633 C C . TYR A 1 214 ? 15.732 -18.877 -37.136 1.00 24.84 214 TYR A C 1
ATOM 1635 O O . TYR A 1 214 ? 14.535 -19.135 -37.042 1.00 24.84 214 TYR A O 1
ATOM 1643 N N . TYR A 1 215 ? 16.270 -18.382 -38.252 1.00 24.92 215 TYR A N 1
ATOM 1644 C CA . TYR A 1 215 ? 15.547 -18.198 -39.513 1.00 24.92 215 TYR A CA 1
ATOM 1645 C C . TYR A 1 215 ? 16.130 -19.185 -40.530 1.00 24.92 215 TYR A C 1
ATOM 1647 O O . TYR A 1 215 ? 17.329 -19.138 -40.802 1.00 24.92 215 TYR A O 1
ATOM 1655 N N . LEU A 1 216 ? 15.314 -20.085 -41.085 1.00 26.20 216 LEU A N 1
ATOM 1656 C CA . LEU A 1 216 ? 15.759 -21.071 -42.076 1.00 26.20 216 LEU A CA 1
ATOM 1657 C C . LEU A 1 216 ? 14.725 -21.257 -43.193 1.00 26.20 216 LEU A C 1
ATOM 1659 O O . LEU A 1 216 ? 13.681 -21.854 -42.968 1.00 26.20 216 LEU A O 1
ATOM 1663 N N . GLY A 1 217 ? 15.091 -20.808 -44.400 1.00 22.75 217 GLY A N 1
ATOM 1664 C CA . GLY A 1 217 ? 14.627 -21.338 -45.691 1.00 22.75 217 GLY A CA 1
ATOM 1665 C C . GLY A 1 217 ? 13.166 -21.100 -46.108 1.00 22.75 217 GLY A C 1
ATOM 1666 O O . GLY A 1 217 ? 12.232 -21.561 -45.465 1.00 22.75 217 GLY A O 1
ATOM 1667 N N . GLY A 1 218 ? 12.967 -20.495 -47.286 1.00 24.12 218 GLY A N 1
ATOM 1668 C CA . GLY A 1 218 ? 11.667 -20.503 -47.973 1.00 24.12 218 GLY A CA 1
ATOM 1669 C C . GLY A 1 218 ? 11.432 -19.295 -48.877 1.00 24.12 218 GLY A C 1
ATOM 1670 O O . GLY A 1 218 ? 10.839 -18.310 -48.450 1.00 24.12 218 GLY A O 1
ATOM 1671 N N . GLU A 1 219 ? 11.868 -19.356 -50.139 1.00 26.33 219 GLU A N 1
ATOM 1672 C CA . GLU A 1 219 ? 11.563 -18.300 -51.114 1.00 26.33 219 GLU A CA 1
ATOM 1673 C C . GLU A 1 219 ? 10.062 -18.222 -51.451 1.00 26.33 219 GLU A C 1
ATOM 1675 O O . GLU A 1 219 ? 9.420 -19.241 -51.714 1.00 26.33 219 GLU A O 1
ATOM 1680 N N . LYS A 1 220 ? 9.555 -16.996 -51.637 1.00 26.86 220 LYS A N 1
ATOM 1681 C CA . LYS A 1 220 ? 8.648 -16.664 -52.752 1.00 26.86 220 LYS A CA 1
ATOM 1682 C C . LYS A 1 220 ? 8.720 -15.171 -53.079 1.00 26.86 220 LYS A C 1
ATOM 1684 O O . LYS A 1 220 ? 8.593 -14.325 -52.200 1.00 26.86 220 LYS A O 1
ATOM 1689 N N . LYS A 1 221 ? 8.969 -14.855 -54.352 1.00 27.17 221 LYS A N 1
ATOM 1690 C CA . LYS A 1 221 ? 9.219 -13.491 -54.849 1.00 27.17 221 LYS A CA 1
ATOM 1691 C C . LYS A 1 221 ? 7.912 -12.765 -55.173 1.00 27.17 221 LYS A C 1
ATOM 1693 O O . LYS A 1 221 ? 7.070 -13.323 -55.870 1.00 27.17 221 LYS A O 1
ATOM 1698 N N . VAL A 1 222 ? 7.813 -11.498 -54.772 1.00 26.59 222 VAL A N 1
ATOM 1699 C CA . VAL A 1 222 ? 6.890 -10.499 -55.341 1.00 26.59 222 VAL A CA 1
ATOM 1700 C C . VAL A 1 222 ? 7.665 -9.174 -55.463 1.00 26.59 222 VAL A C 1
ATOM 1702 O O . VAL A 1 222 ? 8.221 -8.734 -54.457 1.00 26.59 222 VAL A O 1
ATOM 1705 N N . PRO A 1 223 ? 7.771 -8.553 -56.654 1.00 27.61 223 PRO A N 1
ATOM 1706 C CA . PRO A 1 223 ? 8.558 -7.332 -56.844 1.00 27.61 223 PRO A CA 1
ATOM 1707 C C . PRO A 1 223 ? 7.752 -6.054 -56.515 1.00 27.61 223 PRO A C 1
ATOM 1709 O O . PRO A 1 223 ? 6.636 -5.898 -57.017 1.00 27.61 223 PRO A O 1
ATOM 1712 N N . PRO A 1 224 ? 8.294 -5.107 -55.723 1.00 28.45 224 PRO A N 1
ATOM 1713 C CA . PRO A 1 224 ? 7.636 -3.834 -55.442 1.00 28.45 224 PRO A CA 1
ATOM 1714 C C . PRO A 1 224 ? 8.018 -2.734 -56.451 1.00 28.45 224 PRO A C 1
ATOM 1716 O O . PRO A 1 224 ? 9.067 -2.110 -56.339 1.00 28.45 224 PRO A O 1
ATOM 1719 N N . LEU A 1 225 ? 7.116 -2.488 -57.406 1.00 28.70 225 LEU A N 1
ATOM 1720 C CA . LEU A 1 225 ? 6.771 -1.180 -57.994 1.00 28.70 225 LEU A CA 1
ATOM 1721 C C . LEU A 1 225 ? 7.861 -0.070 -57.976 1.00 28.70 225 LEU A C 1
ATOM 1723 O O . LEU A 1 225 ? 7.712 0.929 -57.273 1.00 28.70 225 LEU A O 1
ATOM 1727 N N . ALA A 1 226 ? 8.912 -0.215 -58.790 1.00 27.31 226 ALA A N 1
ATOM 1728 C CA . ALA A 1 226 ? 9.919 0.835 -59.024 1.00 27.31 226 ALA A CA 1
ATOM 1729 C C . ALA A 1 226 ? 9.930 1.374 -60.474 1.00 27.31 226 ALA A C 1
ATOM 1731 O O . ALA A 1 226 ? 10.298 2.524 -60.698 1.00 27.31 226 ALA A O 1
ATOM 1732 N N . ASP A 1 227 ? 9.465 0.589 -61.451 1.00 32.31 227 ASP A N 1
ATOM 1733 C CA . ASP A 1 227 ? 9.632 0.864 -62.891 1.00 32.31 227 ASP A CA 1
ATOM 1734 C C . ASP A 1 227 ? 8.597 1.839 -63.500 1.00 32.31 227 ASP A C 1
ATOM 1736 O O . ASP A 1 227 ? 8.352 1.829 -64.706 1.00 32.31 227 ASP A O 1
ATOM 1740 N N . ILE A 1 228 ? 7.962 2.690 -62.684 1.00 32.75 228 ILE A N 1
ATOM 1741 C CA . ILE A 1 228 ? 7.056 3.755 -63.153 1.00 32.75 228 ILE A CA 1
ATOM 1742 C C . ILE A 1 228 ? 7.351 5.061 -62.404 1.00 32.75 228 ILE A C 1
ATOM 1744 O O . ILE A 1 228 ? 6.558 5.482 -61.565 1.00 32.75 228 ILE A O 1
ATOM 1748 N N . LEU A 1 229 ? 8.501 5.681 -62.701 1.00 28.61 229 LEU A N 1
ATOM 1749 C CA . LEU A 1 229 ? 8.737 7.142 -62.716 1.00 28.61 229 LEU A CA 1
ATOM 1750 C C . LEU A 1 229 ? 10.212 7.465 -63.058 1.00 28.61 229 LEU A C 1
ATOM 1752 O O . LEU A 1 229 ? 10.892 8.170 -62.316 1.00 28.61 229 LEU A O 1
ATOM 1756 N N . ASP A 1 230 ? 10.713 6.981 -64.200 1.00 27.53 230 ASP A N 1
ATOM 1757 C CA . ASP A 1 230 ? 11.997 7.450 -64.746 1.00 27.53 230 ASP A CA 1
ATOM 1758 C C . ASP A 1 230 ? 11.769 8.127 -66.107 1.00 27.53 230 ASP A C 1
ATOM 1760 O O . ASP A 1 230 ? 11.240 7.529 -67.044 1.00 27.53 230 ASP A O 1
ATOM 1764 N N . GLY A 1 231 ? 12.048 9.430 -66.169 1.00 32.19 231 GLY A N 1
ATOM 1765 C CA . GLY A 1 231 ? 11.513 10.307 -67.221 1.00 32.19 231 GLY A CA 1
ATOM 1766 C C . GLY A 1 231 ? 12.002 11.759 -67.191 1.00 32.19 231 GLY A C 1
ATOM 1767 O O . GLY A 1 231 ? 11.399 12.619 -67.829 1.00 32.19 231 GLY A O 1
ATOM 1768 N N . ALA A 1 232 ? 13.084 12.051 -66.464 1.00 30.25 232 ALA A N 1
ATOM 1769 C CA . ALA A 1 232 ? 13.741 13.359 -66.463 1.00 30.25 232 ALA A CA 1
ATOM 1770 C C . ALA A 1 232 ? 15.255 13.177 -66.259 1.00 30.25 232 ALA A C 1
ATOM 1772 O O . ALA A 1 232 ? 15.723 12.895 -65.159 1.00 30.25 232 ALA A O 1
ATOM 1773 N N . GLY A 1 233 ? 16.031 13.303 -67.339 1.00 36.06 233 GLY A N 1
ATOM 1774 C CA . GLY A 1 233 ? 17.447 12.934 -67.341 1.00 36.06 233 GLY A CA 1
ATOM 1775 C C . GLY A 1 233 ? 18.331 13.830 -66.466 1.00 36.06 233 GLY A C 1
ATOM 1776 O O . GLY A 1 233 ? 18.577 14.986 -66.804 1.00 36.06 233 GLY A O 1
ATOM 1777 N N . GLY A 1 234 ? 18.897 13.266 -65.396 1.00 30.20 234 GLY A N 1
ATOM 1778 C CA . GLY A 1 234 ? 19.915 13.908 -64.560 1.00 30.20 234 GLY A CA 1
ATOM 1779 C C . GLY A 1 234 ? 21.047 12.941 -64.215 1.00 30.20 234 GLY A C 1
ATOM 1780 O O . GLY A 1 234 ? 20.853 12.012 -63.435 1.00 30.20 234 GLY A O 1
ATOM 1781 N N . LYS A 1 235 ? 22.247 13.152 -64.776 1.00 36.28 235 LYS A N 1
ATOM 1782 C CA . LYS A 1 235 ? 23.421 12.286 -64.548 1.00 36.28 235 LYS A CA 1
ATOM 1783 C C . LYS A 1 235 ? 23.855 12.297 -63.074 1.00 36.28 235 LYS A C 1
ATOM 1785 O O . LYS A 1 235 ? 24.633 13.159 -62.670 1.00 36.28 235 LYS A O 1
ATOM 1790 N N . ARG A 1 236 ? 23.437 11.301 -62.289 1.00 35.62 236 ARG A N 1
ATOM 1791 C CA . ARG A 1 236 ? 24.101 10.957 -61.022 1.00 35.62 236 ARG A CA 1
ATOM 1792 C C . ARG A 1 236 ? 25.256 10.000 -61.304 1.00 35.62 236 ARG A C 1
ATOM 1794 O O . ARG A 1 236 ? 25.073 8.965 -61.937 1.00 35.62 236 ARG A O 1
ATOM 1801 N N . GLN A 1 237 ? 26.453 10.364 -60.853 1.00 35.00 237 GLN A N 1
ATOM 1802 C CA . GLN A 1 237 ? 27.616 9.480 -60.900 1.00 35.00 237 GLN A CA 1
ATOM 1803 C C . GLN A 1 237 ? 27.386 8.300 -59.948 1.00 35.00 237 GLN A C 1
ATOM 1805 O O . GLN A 1 237 ? 26.981 8.502 -58.804 1.00 35.00 237 GLN A O 1
ATOM 1810 N N . GLY A 1 238 ? 27.643 7.076 -60.412 1.00 38.44 238 GLY A N 1
ATOM 1811 C CA . GLY A 1 238 ? 27.534 5.888 -59.571 1.00 38.44 238 GLY A CA 1
ATOM 1812 C C . GLY A 1 238 ? 28.580 5.917 -58.460 1.00 38.44 238 GLY A C 1
ATOM 1813 O O . GLY A 1 238 ? 29.779 5.846 -58.735 1.00 38.44 238 GLY A O 1
ATOM 1814 N N . THR A 1 239 ? 28.144 6.004 -57.204 1.00 38.12 239 THR A N 1
ATOM 1815 C CA . THR A 1 239 ? 29.036 5.838 -56.054 1.00 38.12 239 THR A CA 1
ATOM 1816 C C . THR A 1 239 ? 29.554 4.406 -56.034 1.00 38.12 239 THR A C 1
ATOM 1818 O O . THR A 1 239 ? 28.797 3.466 -55.788 1.00 38.12 239 THR A O 1
ATOM 1821 N N . LYS A 1 240 ? 30.855 4.253 -56.300 1.00 42.38 240 LYS A N 1
ATOM 1822 C CA . LYS A 1 240 ? 31.611 3.005 -56.135 1.00 42.38 240 LYS A CA 1
ATOM 1823 C C . LYS A 1 240 ? 31.273 2.391 -54.762 1.00 42.38 240 LYS A C 1
ATOM 1825 O O . LYS A 1 240 ? 31.222 3.159 -53.797 1.00 42.38 240 LYS A O 1
ATOM 1830 N N . PRO A 1 241 ? 31.052 1.065 -54.641 1.00 47.47 241 PRO A N 1
ATOM 1831 C CA . PRO A 1 241 ? 30.844 0.450 -53.333 1.00 47.47 241 PRO A CA 1
ATOM 1832 C C . PRO A 1 241 ? 32.010 0.829 -52.419 1.00 47.47 241 PRO A C 1
ATOM 1834 O O . PRO A 1 241 ? 33.169 0.804 -52.850 1.00 47.47 241 PRO A O 1
ATOM 1837 N N . ALA A 1 242 ? 31.690 1.247 -51.193 1.00 50.88 242 ALA A N 1
ATOM 1838 C CA . ALA A 1 242 ? 32.692 1.706 -50.244 1.00 50.88 242 ALA A CA 1
ATOM 1839 C C . ALA A 1 242 ? 33.749 0.612 -50.046 1.00 50.88 242 ALA A C 1
ATOM 1841 O O . ALA A 1 242 ? 33.412 -0.565 -49.908 1.00 50.88 242 ALA A O 1
ATOM 1842 N N . ALA A 1 243 ? 35.027 1.000 -50.053 1.00 55.47 243 ALA A N 1
ATOM 1843 C CA . ALA A 1 243 ? 36.091 0.071 -49.704 1.00 55.47 243 ALA A CA 1
ATOM 1844 C C . ALA A 1 243 ? 35.819 -0.485 -48.293 1.00 55.47 243 ALA A C 1
ATOM 1846 O O . ALA A 1 243 ? 35.361 0.280 -47.435 1.00 55.47 243 ALA A O 1
ATOM 1847 N N . PRO A 1 244 ? 36.067 -1.783 -48.039 1.00 59.12 244 PRO A N 1
ATOM 1848 C CA . PRO A 1 244 ? 35.884 -2.340 -46.706 1.00 59.12 244 PRO A CA 1
ATOM 1849 C C . PRO A 1 244 ? 36.712 -1.526 -45.697 1.00 59.12 244 PRO A C 1
ATOM 1851 O O . PRO A 1 244 ? 37.828 -1.113 -46.032 1.00 59.12 244 PRO A O 1
ATOM 1854 N N . PRO A 1 245 ? 36.185 -1.261 -44.486 1.00 62.59 245 PRO A N 1
ATOM 1855 C CA . PRO A 1 245 ? 36.884 -0.450 -43.494 1.00 62.59 245 PRO A CA 1
ATOM 1856 C C . PRO A 1 245 ? 38.258 -1.062 -43.172 1.00 62.59 245 PRO A C 1
ATOM 1858 O O . PRO A 1 245 ? 38.412 -2.282 -43.289 1.00 62.59 245 PRO A O 1
ATOM 1861 N N . PRO A 1 246 ? 39.265 -0.255 -42.790 1.00 73.69 246 PRO A N 1
ATOM 1862 C CA . PRO A 1 246 ? 40.624 -0.747 -42.575 1.00 73.69 246 PRO A CA 1
ATOM 1863 C C . PRO A 1 246 ? 40.660 -1.882 -41.532 1.00 73.69 246 PRO A C 1
ATOM 1865 O O . PRO A 1 246 ? 39.811 -1.895 -40.636 1.00 73.69 246 PRO A O 1
ATOM 1868 N N . PRO A 1 247 ? 41.622 -2.825 -41.616 1.00 71.81 247 PRO A N 1
ATOM 1869 C CA . PRO A 1 247 ? 41.642 -4.025 -40.774 1.00 71.81 247 PRO A CA 1
ATOM 1870 C C . PRO A 1 247 ? 41.510 -3.747 -39.272 1.00 71.81 247 PRO A C 1
ATOM 1872 O O . PRO A 1 247 ? 40.772 -4.451 -38.588 1.00 71.81 247 PRO A O 1
ATOM 1875 N N . ASP A 1 248 ? 42.126 -2.674 -38.773 1.00 78.81 248 ASP A N 1
ATOM 1876 C CA . ASP A 1 248 ? 42.053 -2.281 -37.360 1.00 78.81 248 ASP A CA 1
ATOM 1877 C C . ASP A 1 248 ? 40.625 -1.915 -36.924 1.00 78.81 248 ASP A C 1
ATOM 1879 O O . ASP A 1 248 ? 40.191 -2.274 -35.830 1.00 78.81 248 ASP A O 1
ATOM 1883 N N . ALA A 1 249 ? 39.855 -1.263 -37.800 1.00 76.88 249 ALA A N 1
ATOM 1884 C CA . ALA A 1 249 ? 38.451 -0.940 -37.552 1.00 76.88 249 ALA A CA 1
ATOM 1885 C C . ALA A 1 249 ? 37.555 -2.190 -37.618 1.00 76.88 249 ALA A C 1
ATOM 1887 O O . ALA A 1 249 ? 36.575 -2.277 -36.880 1.00 76.88 249 ALA A O 1
ATOM 1888 N N . GLN A 1 250 ? 37.904 -3.184 -38.447 1.00 80.25 250 GLN A N 1
ATOM 1889 C CA . GLN A 1 250 ? 37.228 -4.489 -38.442 1.00 80.25 250 GLN A CA 1
ATOM 1890 C C . GLN A 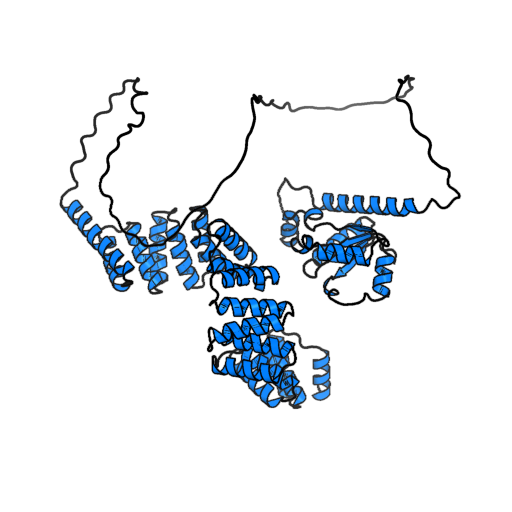1 250 ? 37.527 -5.265 -37.151 1.00 80.25 250 GLN A C 1
ATOM 1892 O O . GLN A 1 250 ? 36.606 -5.794 -36.532 1.00 80.25 250 GLN A O 1
ATOM 1897 N N . ALA A 1 251 ? 38.785 -5.277 -36.700 1.00 85.69 251 ALA A N 1
ATOM 1898 C CA . ALA A 1 2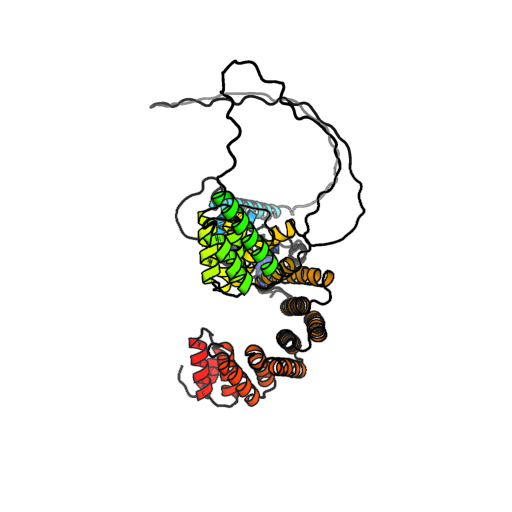51 ? 39.197 -5.921 -35.454 1.00 85.69 251 ALA A CA 1
ATOM 1899 C C . ALA A 1 251 ? 38.549 -5.266 -34.220 1.00 85.69 251 ALA A C 1
ATOM 1901 O O . ALA A 1 251 ? 38.049 -5.966 -33.340 1.00 85.69 251 ALA A O 1
ATOM 1902 N N . GLN A 1 252 ? 38.478 -3.930 -34.177 1.00 87.69 252 GLN A N 1
ATOM 1903 C CA . GLN A 1 252 ? 37.744 -3.197 -33.139 1.00 87.69 252 GLN A CA 1
ATOM 1904 C C . GLN A 1 252 ? 36.240 -3.501 -33.182 1.00 87.69 252 GLN A C 1
ATOM 1906 O O . GLN A 1 252 ? 35.643 -3.757 -32.138 1.00 87.69 252 GLN A O 1
ATOM 1911 N N . ALA A 1 253 ? 35.621 -3.540 -34.368 1.00 87.88 253 ALA A N 1
ATOM 1912 C CA . ALA A 1 253 ? 34.209 -3.895 -34.501 1.00 87.88 253 ALA A CA 1
ATOM 1913 C C . ALA A 1 253 ? 33.916 -5.334 -34.035 1.00 87.88 253 ALA A C 1
ATOM 1915 O O . ALA A 1 253 ? 32.918 -5.549 -33.349 1.00 87.88 253 ALA A O 1
ATOM 1916 N N . ALA A 1 254 ? 34.791 -6.296 -34.347 1.00 92.00 254 ALA A N 1
ATOM 1917 C CA . ALA A 1 254 ? 34.679 -7.676 -33.878 1.00 92.00 254 ALA A CA 1
ATOM 1918 C C . ALA A 1 254 ? 34.821 -7.771 -32.349 1.00 92.00 254 ALA A C 1
ATOM 1920 O O . ALA A 1 254 ? 33.936 -8.315 -31.691 1.00 92.00 254 ALA A O 1
ATOM 1921 N N . LYS A 1 255 ? 35.866 -7.159 -31.774 1.00 93.50 255 LYS A N 1
ATOM 1922 C CA . LYS A 1 255 ? 36.095 -7.132 -30.320 1.00 93.50 255 LYS A CA 1
ATOM 1923 C C . LYS A 1 255 ? 34.951 -6.455 -29.554 1.00 93.50 255 LYS A C 1
ATOM 1925 O O . LYS A 1 255 ? 34.587 -6.896 -28.468 1.00 93.50 255 LYS A O 1
ATOM 1930 N N . PHE A 1 256 ? 34.360 -5.399 -30.115 1.00 96.06 256 PHE A N 1
ATOM 1931 C CA . PHE A 1 256 ? 33.159 -4.785 -29.549 1.00 96.06 256 PHE A CA 1
ATOM 1932 C C . PHE A 1 256 ? 31.996 -5.789 -29.465 1.00 96.06 256 PHE A C 1
ATOM 1934 O O . PHE A 1 256 ? 31.362 -5.888 -28.417 1.00 96.06 256 PHE A O 1
ATOM 1941 N N . GLN A 1 257 ? 31.725 -6.531 -30.546 1.00 96.31 257 GLN A N 1
ATOM 1942 C CA . GLN A 1 257 ? 30.623 -7.501 -30.579 1.00 96.31 257 GLN A CA 1
ATOM 1943 C C . GLN A 1 257 ? 30.871 -8.694 -29.646 1.00 96.31 257 GLN A C 1
ATOM 1945 O O . GLN A 1 257 ? 29.935 -9.169 -29.012 1.00 96.31 257 GLN A O 1
ATOM 1950 N N . GLU A 1 258 ? 32.123 -9.140 -29.511 1.00 96.69 258 GLU A N 1
ATOM 1951 C CA . GLU A 1 258 ? 32.526 -10.180 -28.555 1.00 96.69 258 GLU A CA 1
ATOM 1952 C C . GLU A 1 258 ? 32.188 -9.779 -27.108 1.00 96.69 258 GLU A C 1
ATOM 1954 O O . GLU A 1 258 ? 31.466 -10.503 -26.419 1.00 96.69 258 GLU A O 1
ATOM 1959 N N . HIS A 1 259 ? 32.640 -8.596 -26.672 1.00 98.06 259 HIS A N 1
ATOM 1960 C CA . HIS A 1 259 ? 32.338 -8.071 -25.337 1.00 98.06 259 HIS A CA 1
ATOM 1961 C C . HIS A 1 259 ? 30.835 -7.824 -25.133 1.00 98.06 259 HIS A C 1
ATOM 1963 O O . HIS A 1 259 ? 30.297 -8.179 -24.085 1.00 98.06 259 HIS A O 1
ATOM 1969 N N . LEU A 1 260 ? 30.132 -7.265 -26.130 1.00 98.00 260 LEU A N 1
ATOM 1970 C CA . LEU A 1 260 ? 28.689 -7.014 -26.044 1.00 98.00 260 LEU A CA 1
ATOM 1971 C C . LEU A 1 260 ? 27.894 -8.317 -25.871 1.00 98.00 260 LEU A C 1
ATOM 1973 O O . LEU A 1 260 ? 27.106 -8.426 -24.932 1.00 98.00 260 LEU A O 1
ATOM 1977 N N . GLN A 1 261 ? 28.122 -9.314 -26.731 1.00 97.94 261 GLN A N 1
ATOM 1978 C CA . GLN A 1 261 ? 27.429 -10.605 -26.667 1.00 97.94 261 GLN A CA 1
ATOM 1979 C C . GLN A 1 261 ? 27.695 -11.304 -25.327 1.00 97.94 261 GLN A C 1
ATOM 1981 O O . GLN A 1 261 ? 26.760 -11.736 -24.650 1.00 97.94 261 GLN A O 1
ATOM 1986 N N . LYS A 1 262 ? 28.961 -11.346 -24.892 1.00 98.25 262 LYS A N 1
ATOM 1987 C CA . LYS A 1 262 ? 29.347 -11.951 -23.612 1.00 98.25 262 LYS A CA 1
ATOM 1988 C C . LYS A 1 262 ? 28.686 -11.244 -22.422 1.00 98.25 262 LYS A C 1
ATOM 1990 O O . LYS A 1 262 ? 28.176 -11.915 -21.526 1.00 98.25 262 LYS A O 1
ATOM 1995 N N . ALA A 1 263 ? 28.626 -9.911 -22.428 1.00 98.12 263 ALA A N 1
ATOM 1996 C CA . ALA A 1 263 ? 27.935 -9.137 -21.398 1.00 98.12 263 ALA A CA 1
ATOM 1997 C C . ALA A 1 263 ? 26.426 -9.434 -21.344 1.00 98.12 263 ALA A C 1
ATOM 1999 O O . ALA A 1 263 ? 25.853 -9.540 -20.257 1.00 98.12 263 ALA A O 1
ATOM 2000 N N . GLN A 1 264 ? 25.782 -9.609 -22.504 1.00 97.81 264 GLN A N 1
ATOM 2001 C CA . GLN A 1 264 ? 24.363 -9.962 -22.595 1.00 97.81 264 GLN A CA 1
ATOM 2002 C C . GLN A 1 264 ? 24.072 -11.371 -22.063 1.00 97.81 264 GLN A C 1
ATOM 2004 O O . GLN A 1 264 ? 23.117 -11.541 -21.302 1.00 97.81 264 GLN A O 1
ATOM 2009 N N . ASP A 1 265 ? 24.897 -12.367 -22.396 1.00 97.94 265 ASP A N 1
ATOM 2010 C CA . ASP A 1 265 ? 24.730 -13.733 -21.886 1.00 97.94 265 ASP A CA 1
ATOM 2011 C C . ASP A 1 265 ? 24.976 -13.814 -20.367 1.00 97.94 265 ASP A C 1
ATOM 2013 O O . ASP A 1 265 ? 24.184 -14.426 -19.647 1.00 97.94 265 ASP A O 1
ATOM 2017 N N . LEU A 1 266 ? 25.977 -13.096 -19.845 1.00 98.25 266 LEU A N 1
ATOM 2018 C CA . LEU A 1 266 ? 26.191 -12.949 -18.398 1.00 98.25 266 LEU A CA 1
ATOM 2019 C C . LEU A 1 266 ? 24.999 -12.260 -17.710 1.00 98.25 266 LEU A C 1
ATOM 2021 O O . LEU A 1 266 ? 24.508 -12.731 -16.682 1.00 98.25 266 LEU A O 1
ATOM 2025 N N . ALA A 1 267 ? 24.462 -11.179 -18.286 1.00 96.12 267 ALA A N 1
ATOM 2026 C CA . ALA A 1 267 ? 23.287 -10.493 -17.743 1.00 96.12 267 ALA A CA 1
ATOM 2027 C C . ALA A 1 267 ? 22.028 -11.385 -17.752 1.00 96.12 267 ALA A C 1
ATOM 2029 O O . ALA A 1 267 ? 21.234 -11.349 -16.808 1.00 96.12 267 ALA A O 1
ATOM 2030 N N . LYS A 1 268 ? 21.868 -12.227 -18.780 1.00 96.44 268 LYS A N 1
ATOM 2031 C CA . LYS A 1 268 ? 20.803 -13.237 -18.907 1.00 96.44 268 LYS A CA 1
ATOM 2032 C C . LYS A 1 268 ? 20.933 -14.350 -17.858 1.00 96.44 268 LYS A C 1
ATOM 2034 O O . LYS A 1 268 ? 19.920 -14.759 -17.289 1.00 96.44 268 LYS A O 1
ATOM 2039 N N . ASN A 1 269 ? 22.159 -14.760 -17.532 1.00 96.94 269 ASN A N 1
ATOM 2040 C CA . ASN A 1 269 ? 22.470 -15.665 -16.417 1.00 96.94 269 ASN A CA 1
ATOM 2041 C C . ASN A 1 269 ? 22.342 -15.006 -15.027 1.00 96.94 269 ASN A C 1
ATOM 2043 O O . ASN A 1 269 ? 22.381 -15.706 -14.016 1.00 96.94 269 ASN A O 1
ATOM 2047 N N . LYS A 1 270 ? 22.138 -13.679 -14.966 1.00 96.62 270 LYS A N 1
ATOM 2048 C CA . LYS A 1 270 ? 22.135 -12.837 -13.749 1.00 96.62 270 LYS A CA 1
ATOM 2049 C C . LYS A 1 270 ? 23.517 -12.650 -13.106 1.00 96.62 270 LYS A C 1
ATOM 2051 O O . LYS A 1 270 ? 23.620 -12.220 -11.958 1.00 96.62 270 LYS A O 1
ATOM 2056 N N . GLU A 1 271 ? 24.584 -12.894 -13.859 1.00 98.06 271 GLU A N 1
ATOM 2057 C CA . GLU A 1 271 ? 25.988 -12.709 -13.467 1.00 98.06 271 GLU A CA 1
ATOM 2058 C C . GLU A 1 271 ? 26.395 -11.225 -13.597 1.00 98.06 271 GLU A C 1
ATOM 2060 O O . GLU A 1 271 ? 27.403 -10.865 -14.206 1.00 98.06 271 GLU A O 1
ATOM 2065 N N . TYR A 1 272 ? 25.568 -10.329 -13.039 1.00 97.75 272 TYR A N 1
ATOM 2066 C CA . TYR A 1 272 ? 25.572 -8.891 -13.337 1.00 97.75 272 TYR A CA 1
ATOM 2067 C C . TYR A 1 272 ? 26.907 -8.185 -13.066 1.00 97.75 272 TYR A C 1
ATOM 2069 O O . TYR A 1 272 ? 27.221 -7.221 -13.756 1.00 97.75 272 TYR A O 1
ATOM 2077 N N . ALA A 1 273 ? 27.701 -8.657 -12.100 1.00 98.00 273 ALA A N 1
ATOM 2078 C CA . ALA A 1 273 ? 29.022 -8.096 -11.816 1.00 98.00 273 ALA A CA 1
ATOM 2079 C C . ALA A 1 273 ? 30.001 -8.302 -12.989 1.00 98.00 273 ALA A C 1
ATOM 2081 O O . ALA A 1 273 ? 30.656 -7.355 -13.409 1.00 98.00 273 ALA A O 1
ATOM 2082 N N . GLN A 1 274 ? 30.026 -9.501 -13.577 1.00 98.00 274 GLN A N 1
ATOM 2083 C CA . GLN A 1 274 ? 30.846 -9.794 -14.758 1.00 98.00 274 GLN A CA 1
ATOM 2084 C C . GLN A 1 274 ? 30.254 -9.138 -16.016 1.00 98.00 274 GLN A C 1
ATOM 2086 O O . GLN A 1 274 ? 30.987 -8.645 -16.868 1.00 98.00 274 GLN A O 1
ATOM 2091 N N . ALA A 1 275 ? 28.921 -9.054 -16.114 1.00 98.38 275 ALA A N 1
ATOM 2092 C CA . ALA A 1 275 ? 28.267 -8.315 -17.195 1.00 98.38 275 ALA A CA 1
ATOM 2093 C C . ALA A 1 275 ? 28.652 -6.822 -17.194 1.00 98.38 275 ALA A C 1
ATOM 2095 O O . ALA A 1 275 ? 28.871 -6.251 -18.258 1.00 98.38 275 ALA A O 1
ATOM 2096 N N . ILE A 1 276 ? 28.780 -6.192 -16.017 1.00 98.62 276 ILE A N 1
ATOM 2097 C CA . ILE A 1 276 ? 29.266 -4.808 -15.867 1.00 98.62 276 ILE A CA 1
ATOM 2098 C C . ILE A 1 276 ? 30.689 -4.653 -16.422 1.00 98.62 276 ILE A C 1
ATOM 2100 O O . ILE A 1 276 ? 30.956 -3.682 -17.132 1.00 98.62 276 ILE A O 1
ATOM 2104 N N . GLU A 1 277 ? 31.587 -5.600 -16.142 1.00 98.19 277 GLU A N 1
ATOM 2105 C CA . GLU A 1 277 ? 32.958 -5.593 -16.673 1.00 98.19 277 GLU A CA 1
ATOM 2106 C C . GLU A 1 277 ? 32.959 -5.691 -18.207 1.00 98.19 277 GLU A C 1
ATOM 2108 O O . GLU A 1 277 ? 33.540 -4.839 -18.879 1.00 98.19 277 GLU A O 1
ATOM 2113 N N . GLU A 1 278 ? 32.234 -6.654 -18.778 1.00 98.38 278 GLU A N 1
ATOM 2114 C CA . GLU A 1 278 ? 32.176 -6.864 -20.231 1.00 98.38 278 GLU A CA 1
ATOM 2115 C C . GLU A 1 278 ? 31.459 -5.720 -20.978 1.00 98.38 278 GLU A C 1
ATOM 2117 O O . GLU A 1 278 ? 31.963 -5.249 -22.000 1.00 98.38 278 GLU A O 1
ATOM 2122 N N . PHE A 1 279 ? 30.356 -5.166 -20.451 1.00 98.44 279 PHE A N 1
ATOM 2123 C CA . PHE A 1 279 ? 29.751 -3.951 -21.021 1.00 98.44 279 PHE A CA 1
ATOM 2124 C C . PHE A 1 279 ? 30.710 -2.751 -20.942 1.00 98.44 279 PHE A C 1
ATOM 2126 O O . PHE A 1 279 ? 30.751 -1.936 -21.865 1.00 98.44 279 PHE A O 1
ATOM 2133 N N . THR A 1 280 ? 31.515 -2.638 -19.879 1.00 98.19 280 THR A N 1
ATOM 2134 C CA . THR A 1 280 ? 32.535 -1.581 -19.761 1.00 98.19 280 THR A CA 1
ATOM 2135 C C . THR A 1 280 ? 33.646 -1.762 -20.801 1.00 98.19 280 THR A C 1
ATOM 2137 O O . THR A 1 280 ? 34.080 -0.779 -21.403 1.00 98.19 280 THR A O 1
ATOM 2140 N N . LEU A 1 281 ? 34.065 -3.000 -21.086 1.00 97.81 281 LEU A N 1
ATOM 2141 C CA . LEU A 1 281 ? 35.027 -3.308 -22.151 1.00 97.81 281 LEU A CA 1
ATOM 2142 C C . LEU A 1 281 ? 34.456 -3.035 -23.553 1.00 97.81 281 LEU A C 1
ATOM 2144 O O . LEU A 1 281 ? 35.165 -2.485 -24.398 1.00 97.81 281 LEU A O 1
ATOM 2148 N N . ALA A 1 282 ? 33.172 -3.321 -23.795 1.00 97.62 282 ALA A N 1
ATOM 2149 C CA . ALA A 1 282 ? 32.489 -2.935 -25.032 1.00 97.62 282 ALA A CA 1
ATOM 2150 C C . ALA A 1 282 ? 32.453 -1.402 -25.198 1.00 97.62 282 ALA A C 1
ATOM 2152 O O . ALA A 1 282 ? 32.839 -0.871 -26.244 1.00 97.62 282 ALA A O 1
ATOM 2153 N N . LEU A 1 283 ? 32.076 -0.666 -24.146 1.00 97.06 283 LEU A N 1
ATOM 2154 C CA . LEU A 1 283 ? 32.038 0.801 -24.154 1.00 97.06 283 LEU A CA 1
ATOM 2155 C C . LEU A 1 283 ? 33.429 1.446 -24.249 1.00 97.06 283 LEU A C 1
ATOM 2157 O O . LEU A 1 283 ? 33.548 2.544 -24.786 1.00 97.06 283 LEU A O 1
ATOM 2161 N N . ALA A 1 284 ? 34.496 0.771 -23.818 1.00 96.56 284 ALA A N 1
ATOM 2162 C CA . ALA A 1 284 ? 35.865 1.228 -24.065 1.00 96.56 284 ALA A CA 1
ATOM 2163 C C . ALA A 1 284 ? 36.237 1.216 -25.564 1.00 96.56 284 ALA A C 1
ATOM 2165 O O . ALA A 1 284 ? 37.098 1.989 -25.982 1.00 96.56 284 ALA A O 1
ATOM 2166 N N . VAL A 1 285 ? 35.576 0.381 -26.380 1.00 95.25 285 VAL A N 1
ATOM 2167 C CA . VAL A 1 285 ? 35.737 0.354 -27.847 1.00 95.25 285 VAL A CA 1
ATOM 2168 C C . VAL A 1 285 ? 34.730 1.276 -28.548 1.00 95.25 285 VAL A C 1
ATOM 2170 O O . VAL A 1 285 ? 35.090 1.962 -29.504 1.00 95.25 285 VAL A O 1
ATOM 2173 N N . LYS A 1 286 ? 33.479 1.338 -28.071 1.00 95.88 286 LYS A N 1
ATOM 2174 C CA . LYS A 1 286 ? 32.446 2.262 -28.572 1.00 95.88 286 LYS A CA 1
ATOM 2175 C C . LYS A 1 286 ? 31.765 3.021 -27.422 1.00 95.88 286 LYS A C 1
ATOM 2177 O O . LYS A 1 286 ? 30.726 2.578 -26.934 1.00 95.88 286 LYS A O 1
ATOM 2182 N N . PRO A 1 287 ? 32.265 4.203 -27.022 1.00 94.62 287 PRO A N 1
ATOM 2183 C CA . PRO A 1 287 ? 31.762 4.897 -25.832 1.00 94.62 287 PRO A CA 1
ATOM 2184 C C . PRO A 1 287 ? 30.279 5.279 -25.847 1.00 94.62 287 PRO A C 1
ATOM 2186 O O . PRO A 1 287 ? 29.709 5.469 -24.775 1.00 94.62 287 PRO A O 1
ATOM 2189 N N . ASN A 1 288 ? 29.666 5.421 -27.023 1.00 95.19 288 ASN A N 1
ATOM 2190 C CA . ASN A 1 288 ? 28.304 5.935 -27.199 1.00 95.19 288 ASN A CA 1
ATOM 2191 C C . ASN A 1 288 ? 27.356 4.892 -27.823 1.00 95.19 288 ASN A C 1
ATOM 2193 O O . ASN A 1 288 ? 26.417 5.256 -28.526 1.00 95.19 288 ASN A O 1
ATOM 2197 N N . ASP A 1 289 ? 27.621 3.603 -27.614 1.00 97.12 289 ASP A N 1
ATOM 2198 C CA . ASP A 1 289 ? 26.741 2.531 -28.079 1.00 97.12 289 ASP A CA 1
ATOM 2199 C C . ASP A 1 289 ? 25.507 2.391 -27.166 1.00 97.12 289 ASP A C 1
ATOM 2201 O O . ASP A 1 289 ? 25.634 2.201 -25.954 1.00 97.12 289 ASP A O 1
ATOM 2205 N N . GLU A 1 290 ? 24.307 2.529 -27.738 1.00 97.50 290 GLU A N 1
ATOM 2206 C CA . GLU A 1 290 ? 23.047 2.554 -26.981 1.00 97.50 290 GLU A CA 1
ATOM 2207 C C . GLU A 1 290 ? 22.756 1.229 -26.261 1.00 97.50 290 GLU A C 1
ATOM 2209 O O . GLU A 1 290 ? 22.292 1.231 -25.118 1.00 97.50 290 GLU A O 1
ATOM 2214 N N . GLU A 1 291 ? 23.052 0.097 -26.902 1.00 97.12 291 GLU A N 1
ATOM 2215 C CA . GLU A 1 291 ? 22.738 -1.231 -26.373 1.00 97.12 291 GLU A CA 1
ATOM 2216 C C . GLU A 1 291 ? 23.668 -1.581 -25.207 1.00 97.12 291 GLU A C 1
ATOM 2218 O O . GLU A 1 291 ? 23.208 -2.027 -24.151 1.00 97.12 291 GLU A O 1
ATOM 2223 N N . ALA A 1 292 ? 24.962 -1.275 -25.344 1.00 97.81 292 ALA A N 1
ATOM 2224 C CA . ALA A 1 292 ? 25.931 -1.439 -24.265 1.00 97.81 292 ALA A CA 1
ATOM 2225 C C . ALA A 1 292 ? 25.677 -0.478 -23.081 1.00 97.81 292 ALA A C 1
ATOM 2227 O O . ALA A 1 292 ? 25.793 -0.894 -21.926 1.00 97.81 292 ALA A O 1
ATOM 2228 N N . LEU A 1 293 ? 25.268 0.778 -23.328 1.00 98.56 293 LEU A N 1
ATOM 2229 C CA . LEU A 1 293 ? 24.891 1.723 -22.261 1.00 98.56 293 LEU A CA 1
ATOM 2230 C C . LEU A 1 293 ? 23.626 1.279 -21.514 1.00 98.56 293 LEU A C 1
ATOM 2232 O O . LEU A 1 293 ? 23.585 1.322 -20.280 1.00 98.56 293 LEU A O 1
ATOM 2236 N N . TYR A 1 294 ? 22.598 0.830 -22.242 1.00 98.50 294 TYR A N 1
ATOM 2237 C CA . TYR A 1 294 ? 21.367 0.317 -21.641 1.00 98.50 294 TYR A CA 1
ATOM 2238 C C . TYR A 1 294 ? 21.612 -0.972 -20.844 1.00 98.50 294 TYR A C 1
ATOM 2240 O O . TYR A 1 294 ? 21.080 -1.122 -19.738 1.00 98.50 294 TYR A O 1
ATOM 2248 N N . GLY A 1 295 ? 22.450 -1.872 -21.368 1.00 98.12 295 GLY A N 1
ATOM 2249 C CA . GLY A 1 295 ? 22.888 -3.093 -20.694 1.00 98.12 295 GLY A CA 1
A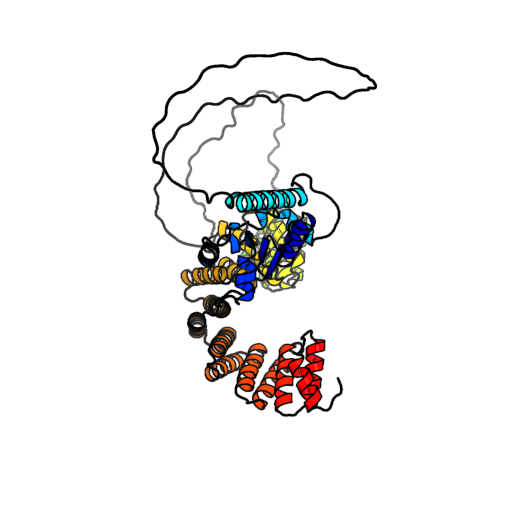TOM 2250 C C . GLY A 1 295 ? 23.634 -2.810 -19.390 1.00 98.12 295 GLY A C 1
ATOM 2251 O O . GLY A 1 295 ? 23.222 -3.299 -18.334 1.00 98.12 295 GLY A O 1
ATOM 2252 N N . LEU A 1 296 ? 24.656 -1.946 -19.430 1.00 98.56 296 LEU A N 1
ATOM 2253 C CA . LEU A 1 296 ? 25.437 -1.553 -18.252 1.00 98.56 296 LEU A CA 1
ATOM 2254 C C . LEU A 1 296 ? 24.562 -0.897 -17.173 1.00 98.56 296 LEU A C 1
ATOM 2256 O O . LEU A 1 296 ? 24.614 -1.285 -16.004 1.00 98.56 296 LEU A O 1
ATOM 2260 N N . GLY A 1 297 ? 23.712 0.060 -17.562 1.00 98.38 297 GLY A N 1
ATOM 2261 C CA . GLY A 1 297 ? 22.775 0.710 -16.642 1.00 98.38 297 GLY A CA 1
ATOM 2262 C C . GLY A 1 297 ? 21.792 -0.276 -16.004 1.00 98.38 297 GLY A C 1
ATOM 2263 O O . GLY A 1 297 ? 21.506 -0.185 -14.809 1.00 98.38 297 GLY A O 1
ATOM 2264 N N . SER A 1 298 ? 21.320 -1.262 -16.772 1.00 98.31 298 SER A N 1
ATOM 2265 C CA . SER A 1 298 ? 20.408 -2.303 -16.281 1.00 98.31 298 SER A CA 1
ATOM 2266 C C . SER A 1 298 ? 21.101 -3.277 -15.324 1.00 98.31 298 SER A C 1
ATOM 2268 O O . SER A 1 298 ? 20.526 -3.621 -14.294 1.00 98.31 298 SER A O 1
ATOM 2270 N N . ALA A 1 299 ? 22.350 -3.665 -15.598 1.00 98.38 299 ALA A N 1
ATOM 2271 C CA . ALA A 1 299 ? 23.133 -4.522 -14.708 1.00 98.38 299 ALA A CA 1
ATOM 2272 C C . ALA A 1 299 ? 23.451 -3.825 -13.368 1.00 98.38 299 ALA A C 1
ATOM 2274 O O . ALA A 1 299 ? 23.266 -4.424 -12.307 1.00 98.38 299 ALA A O 1
ATOM 2275 N N . HIS A 1 300 ? 23.815 -2.535 -13.388 1.00 98.56 300 HIS A N 1
ATOM 2276 C CA . HIS A 1 300 ? 23.936 -1.726 -12.168 1.00 98.56 300 HIS A CA 1
ATOM 2277 C C . HIS A 1 300 ? 22.606 -1.646 -11.392 1.00 98.56 300 HIS A C 1
ATOM 2279 O O . HIS A 1 300 ? 22.583 -1.831 -10.173 1.00 98.56 300 HIS A O 1
ATOM 2285 N N . LEU A 1 301 ? 21.478 -1.427 -12.081 1.00 97.50 301 LEU A N 1
ATOM 2286 C CA . LEU A 1 301 ? 20.148 -1.362 -11.461 1.00 97.50 301 LEU A CA 1
ATOM 2287 C C . LEU A 1 301 ? 19.743 -2.684 -10.782 1.00 97.50 301 LEU A C 1
ATOM 2289 O O . LEU A 1 301 ? 19.074 -2.663 -9.742 1.00 97.50 301 LEU A O 1
ATOM 2293 N N . SER A 1 302 ? 20.169 -3.823 -11.335 1.00 97.19 302 SER A N 1
ATOM 2294 C CA . SER A 1 302 ? 19.984 -5.158 -10.750 1.00 97.19 302 SER A CA 1
ATOM 2295 C C . SER A 1 302 ? 20.839 -5.421 -9.505 1.00 97.19 302 SER A C 1
ATOM 2297 O O . SER A 1 302 ? 20.454 -6.262 -8.697 1.00 97.19 302 SER A O 1
ATOM 2299 N N . LEU A 1 303 ? 21.941 -4.688 -9.310 1.00 97.25 303 LEU A N 1
ATOM 2300 C CA . LEU A 1 303 ? 22.800 -4.749 -8.116 1.00 97.25 303 LEU A CA 1
ATOM 2301 C C . LEU A 1 303 ? 22.532 -3.615 -7.104 1.00 97.25 303 LEU A C 1
ATOM 2303 O O . LEU A 1 303 ? 23.363 -3.353 -6.239 1.00 97.25 303 LEU A O 1
ATOM 2307 N N . ASP A 1 304 ? 21.410 -2.898 -7.237 1.00 96.50 304 ASP A N 1
ATOM 2308 C CA . ASP A 1 304 ? 21.070 -1.702 -6.440 1.00 96.50 304 ASP A CA 1
ATOM 2309 C C . ASP A 1 304 ? 22.110 -0.558 -6.505 1.00 96.50 304 ASP A C 1
ATOM 2311 O O . ASP A 1 304 ? 22.073 0.397 -5.722 1.00 96.50 304 ASP A O 1
ATOM 2315 N N . GLN A 1 305 ? 22.978 -0.581 -7.520 1.00 98.06 305 GLN A N 1
ATOM 2316 C CA . GLN A 1 305 ? 23.968 0.453 -7.843 1.00 98.06 305 GLN A CA 1
ATOM 2317 C C . GLN A 1 305 ? 23.287 1.617 -8.585 1.00 98.06 305 GLN A C 1
ATOM 2319 O O . GLN A 1 305 ? 23.572 1.935 -9.740 1.00 98.06 305 GLN A O 1
ATOM 2324 N N . ASN A 1 306 ? 22.298 2.213 -7.915 1.00 97.56 306 ASN A N 1
ATOM 2325 C CA . ASN A 1 306 ? 21.308 3.107 -8.515 1.00 97.56 306 ASN A CA 1
ATOM 2326 C C . ASN A 1 306 ? 21.922 4.376 -9.130 1.00 97.56 306 ASN A C 1
ATOM 2328 O O . ASN A 1 306 ? 21.442 4.832 -10.163 1.00 97.56 306 ASN A O 1
ATOM 2332 N N . ASP A 1 307 ? 22.984 4.936 -8.545 1.00 98.31 307 ASP A N 1
ATOM 2333 C CA . ASP A 1 307 ? 23.642 6.131 -9.094 1.00 98.31 307 ASP A CA 1
ATOM 2334 C C . ASP A 1 307 ? 24.498 5.819 -10.328 1.00 98.31 307 ASP A C 1
ATOM 2336 O O . ASP A 1 307 ? 24.453 6.575 -11.300 1.00 98.31 307 ASP A O 1
ATOM 2340 N N . GLN A 1 308 ? 25.196 4.676 -10.356 1.00 98.44 308 GLN A N 1
ATOM 2341 C CA . GLN A 1 308 ? 25.858 4.194 -11.572 1.00 98.44 308 GLN A CA 1
ATOM 2342 C C . GLN A 1 308 ? 24.833 3.928 -12.684 1.00 98.44 308 GLN A C 1
ATOM 2344 O O . GLN A 1 308 ? 25.045 4.341 -13.823 1.00 98.44 308 GLN A O 1
ATOM 2349 N N . ALA A 1 309 ? 23.693 3.309 -12.354 1.00 98.56 309 ALA A N 1
ATOM 2350 C CA . ALA A 1 309 ? 22.603 3.078 -13.301 1.00 98.56 309 ALA A CA 1
ATOM 2351 C C . ALA A 1 309 ? 22.063 4.394 -13.895 1.00 98.56 309 ALA A C 1
ATOM 2353 O O . ALA A 1 309 ? 21.979 4.533 -15.116 1.00 98.56 309 ALA A O 1
ATOM 2354 N N . ILE A 1 310 ? 21.763 5.389 -13.048 1.00 98.69 310 ILE A N 1
ATOM 2355 C CA . ILE A 1 310 ? 21.310 6.723 -13.481 1.00 98.69 310 ILE A CA 1
ATOM 2356 C C . ILE A 1 310 ? 22.352 7.394 -14.384 1.00 98.69 310 ILE A C 1
ATOM 2358 O O . ILE A 1 310 ? 21.969 7.989 -15.389 1.00 98.69 310 ILE A O 1
ATOM 2362 N N . ALA A 1 311 ? 23.650 7.273 -14.084 1.00 98.38 311 ALA A N 1
ATOM 2363 C CA . ALA A 1 311 ? 24.708 7.844 -14.917 1.00 98.38 311 ALA A CA 1
ATOM 2364 C C . ALA A 1 311 ? 24.723 7.255 -16.343 1.00 98.38 311 ALA A C 1
ATOM 2366 O O . ALA A 1 311 ? 24.760 8.020 -17.309 1.00 98.38 311 ALA A O 1
ATOM 2367 N N . GLN A 1 312 ? 24.612 5.928 -16.498 1.00 98.50 312 GLN A N 1
ATOM 2368 C CA . GLN A 1 312 ? 24.563 5.317 -17.836 1.00 98.50 312 GLN A CA 1
ATOM 2369 C C . GLN A 1 312 ? 23.268 5.652 -18.579 1.00 98.50 312 GLN A C 1
ATOM 2371 O O . GLN A 1 312 ? 23.305 5.967 -19.769 1.00 98.50 312 GLN A O 1
ATOM 2376 N N . PHE A 1 313 ? 22.124 5.653 -17.886 1.00 98.62 313 PHE A N 1
ATOM 2377 C CA . PHE A 1 313 ? 20.858 6.027 -18.514 1.00 98.62 313 PHE A CA 1
ATOM 2378 C C . PHE A 1 313 ? 20.789 7.516 -18.879 1.00 98.62 313 PHE A C 1
ATOM 2380 O O . PHE A 1 313 ? 20.153 7.848 -19.871 1.00 98.62 313 PHE A O 1
ATOM 2387 N N . ASN A 1 314 ? 21.460 8.419 -18.154 1.00 98.56 314 ASN A N 1
ATOM 2388 C CA . ASN A 1 314 ? 21.599 9.816 -18.582 1.00 98.56 314 ASN A CA 1
ATOM 2389 C C . ASN A 1 314 ? 22.311 9.894 -19.935 1.00 98.56 314 ASN A C 1
ATOM 2391 O O . ASN A 1 314 ? 21.743 10.426 -20.884 1.00 98.56 314 ASN A O 1
ATOM 2395 N N . LYS A 1 315 ? 23.490 9.273 -20.049 1.00 98.25 315 LYS A N 1
ATOM 2396 C CA . LYS A 1 315 ? 24.278 9.256 -21.286 1.00 98.25 315 LYS A CA 1
ATOM 2397 C C . LYS A 1 315 ? 23.523 8.610 -22.457 1.00 98.25 315 LYS A C 1
ATOM 2399 O O . LYS A 1 315 ? 23.528 9.140 -23.563 1.00 98.25 315 LYS A O 1
ATOM 2404 N N . LEU A 1 316 ? 22.818 7.504 -22.208 1.00 98.38 316 LEU A N 1
ATOM 2405 C CA . LEU A 1 316 ? 21.931 6.865 -23.188 1.00 98.38 316 LEU A CA 1
ATOM 2406 C C . LEU A 1 316 ? 20.842 7.822 -23.697 1.00 98.38 316 LEU A C 1
ATOM 2408 O O . LEU A 1 316 ? 20.563 7.858 -24.890 1.00 98.38 316 LEU A O 1
ATOM 2412 N N . LEU A 1 317 ? 20.226 8.595 -22.801 1.00 98.19 317 LEU A N 1
ATOM 2413 C CA . LEU A 1 317 ? 19.119 9.499 -23.125 1.00 98.19 317 LEU A CA 1
ATOM 2414 C C . LEU A 1 317 ? 19.578 10.850 -23.700 1.00 98.19 317 LEU A C 1
ATOM 2416 O O . LEU A 1 317 ? 18.780 11.533 -24.340 1.00 98.19 317 LEU A O 1
ATOM 2420 N N . GLU A 1 318 ? 20.849 11.213 -23.521 1.00 97.94 318 GLU A N 1
ATOM 2421 C CA . GLU A 1 318 ? 21.527 12.285 -24.261 1.00 97.94 318 GLU A CA 1
ATOM 2422 C C . GLU A 1 318 ? 21.787 11.878 -25.722 1.00 97.94 318 GLU A C 1
ATOM 2424 O O . GLU A 1 318 ? 21.604 12.693 -26.625 1.00 97.94 318 GLU A O 1
ATOM 2429 N N . ILE A 1 319 ? 22.160 10.614 -25.963 1.00 97.12 319 ILE A N 1
ATOM 2430 C CA . ILE A 1 319 ? 22.374 10.048 -27.307 1.00 97.12 319 ILE A CA 1
ATOM 2431 C C . ILE A 1 319 ? 21.035 9.814 -28.024 1.00 97.12 319 ILE A C 1
ATOM 2433 O O . ILE A 1 319 ? 20.862 10.239 -29.166 1.00 97.12 319 ILE A O 1
ATOM 2437 N N . ASN A 1 320 ? 20.068 9.188 -27.345 1.00 97.00 320 ASN A N 1
ATOM 2438 C CA . ASN A 1 320 ? 18.736 8.900 -27.875 1.00 97.00 320 ASN A CA 1
ATOM 2439 C C . ASN A 1 320 ? 17.618 9.400 -26.932 1.00 97.00 320 ASN A C 1
ATOM 2441 O O . ASN A 1 320 ? 17.077 8.639 -26.119 1.00 97.00 320 ASN A O 1
ATOM 2445 N N . PRO A 1 321 ? 17.167 10.661 -27.099 1.00 97.38 321 PRO A N 1
ATOM 2446 C CA . PRO A 1 321 ? 16.045 11.239 -26.350 1.00 97.38 321 PRO A CA 1
ATOM 2447 C C . PRO A 1 321 ? 14.678 10.562 -26.571 1.00 97.38 321 PRO A C 1
ATOM 2449 O O . PRO A 1 321 ? 13.682 10.987 -25.972 1.00 97.38 321 PRO A O 1
ATOM 2452 N N . ASN A 1 322 ? 14.602 9.537 -27.427 1.00 97.19 322 ASN A N 1
ATOM 2453 C CA . ASN A 1 322 ? 13.415 8.729 -27.709 1.00 97.19 322 ASN A CA 1
ATOM 2454 C C . ASN A 1 322 ? 13.570 7.260 -27.241 1.00 97.19 322 ASN A C 1
ATOM 2456 O O . ASN A 1 322 ? 12.732 6.421 -27.569 1.00 97.19 322 ASN A O 1
ATOM 2460 N N . HIS A 1 323 ? 14.586 6.922 -26.440 1.00 97.06 323 HIS A N 1
ATOM 2461 C CA . HIS A 1 323 ? 14.772 5.564 -25.916 1.00 97.06 323 HIS A CA 1
ATOM 2462 C C . HIS A 1 323 ? 13.837 5.278 -24.716 1.00 97.06 323 HIS A C 1
ATOM 2464 O O . HIS A 1 323 ? 14.219 5.387 -23.547 1.00 97.06 323 HIS A O 1
ATOM 2470 N N . ALA A 1 324 ? 12.572 4.933 -24.995 1.00 97.62 324 ALA A N 1
ATOM 2471 C CA . ALA A 1 324 ? 11.497 4.817 -23.993 1.00 97.62 324 ALA A CA 1
ATOM 2472 C C . ALA A 1 324 ? 11.807 3.874 -22.811 1.00 97.62 324 ALA A C 1
ATOM 2474 O O . ALA A 1 324 ? 11.478 4.189 -21.668 1.00 97.62 324 ALA A O 1
ATOM 2475 N N . SER A 1 325 ? 12.460 2.735 -23.058 1.00 97.69 325 SER A N 1
ATOM 2476 C CA . SER A 1 325 ? 12.905 1.800 -22.011 1.00 97.69 325 SER A CA 1
ATOM 2477 C C . SER A 1 325 ? 14.027 2.378 -21.142 1.00 97.69 325 SER A C 1
ATOM 2479 O O . SER A 1 325 ? 14.085 2.086 -19.952 1.00 97.69 325 SER A O 1
ATOM 2481 N N . GLY A 1 326 ? 14.866 3.262 -21.692 1.00 97.81 326 GLY A N 1
ATOM 2482 C CA . GLY A 1 326 ? 15.899 3.985 -20.940 1.00 97.81 326 GLY A CA 1
ATOM 2483 C C . GLY A 1 326 ? 15.288 4.915 -19.893 1.00 97.81 326 GLY A C 1
ATOM 2484 O O . GLY A 1 326 ? 15.715 4.908 -18.740 1.00 97.81 326 GLY A O 1
ATOM 2485 N N . PHE A 1 327 ? 14.221 5.633 -20.260 1.00 98.69 327 PHE A N 1
ATOM 2486 C CA . PHE A 1 327 ? 13.429 6.413 -19.306 1.00 98.69 327 PHE A CA 1
ATOM 2487 C C . PHE A 1 327 ? 12.789 5.519 -18.231 1.00 98.69 327 PHE A C 1
ATOM 2489 O O . PHE A 1 327 ? 12.888 5.839 -17.051 1.00 98.69 327 PHE A O 1
ATOM 2496 N N . VAL A 1 328 ? 12.193 4.371 -18.585 1.00 98.62 328 VAL A N 1
ATOM 2497 C CA . VAL A 1 328 ? 11.626 3.450 -17.575 1.00 98.62 328 VAL A CA 1
ATOM 2498 C C . VAL A 1 328 ? 12.692 2.940 -16.601 1.00 98.62 328 VAL A C 1
ATOM 2500 O O . VAL A 1 328 ? 12.484 3.001 -15.389 1.00 98.62 328 VAL A O 1
ATOM 2503 N N . SER A 1 329 ? 13.849 2.493 -17.088 1.00 98.50 329 SER A N 1
ATOM 2504 C CA . SER A 1 329 ? 14.910 1.972 -16.220 1.00 98.50 329 SER A CA 1
ATOM 2505 C C . SER A 1 329 ? 15.560 3.063 -15.356 1.00 98.50 329 SER A C 1
ATOM 2507 O O . SER A 1 329 ? 15.853 2.816 -14.183 1.00 98.50 329 SER A O 1
ATOM 2509 N N . ARG A 1 330 ? 15.692 4.302 -15.857 1.00 98.69 330 ARG A N 1
ATOM 2510 C CA . ARG A 1 330 ? 16.134 5.446 -15.039 1.00 98.69 330 ARG A CA 1
ATOM 2511 C C . ARG A 1 330 ? 15.096 5.847 -13.988 1.00 98.69 330 ARG A C 1
ATOM 2513 O O . ARG A 1 330 ? 15.450 6.038 -12.825 1.00 98.69 330 ARG A O 1
ATOM 2520 N N . GLY A 1 331 ? 13.815 5.869 -14.353 1.00 98.44 331 GLY A N 1
ATOM 2521 C CA . GLY A 1 331 ? 12.718 6.109 -13.418 1.00 98.44 331 GLY A CA 1
ATOM 2522 C C . GLY A 1 331 ? 12.645 5.052 -12.311 1.00 98.44 331 GLY A C 1
ATOM 2523 O O . GLY A 1 331 ? 12.413 5.389 -11.149 1.00 98.44 331 GLY A O 1
ATOM 2524 N N . LEU A 1 332 ? 12.941 3.785 -12.626 1.00 98.44 332 LEU A N 1
ATOM 2525 C CA . LEU A 1 332 ? 13.054 2.709 -11.636 1.00 98.44 332 LEU A CA 1
ATOM 2526 C C . LEU A 1 332 ? 14.216 2.933 -10.656 1.00 98.44 332 LEU A C 1
ATOM 2528 O O . LEU A 1 332 ? 14.035 2.708 -9.457 1.00 98.44 332 LEU A O 1
ATOM 2532 N N . ALA A 1 333 ? 15.366 3.423 -11.129 1.00 98.19 333 ALA A N 1
ATOM 2533 C CA . ALA A 1 333 ? 16.496 3.794 -10.275 1.00 98.19 333 ALA A CA 1
ATOM 2534 C C . ALA A 1 333 ? 16.157 4.984 -9.352 1.00 98.19 333 ALA A C 1
ATOM 2536 O O . ALA A 1 333 ? 16.411 4.932 -8.146 1.00 98.19 333 ALA A O 1
ATOM 2537 N N . PHE A 1 334 ? 15.495 6.025 -9.877 1.00 98.38 334 PHE A N 1
ATOM 2538 C CA . PHE A 1 334 ? 14.977 7.131 -9.061 1.00 98.38 334 PHE A CA 1
ATOM 2539 C C . PHE A 1 334 ? 13.966 6.640 -8.011 1.00 98.38 334 PHE A C 1
ATOM 2541 O O . PHE A 1 334 ? 14.090 6.985 -6.835 1.00 98.38 334 PHE A O 1
ATOM 2548 N N . ARG A 1 335 ? 13.036 5.747 -8.384 1.00 97.62 335 ARG A N 1
ATOM 2549 C CA . ARG A 1 335 ? 12.063 5.146 -7.454 1.00 97.62 335 ARG A CA 1
ATOM 2550 C C . ARG A 1 335 ? 12.741 4.328 -6.349 1.00 97.62 335 ARG A C 1
ATOM 2552 O O . ARG A 1 335 ? 12.311 4.415 -5.202 1.00 97.62 335 ARG A O 1
ATOM 2559 N N . LYS A 1 336 ? 13.803 3.569 -6.655 1.00 95.75 336 LYS A N 1
ATOM 2560 C CA . LYS A 1 336 ? 14.619 2.860 -5.647 1.00 95.75 336 LYS A CA 1
ATOM 2561 C C . LYS A 1 336 ? 15.303 3.825 -4.668 1.00 95.75 336 LYS A C 1
ATOM 2563 O O . LYS A 1 336 ? 15.378 3.524 -3.482 1.00 95.75 336 LYS A O 1
ATOM 2568 N N . LYS A 1 337 ? 15.702 5.018 -5.125 1.00 96.31 337 LYS A N 1
ATOM 2569 C CA . LYS A 1 337 ? 16.189 6.123 -4.273 1.00 96.31 337 LYS A CA 1
ATOM 2570 C C . LYS A 1 337 ? 15.074 6.942 -3.591 1.00 96.31 337 LYS A C 1
ATOM 2572 O O . LYS A 1 337 ? 15.364 7.981 -3.003 1.00 96.31 337 LYS A O 1
ATOM 2577 N N . ASN A 1 338 ? 13.816 6.492 -3.658 1.00 94.50 338 ASN A N 1
ATOM 2578 C CA . ASN A 1 338 ? 12.612 7.191 -3.186 1.00 94.50 338 ASN A CA 1
ATOM 2579 C C . ASN A 1 338 ? 12.375 8.582 -3.823 1.00 94.50 338 ASN A C 1
ATOM 2581 O O . ASN A 1 338 ? 11.585 9.379 -3.319 1.00 94.50 338 ASN A O 1
ATOM 2585 N N . ASP A 1 339 ? 13.011 8.872 -4.962 1.00 96.75 339 ASP A N 1
ATOM 2586 C CA . ASP A 1 339 ? 12.760 10.073 -5.759 1.00 96.75 339 ASP A CA 1
ATOM 2587 C C . ASP A 1 339 ? 11.587 9.812 -6.713 1.00 96.75 339 ASP A C 1
ATOM 2589 O O . ASP A 1 339 ? 11.734 9.488 -7.896 1.00 96.75 339 ASP A O 1
ATOM 2593 N N . LEU A 1 340 ? 10.386 9.858 -6.139 1.00 94.94 340 LEU A N 1
ATOM 2594 C CA . LEU A 1 340 ? 9.154 9.512 -6.841 1.00 94.94 340 LEU A CA 1
ATOM 2595 C C . LEU A 1 340 ? 8.797 10.535 -7.929 1.00 94.94 340 LEU A C 1
ATOM 2597 O O . LEU A 1 340 ? 8.161 10.167 -8.912 1.00 94.94 340 LEU A O 1
ATOM 2601 N N . ASP A 1 341 ? 9.226 11.791 -7.797 1.00 97.19 341 ASP A N 1
ATOM 2602 C CA . ASP A 1 341 ? 8.922 12.847 -8.766 1.00 97.19 341 ASP A CA 1
ATOM 2603 C C . ASP A 1 341 ? 9.767 12.737 -10.040 1.00 97.19 341 ASP A C 1
ATOM 2605 O O . ASP A 1 341 ? 9.199 12.773 -11.136 1.00 97.19 341 ASP A O 1
ATOM 2609 N N . ARG A 1 342 ? 11.086 12.492 -9.942 1.00 97.69 342 ARG A N 1
ATOM 2610 C CA . ARG A 1 342 ? 11.889 12.189 -11.142 1.00 97.69 342 ARG A CA 1
ATOM 2611 C C . ARG A 1 342 ? 11.490 10.857 -11.774 1.00 97.69 342 ARG A C 1
ATOM 2613 O O . ARG A 1 342 ? 11.449 10.768 -12.998 1.00 97.69 342 ARG A O 1
ATOM 2620 N N . ALA A 1 343 ? 11.099 9.865 -10.970 1.00 98.56 343 ALA A N 1
ATOM 2621 C CA . ALA A 1 343 ? 10.541 8.616 -11.486 1.00 98.56 343 ALA A CA 1
ATOM 2622 C C . ALA A 1 343 ? 9.265 8.846 -12.321 1.00 98.56 343 ALA A C 1
ATOM 2624 O O . ALA A 1 343 ? 9.191 8.412 -13.470 1.00 98.56 343 ALA A O 1
ATOM 2625 N N . ILE A 1 344 ? 8.279 9.577 -11.783 1.00 98.50 344 ILE A N 1
ATOM 2626 C CA . ILE A 1 344 ? 7.017 9.889 -12.477 1.00 98.50 344 ILE A CA 1
ATOM 2627 C C . ILE A 1 344 ? 7.257 10.715 -13.751 1.00 98.50 344 ILE A C 1
ATOM 2629 O O . ILE A 1 344 ? 6.591 10.469 -14.763 1.00 98.50 344 ILE A O 1
ATOM 2633 N N . ALA A 1 345 ? 8.206 11.657 -13.736 1.00 98.38 345 ALA A N 1
ATOM 2634 C CA . ALA A 1 345 ? 8.585 12.433 -14.917 1.00 98.38 345 ALA A CA 1
ATOM 2635 C C . ALA A 1 345 ? 9.159 11.540 -16.034 1.00 98.38 345 ALA A C 1
ATOM 2637 O O . ALA A 1 345 ? 8.687 11.601 -17.173 1.00 98.38 345 ALA A O 1
ATOM 2638 N N . ASP A 1 346 ? 10.103 10.655 -15.701 1.00 98.44 346 ASP A N 1
ATOM 2639 C CA . ASP A 1 346 ? 10.703 9.718 -16.654 1.00 98.44 346 ASP A CA 1
ATOM 2640 C C . ASP A 1 346 ? 9.667 8.741 -17.233 1.00 98.44 346 ASP A C 1
ATOM 2642 O O . ASP A 1 346 ? 9.564 8.605 -18.454 1.00 98.44 346 ASP A O 1
ATOM 2646 N N . TYR A 1 347 ? 8.821 8.123 -16.401 1.00 98.75 347 TYR A N 1
ATOM 2647 C CA . TYR A 1 347 ? 7.756 7.239 -16.898 1.00 98.75 347 TYR A CA 1
ATOM 2648 C C . TYR A 1 347 ? 6.754 7.980 -17.799 1.00 98.75 347 TYR A C 1
ATOM 2650 O O . TYR A 1 347 ? 6.264 7.429 -18.785 1.00 98.75 347 TYR A O 1
ATOM 2658 N N . THR A 1 348 ? 6.475 9.254 -17.504 1.00 98.62 348 THR A N 1
ATOM 2659 C CA . THR A 1 348 ? 5.619 10.104 -18.345 1.00 98.62 348 THR A CA 1
ATOM 2660 C C . THR A 1 348 ? 6.265 10.384 -19.701 1.00 98.62 348 THR A C 1
ATOM 2662 O O . THR A 1 348 ? 5.580 10.323 -20.723 1.00 98.62 348 THR A O 1
ATOM 2665 N N . ARG A 1 349 ? 7.584 10.613 -19.748 1.00 98.31 349 ARG A N 1
ATOM 2666 C CA . ARG A 1 349 ? 8.325 10.746 -21.010 1.00 98.31 349 ARG A CA 1
ATOM 2667 C C . ARG A 1 349 ? 8.360 9.426 -21.790 1.00 98.31 349 ARG A C 1
ATOM 2669 O O . ARG A 1 349 ? 8.151 9.456 -23.000 1.00 98.31 349 ARG A O 1
ATOM 2676 N N . ALA A 1 350 ? 8.521 8.283 -21.121 1.00 98.56 350 ALA A N 1
ATOM 2677 C CA . ALA A 1 350 ? 8.437 6.962 -21.751 1.00 98.56 350 ALA A CA 1
ATOM 2678 C C . ALA A 1 350 ? 7.069 6.712 -22.416 1.00 98.56 350 ALA A C 1
ATOM 2680 O O . ALA A 1 350 ? 7.018 6.245 -23.553 1.00 98.56 350 ALA A O 1
ATOM 2681 N N . LEU A 1 351 ? 5.971 7.076 -21.744 1.00 98.06 351 LEU A N 1
ATOM 2682 C CA . LEU A 1 351 ? 4.606 6.961 -22.278 1.00 98.06 351 LEU A CA 1
ATOM 2683 C C . LEU A 1 351 ? 4.302 7.974 -23.392 1.00 98.06 351 LEU A C 1
ATOM 2685 O O . LEU A 1 351 ? 3.534 7.662 -24.298 1.00 98.06 351 LEU A O 1
ATOM 2689 N N . ALA A 1 352 ? 4.924 9.156 -23.374 1.00 98.19 352 ALA A N 1
ATOM 2690 C CA . ALA A 1 352 ? 4.835 10.116 -24.477 1.00 98.19 352 ALA A CA 1
ATOM 2691 C C . ALA A 1 352 ? 5.549 9.624 -25.753 1.00 98.19 352 ALA A C 1
ATOM 2693 O O . ALA A 1 352 ? 5.162 10.008 -26.853 1.00 98.19 352 ALA A O 1
ATOM 2694 N N . ILE A 1 353 ? 6.572 8.772 -25.611 1.00 97.38 353 ILE A N 1
ATOM 2695 C CA . ILE A 1 353 ? 7.268 8.120 -26.731 1.00 97.38 353 ILE A CA 1
ATOM 2696 C C . ILE A 1 353 ? 6.508 6.864 -27.193 1.00 97.38 353 ILE A C 1
ATOM 2698 O O . ILE A 1 353 ? 6.322 6.660 -28.390 1.00 97.38 353 ILE A O 1
ATOM 2702 N N . ASN A 1 354 ? 6.061 6.020 -26.257 1.00 96.94 354 ASN A N 1
ATOM 2703 C CA . ASN A 1 354 ? 5.305 4.800 -26.537 1.00 96.94 354 ASN A CA 1
ATOM 2704 C C . ASN A 1 354 ? 4.007 4.744 -25.702 1.00 96.94 354 ASN A C 1
ATOM 2706 O O . ASN A 1 354 ? 4.001 4.174 -24.605 1.00 96.94 354 ASN A O 1
ATOM 2710 N N . PRO A 1 355 ? 2.878 5.245 -26.242 1.00 95.88 355 PRO A N 1
ATOM 2711 C CA . PRO A 1 355 ? 1.577 5.234 -25.565 1.00 95.88 355 PRO A CA 1
ATOM 2712 C C . PRO A 1 355 ? 0.964 3.846 -25.312 1.00 95.88 355 PRO A C 1
ATOM 2714 O O . PRO A 1 355 ? -0.129 3.761 -24.760 1.00 95.88 355 PRO A O 1
ATOM 2717 N N . ARG A 1 356 ? 1.617 2.747 -25.722 1.00 95.38 356 ARG A N 1
ATOM 2718 C CA . ARG A 1 356 ? 1.181 1.366 -25.434 1.00 95.38 356 ARG A CA 1
ATOM 2719 C C . ARG A 1 356 ? 2.142 0.613 -24.507 1.00 95.38 356 ARG A C 1
ATOM 2721 O O . ARG A 1 356 ? 2.053 -0.609 -24.392 1.00 95.38 356 ARG A O 1
ATOM 2728 N N . TYR A 1 357 ? 3.061 1.311 -23.838 1.00 95.88 357 TYR A N 1
ATOM 2729 C CA . TYR A 1 357 ? 4.054 0.687 -22.964 1.00 95.88 357 TYR A CA 1
ATOM 2730 C C . TYR A 1 357 ? 3.445 0.284 -21.606 1.00 95.88 357 TYR A C 1
ATOM 2732 O O . TYR A 1 357 ? 3.549 1.005 -20.618 1.00 95.88 357 TYR A O 1
ATOM 2740 N N . VAL A 1 358 ? 2.831 -0.906 -21.567 1.00 95.25 358 VAL A N 1
ATOM 2741 C CA . VAL A 1 358 ? 2.170 -1.536 -20.398 1.00 95.25 358 VAL A CA 1
ATOM 2742 C C . VAL A 1 358 ? 2.970 -1.367 -19.095 1.00 95.25 358 VAL A C 1
ATOM 2744 O O . VAL A 1 358 ? 2.443 -0.872 -18.103 1.00 95.25 358 VAL A O 1
ATOM 2747 N N . ASN A 1 359 ? 4.267 -1.695 -19.117 1.00 95.44 359 ASN A N 1
ATOM 2748 C CA . ASN A 1 359 ? 5.154 -1.572 -17.955 1.00 95.44 359 ASN A CA 1
ATOM 2749 C C . ASN A 1 359 ? 5.271 -0.114 -17.462 1.00 95.44 359 ASN A C 1
ATOM 2751 O O . ASN A 1 359 ? 5.147 0.133 -16.267 1.00 95.44 359 ASN A O 1
ATOM 2755 N N . ALA A 1 360 ? 5.409 0.864 -18.366 1.00 97.69 360 ALA A N 1
ATOM 2756 C CA . ALA A 1 360 ? 5.511 2.278 -17.998 1.00 97.69 360 ALA A CA 1
ATOM 2757 C C . ALA A 1 360 ? 4.235 2.808 -17.311 1.00 97.69 360 ALA A C 1
ATOM 2759 O O . ALA A 1 360 ? 4.341 3.596 -16.370 1.00 97.69 360 ALA A O 1
ATOM 2760 N N . TYR A 1 361 ? 3.046 2.331 -17.712 1.00 98.50 361 TYR A N 1
ATOM 2761 C CA . TYR A 1 361 ? 1.806 2.580 -16.964 1.00 98.50 361 TYR A CA 1
ATOM 2762 C C . TYR A 1 361 ? 1.854 1.949 -15.566 1.00 98.50 361 TYR A C 1
ATOM 2764 O O . TYR A 1 361 ? 1.539 2.626 -14.590 1.00 98.50 361 TYR A O 1
ATOM 2772 N N . TYR A 1 362 ? 2.298 0.692 -15.443 1.00 98.56 362 TYR A N 1
ATOM 2773 C CA . TYR A 1 362 ? 2.374 0.004 -14.149 1.00 98.56 362 TYR A CA 1
ATOM 2774 C C . TYR A 1 362 ? 3.260 0.751 -13.147 1.00 98.56 362 TYR A C 1
ATOM 2776 O O . TYR A 1 362 ? 2.819 1.089 -12.048 1.00 98.56 362 TYR A O 1
ATOM 2784 N N . VAL A 1 363 ? 4.506 1.051 -13.525 1.00 98.44 363 VAL A N 1
ATOM 2785 C CA . VAL A 1 363 ? 5.482 1.653 -12.603 1.00 98.44 363 VAL A CA 1
ATOM 2786 C C . VAL A 1 363 ? 5.152 3.107 -12.260 1.00 98.44 363 VAL A C 1
ATOM 2788 O O . VAL A 1 363 ? 5.476 3.552 -11.154 1.00 98.44 363 VAL A O 1
ATOM 2791 N N . ARG A 1 364 ? 4.451 3.830 -13.149 1.00 98.69 364 ARG A N 1
ATOM 2792 C CA . ARG A 1 364 ? 3.935 5.175 -12.860 1.00 98.69 364 ARG A CA 1
ATOM 2793 C C . ARG A 1 364 ? 2.712 5.132 -11.950 1.00 98.69 364 ARG A C 1
ATOM 2795 O O . ARG A 1 364 ? 2.717 5.828 -10.937 1.00 98.69 364 ARG A O 1
ATOM 2802 N N . GLY A 1 365 ? 1.749 4.247 -12.210 1.00 98.44 365 GLY A N 1
ATOM 2803 C CA . GLY A 1 365 ? 0.615 4.006 -11.315 1.00 98.44 365 GLY A CA 1
ATOM 2804 C C . GLY A 1 365 ? 1.057 3.562 -9.916 1.00 98.44 365 GLY A C 1
ATOM 2805 O O . GLY A 1 365 ? 0.553 4.058 -8.908 1.00 98.44 365 GLY A O 1
ATOM 2806 N N . TYR A 1 366 ? 2.082 2.711 -9.833 1.00 97.88 366 TYR A N 1
ATOM 2807 C CA . TYR A 1 366 ? 2.698 2.299 -8.572 1.00 97.88 366 TYR A CA 1
ATOM 2808 C C . TYR A 1 366 ? 3.388 3.471 -7.848 1.00 97.88 366 TYR A C 1
ATOM 2810 O O . TYR A 1 366 ? 3.216 3.639 -6.641 1.00 97.88 366 TYR A O 1
ATOM 2818 N N . ALA A 1 367 ? 4.127 4.328 -8.563 1.00 98.00 367 ALA A N 1
ATOM 2819 C CA . ALA A 1 367 ? 4.727 5.531 -7.978 1.00 98.00 367 ALA A CA 1
ATOM 2820 C C . ALA A 1 367 ? 3.669 6.553 -7.512 1.00 98.00 367 ALA A C 1
ATOM 2822 O O . ALA A 1 367 ? 3.833 7.163 -6.454 1.00 98.00 367 ALA A O 1
ATOM 2823 N N . TYR A 1 368 ? 2.554 6.693 -8.236 1.00 98.12 368 TYR A N 1
ATOM 2824 C CA . TYR A 1 368 ? 1.403 7.479 -7.789 1.00 98.12 368 TYR A CA 1
ATOM 2825 C C . TYR A 1 368 ? 0.773 6.895 -6.514 1.00 98.12 368 TYR A C 1
ATOM 2827 O O . TYR A 1 368 ? 0.551 7.649 -5.567 1.00 98.12 368 TYR A O 1
ATOM 2835 N N . ASN A 1 369 ? 0.589 5.570 -6.421 1.00 96.12 369 ASN A N 1
ATOM 2836 C CA . ASN A 1 369 ? 0.170 4.899 -5.180 1.00 96.12 369 ASN A CA 1
ATOM 2837 C C . ASN A 1 369 ? 1.129 5.201 -4.011 1.00 96.12 369 ASN A C 1
ATOM 2839 O O . ASN A 1 369 ? 0.664 5.560 -2.931 1.00 96.12 369 ASN A O 1
ATOM 2843 N N . MET A 1 370 ? 2.453 5.142 -4.223 1.00 92.81 370 MET A N 1
ATOM 2844 C CA . MET A 1 370 ? 3.448 5.504 -3.196 1.00 92.81 370 MET A CA 1
ATOM 2845 C C . MET A 1 370 ? 3.345 6.971 -2.740 1.00 92.81 370 MET A C 1
ATOM 2847 O O . MET A 1 370 ? 3.610 7.262 -1.576 1.00 92.81 370 MET A O 1
ATOM 2851 N N . LYS A 1 371 ? 2.939 7.896 -3.623 1.00 92.31 371 LYS A N 1
ATOM 2852 C CA . LYS A 1 371 ? 2.670 9.307 -3.278 1.00 92.31 371 LYS A CA 1
ATOM 2853 C C . LYS A 1 371 ? 1.266 9.559 -2.703 1.00 92.31 371 LYS A C 1
ATOM 2855 O O . LYS A 1 371 ? 0.954 10.703 -2.381 1.00 92.31 371 LYS A O 1
ATOM 2860 N N . GLY A 1 372 ? 0.406 8.542 -2.598 1.00 86.44 372 GLY A N 1
ATOM 2861 C CA . GLY A 1 372 ? -1.006 8.702 -2.225 1.00 86.44 372 GLY A CA 1
ATOM 2862 C C . GLY A 1 372 ? -1.876 9.375 -3.300 1.00 86.44 372 GLY A C 1
ATOM 2863 O O . GLY A 1 372 ? -2.981 9.831 -3.013 1.00 86.44 372 GLY A O 1
ATOM 2864 N N . LEU A 1 373 ? -1.389 9.447 -4.541 1.00 90.81 373 LEU A N 1
ATOM 2865 C CA . LEU A 1 373 ? -2.047 10.060 -5.698 1.00 90.81 373 LEU A CA 1
ATOM 2866 C C . LEU A 1 373 ? -2.952 9.033 -6.403 1.00 90.81 373 LEU A C 1
ATOM 2868 O O . LEU A 1 373 ? -2.748 8.655 -7.556 1.00 90.81 373 LEU A O 1
ATOM 2872 N N . TYR A 1 374 ? -3.932 8.519 -5.655 1.00 90.31 374 TYR A N 1
ATOM 2873 C CA . TYR A 1 374 ? -4.693 7.323 -6.031 1.00 90.31 374 TYR A CA 1
ATOM 2874 C C . TYR A 1 374 ? -5.523 7.476 -7.318 1.00 90.31 374 TYR A C 1
ATOM 2876 O O . TYR A 1 374 ? -5.728 6.486 -8.011 1.00 90.31 374 TYR A O 1
ATOM 2884 N N . ASP A 1 375 ? -5.984 8.679 -7.679 1.00 95.06 375 ASP A N 1
ATOM 2885 C CA . ASP A 1 375 ? -6.730 8.891 -8.932 1.00 95.06 375 ASP A CA 1
ATOM 2886 C C . ASP A 1 375 ? -5.841 8.753 -10.170 1.00 95.06 375 ASP A C 1
ATOM 2888 O O . ASP A 1 375 ? -6.219 8.084 -11.133 1.00 95.06 375 ASP A O 1
ATOM 2892 N N . GLN A 1 376 ? -4.631 9.316 -10.126 1.00 97.44 376 GLN A N 1
ATOM 2893 C CA . GLN A 1 376 ? -3.629 9.138 -11.174 1.00 97.44 376 GLN A CA 1
ATOM 2894 C C . GLN A 1 376 ? -3.197 7.667 -11.273 1.00 97.44 376 GLN A C 1
ATOM 2896 O O . GLN A 1 376 ? -3.058 7.140 -12.376 1.00 97.44 376 GLN A O 1
ATOM 2901 N N . ALA A 1 377 ? -3.072 6.978 -10.132 1.00 98.06 377 ALA A N 1
ATOM 2902 C CA . ALA A 1 377 ? -2.801 5.543 -10.097 1.00 98.06 377 ALA A CA 1
ATOM 2903 C C . ALA A 1 377 ? -3.919 4.721 -10.768 1.00 98.06 377 ALA A C 1
ATOM 2905 O O . ALA A 1 377 ? -3.643 3.908 -11.648 1.00 98.06 377 ALA A O 1
ATOM 2906 N N . ILE A 1 378 ? -5.187 4.971 -10.416 1.00 97.94 378 ILE A N 1
ATOM 2907 C CA . ILE A 1 378 ? -6.353 4.307 -11.026 1.00 97.94 378 ILE A CA 1
ATOM 2908 C C . ILE A 1 378 ? -6.415 4.576 -12.537 1.00 97.94 378 ILE A C 1
ATOM 2910 O O . ILE A 1 378 ? -6.705 3.656 -13.301 1.00 97.94 378 ILE A O 1
ATOM 2914 N N . ALA A 1 379 ? -6.118 5.799 -12.986 1.00 98.06 379 ALA A N 1
ATOM 2915 C CA . ALA A 1 379 ? -6.094 6.144 -14.407 1.00 98.06 379 ALA A CA 1
ATOM 2916 C C . ALA A 1 379 ? -5.023 5.357 -15.189 1.00 98.06 379 ALA A C 1
ATOM 2918 O O . ALA A 1 379 ? -5.320 4.832 -16.266 1.00 98.06 379 ALA A O 1
ATOM 2919 N N . ASP A 1 380 ? -3.815 5.219 -14.635 1.00 97.81 380 ASP A N 1
ATOM 2920 C CA . ASP A 1 380 ? -2.736 4.439 -15.250 1.00 97.81 380 ASP A CA 1
ATOM 2921 C C . ASP A 1 380 ? -3.035 2.935 -15.262 1.00 97.81 380 ASP A C 1
ATOM 2923 O O . ASP A 1 380 ? -2.876 2.293 -16.302 1.00 97.81 380 ASP A O 1
ATOM 2927 N N . PHE A 1 381 ? -3.546 2.365 -14.164 1.00 98.56 381 PHE A N 1
ATOM 2928 C CA . PHE A 1 381 ? -3.941 0.952 -14.151 1.00 98.56 381 PHE A CA 1
ATOM 2929 C C . PHE A 1 381 ? -5.135 0.673 -15.075 1.00 98.56 381 PHE A C 1
ATOM 2931 O O . PHE A 1 381 ? -5.174 -0.378 -15.705 1.00 98.56 381 PHE A O 1
ATOM 2938 N N . ASN A 1 382 ? -6.074 1.610 -15.245 1.00 98.25 382 ASN A N 1
ATOM 2939 C CA . ASN A 1 382 ? -7.129 1.479 -16.257 1.00 98.25 382 ASN A CA 1
ATOM 2940 C C . ASN A 1 382 ? -6.544 1.412 -17.676 1.00 98.25 382 ASN A C 1
ATOM 2942 O O . ASN A 1 382 ? -6.899 0.515 -18.436 1.00 98.25 382 ASN A O 1
ATOM 2946 N N . LYS A 1 383 ? -5.605 2.305 -18.016 1.00 98.00 383 LYS A N 1
ATOM 2947 C CA . LYS A 1 383 ? -4.933 2.314 -19.328 1.00 98.00 383 LYS A CA 1
ATOM 2948 C C . LYS A 1 383 ? -4.066 1.079 -19.572 1.00 98.00 383 LYS A C 1
ATOM 2950 O O . LYS A 1 383 ? -3.984 0.612 -20.704 1.00 98.00 383 LYS A O 1
ATOM 2955 N N . LEU A 1 384 ? -3.479 0.514 -18.521 1.00 98.06 384 LEU A N 1
ATOM 2956 C CA . LEU A 1 384 ? -2.805 -0.781 -18.571 1.00 98.06 384 LEU A CA 1
ATOM 2957 C C . LEU A 1 384 ? -3.801 -1.907 -18.888 1.00 98.06 384 LEU A C 1
ATOM 2959 O O . LEU A 1 384 ? -3.595 -2.660 -19.839 1.00 98.06 384 LEU A O 1
ATOM 2963 N N . LEU A 1 385 ? -4.907 -1.984 -18.144 1.00 97.38 385 LEU A N 1
ATOM 2964 C CA . LEU A 1 385 ? -5.917 -3.043 -18.260 1.00 97.38 385 LEU A CA 1
ATOM 2965 C C . LEU A 1 385 ? -6.774 -2.942 -19.541 1.00 97.38 385 LEU A C 1
ATOM 2967 O O . LEU A 1 385 ? -7.407 -3.918 -19.931 1.00 97.38 385 LEU A O 1
ATOM 2971 N N . GLU A 1 386 ? -6.749 -1.810 -20.248 1.00 97.12 386 GLU A N 1
ATOM 2972 C CA . GLU A 1 386 ? -7.224 -1.701 -21.640 1.00 97.12 386 GLU A CA 1
ATOM 2973 C C . GLU A 1 386 ? -6.325 -2.454 -22.644 1.00 97.12 386 GLU A C 1
ATOM 2975 O O . GLU A 1 386 ? -6.787 -2.823 -23.724 1.00 97.12 386 GLU A O 1
ATOM 2980 N N . ILE A 1 387 ? -5.045 -2.673 -22.317 1.00 94.56 387 ILE A N 1
ATOM 2981 C CA . ILE A 1 387 ? -4.042 -3.302 -23.196 1.00 94.56 387 ILE A CA 1
ATOM 2982 C C . ILE A 1 387 ? -3.770 -4.757 -22.787 1.00 94.56 387 ILE A C 1
ATOM 2984 O O . ILE A 1 387 ? -3.659 -5.622 -23.655 1.00 94.56 387 ILE A O 1
ATOM 2988 N N . ALA A 1 388 ? -3.666 -5.023 -21.484 1.00 96.06 388 ALA A N 1
ATOM 2989 C CA . ALA A 1 388 ? -3.432 -6.342 -20.900 1.00 96.06 388 ALA A CA 1
ATOM 2990 C C . ALA A 1 388 ? -4.498 -6.617 -19.820 1.00 96.06 388 ALA A C 1
ATOM 2992 O O . ALA A 1 388 ? -4.257 -6.360 -18.642 1.00 96.06 388 ALA A O 1
ATOM 2993 N N . PRO A 1 389 ? -5.702 -7.098 -20.196 1.00 95.38 389 PRO A N 1
ATOM 2994 C CA . PRO A 1 389 ? -6.843 -7.113 -19.286 1.00 95.38 389 PRO A CA 1
ATOM 2995 C C . PRO A 1 389 ? -6.650 -7.924 -18.010 1.00 95.38 389 PRO A C 1
ATOM 2997 O O . PRO A 1 389 ? -7.194 -7.522 -16.987 1.00 95.38 389 PRO A O 1
ATOM 3000 N N . ASP A 1 390 ? -5.937 -9.049 -18.055 1.00 95.94 390 ASP A N 1
ATOM 3001 C CA . ASP A 1 390 ? -5.764 -9.985 -16.932 1.00 95.94 390 ASP A CA 1
ATOM 3002 C C . ASP A 1 390 ? -4.419 -9.807 -16.192 1.00 95.94 390 ASP A C 1
ATOM 3004 O O . ASP A 1 390 ? -3.937 -10.729 -15.537 1.00 95.94 390 ASP A O 1
ATOM 3008 N N . ASP A 1 391 ? -3.806 -8.621 -16.284 1.00 97.44 391 ASP A N 1
ATOM 3009 C CA . ASP A 1 391 ? -2.595 -8.267 -15.533 1.00 97.44 391 ASP A CA 1
ATOM 3010 C C . ASP A 1 391 ? -2.879 -8.216 -14.017 1.00 97.44 391 ASP A C 1
ATOM 3012 O O . ASP A 1 391 ? -3.510 -7.289 -13.501 1.00 97.44 391 ASP A O 1
ATOM 3016 N N . LEU A 1 392 ? -2.441 -9.260 -13.304 1.00 96.94 392 LEU A N 1
ATOM 3017 C CA . LEU A 1 392 ? -2.692 -9.459 -11.873 1.00 96.94 392 LEU A CA 1
ATOM 3018 C C . LEU A 1 392 ? -2.197 -8.295 -11.008 1.00 96.94 392 LEU A C 1
ATOM 3020 O O . LEU A 1 392 ? -2.922 -7.849 -10.114 1.00 96.94 392 LEU A O 1
ATOM 3024 N N . ASP A 1 393 ? -0.988 -7.804 -11.278 1.00 96.81 393 ASP A N 1
ATOM 3025 C CA . ASP A 1 393 ? -0.339 -6.761 -10.485 1.00 96.81 393 ASP A CA 1
ATOM 3026 C C . ASP A 1 393 ? -1.062 -5.417 -10.650 1.00 96.81 393 ASP A C 1
ATOM 3028 O O . ASP A 1 393 ? -1.256 -4.685 -9.672 1.00 96.81 393 ASP A O 1
ATOM 3032 N N . ALA A 1 394 ? -1.533 -5.109 -11.861 1.00 98.06 394 ALA A N 1
ATOM 3033 C CA . ALA A 1 394 ? -2.333 -3.924 -12.145 1.00 98.06 394 ALA A CA 1
ATOM 3034 C C . ALA A 1 394 ? -3.744 -3.998 -11.542 1.00 98.06 394 ALA A C 1
ATOM 3036 O O . ALA A 1 394 ? -4.192 -3.012 -10.950 1.00 98.06 394 ALA A O 1
ATOM 3037 N N . ILE A 1 395 ? -4.436 -5.146 -11.624 1.00 98.50 395 ILE A N 1
ATOM 3038 C CA . ILE A 1 395 ? -5.744 -5.334 -10.964 1.00 98.50 395 ILE A CA 1
ATOM 3039 C C . ILE A 1 395 ? -5.581 -5.171 -9.445 1.00 98.50 395 ILE A C 1
ATOM 3041 O O . ILE A 1 395 ? -6.317 -4.408 -8.820 1.00 98.50 395 ILE A O 1
ATOM 3045 N N . PHE A 1 396 ? -4.585 -5.831 -8.846 1.00 98.56 396 PHE A N 1
ATOM 3046 C CA . PHE A 1 396 ? -4.305 -5.742 -7.412 1.00 98.56 396 PHE A CA 1
ATOM 3047 C C . PHE A 1 396 ? -3.967 -4.307 -6.974 1.00 98.56 396 PHE A C 1
ATOM 3049 O O . PHE A 1 396 ? -4.529 -3.797 -6.001 1.00 98.56 396 PHE A O 1
ATOM 3056 N N . SER A 1 397 ? -3.095 -3.621 -7.718 1.00 98.44 397 SER A N 1
ATOM 3057 C CA . SER A 1 397 ? -2.656 -2.253 -7.401 1.00 98.44 397 SER A CA 1
ATOM 3058 C C . SER A 1 397 ? -3.753 -1.202 -7.608 1.00 98.44 397 SER A C 1
ATOM 3060 O O . SER A 1 397 ? -3.772 -0.185 -6.903 1.00 98.44 397 SER A O 1
ATOM 3062 N N . ARG A 1 398 ? -4.705 -1.456 -8.517 1.00 98.62 398 ARG A N 1
ATOM 3063 C CA . ARG A 1 398 ? -5.927 -0.655 -8.666 1.00 98.62 398 ARG A CA 1
ATOM 3064 C C . ARG A 1 398 ? -6.913 -0.914 -7.526 1.00 98.62 398 ARG A C 1
ATOM 3066 O O . ARG A 1 398 ? -7.422 0.047 -6.949 1.00 98.62 398 ARG A O 1
ATOM 3073 N N . GLY A 1 399 ? -7.093 -2.171 -7.115 1.00 97.81 399 GLY A N 1
ATOM 3074 C CA . GLY A 1 399 ? -7.867 -2.539 -5.924 1.00 97.81 399 GLY A CA 1
ATOM 3075 C C . GLY A 1 399 ? -7.340 -1.878 -4.643 1.00 97.81 399 GLY A C 1
ATOM 3076 O O . GLY A 1 399 ? -8.124 -1.398 -3.819 1.00 97.81 399 GLY A O 1
ATOM 3077 N N . TYR A 1 400 ? -6.016 -1.755 -4.510 1.00 96.06 400 TYR A N 1
ATOM 3078 C CA . TYR A 1 400 ? -5.362 -1.006 -3.431 1.00 96.06 400 TYR A CA 1
ATOM 3079 C C . TYR A 1 400 ? -5.724 0.484 -3.464 1.00 96.06 400 TYR A C 1
ATOM 3081 O O . TYR A 1 400 ? -6.196 1.030 -2.461 1.00 96.06 400 TYR A O 1
ATOM 3089 N N . ALA A 1 401 ? -5.590 1.124 -4.629 1.00 95.69 401 ALA A N 1
ATOM 3090 C CA . ALA A 1 401 ? -5.938 2.530 -4.820 1.00 95.69 401 ALA A CA 1
ATOM 3091 C C . ALA A 1 401 ? -7.426 2.806 -4.519 1.00 95.69 401 ALA A C 1
ATOM 3093 O O . ALA A 1 401 ? -7.752 3.747 -3.791 1.00 95.69 401 ALA A O 1
ATOM 3094 N N . TYR A 1 402 ? -8.334 1.945 -4.995 1.00 96.44 402 TYR A N 1
ATOM 3095 C CA . TYR A 1 402 ? -9.762 2.013 -4.675 1.00 96.44 402 TYR A CA 1
ATOM 3096 C C . TYR A 1 402 ? -10.031 1.872 -3.170 1.00 96.44 402 TYR A C 1
ATOM 3098 O O . TYR A 1 402 ? -10.768 2.681 -2.600 1.00 96.44 402 TYR A O 1
ATOM 3106 N N . GLY A 1 403 ? -9.394 0.905 -2.501 1.00 83.62 403 GLY A N 1
ATOM 3107 C CA . GLY A 1 403 ? -9.539 0.692 -1.058 1.00 83.62 403 GLY A CA 1
ATOM 3108 C C . GLY A 1 403 ? -9.110 1.911 -0.234 1.00 83.62 403 GLY A C 1
ATOM 3109 O O . GLY A 1 403 ? -9.801 2.277 0.723 1.00 83.62 403 GLY A O 1
ATOM 3110 N N . HIS A 1 404 ? -8.032 2.585 -0.648 1.00 83.81 404 HIS A N 1
ATOM 3111 C CA . HIS A 1 404 ? -7.554 3.835 -0.047 1.00 83.81 404 HIS A CA 1
ATOM 3112 C C . HIS A 1 404 ? -8.452 5.044 -0.359 1.00 83.81 404 HIS A C 1
ATOM 3114 O O . HIS A 1 404 ? -8.665 5.878 0.519 1.00 83.81 404 HIS A O 1
ATOM 3120 N N . LYS A 1 405 ? -9.072 5.103 -1.546 1.00 91.19 405 LYS A N 1
ATOM 3121 C CA . LYS A 1 405 ? -10.105 6.099 -1.897 1.00 91.19 405 LYS A CA 1
ATOM 3122 C C . LYS A 1 405 ? -11.458 5.904 -1.197 1.00 91.19 405 LYS A C 1
ATOM 3124 O O . LYS A 1 405 ? -12.383 6.671 -1.450 1.00 91.19 405 LYS A O 1
ATOM 3129 N N . GLY A 1 406 ? -11.616 4.878 -0.358 1.00 81.50 406 GLY A N 1
ATOM 3130 C CA . GLY A 1 406 ? -12.907 4.538 0.250 1.00 81.50 406 GLY A CA 1
ATOM 3131 C C . GLY A 1 406 ? -13.847 3.747 -0.672 1.00 81.50 406 GLY A C 1
ATOM 3132 O O . GLY A 1 406 ? -14.918 3.336 -0.235 1.00 81.50 406 GLY A O 1
ATOM 3133 N N . LEU A 1 407 ? -13.440 3.482 -1.916 1.00 88.06 407 LEU A N 1
ATOM 3134 C CA . LEU A 1 407 ? -14.213 2.821 -2.970 1.00 88.06 407 LEU A CA 1
ATOM 3135 C C . LEU A 1 407 ? -14.168 1.290 -2.795 1.00 88.06 407 LEU A C 1
ATOM 3137 O O . LEU A 1 407 ? -13.615 0.553 -3.611 1.00 88.06 407 LEU A O 1
ATOM 3141 N N . GLN A 1 408 ? -14.705 0.813 -1.664 1.00 87.62 408 GLN A N 1
ATOM 3142 C CA . GLN A 1 408 ? -14.531 -0.576 -1.221 1.00 87.62 408 GLN A CA 1
ATOM 3143 C C . GLN A 1 408 ? -15.158 -1.604 -2.173 1.00 87.62 408 GLN A C 1
ATOM 3145 O O . GLN A 1 408 ? -14.622 -2.697 -2.291 1.00 87.62 408 GLN A O 1
ATOM 3150 N N . ASP A 1 409 ? -16.255 -1.286 -2.869 1.00 90.88 409 ASP A N 1
ATOM 3151 C CA . ASP A 1 409 ? -16.882 -2.226 -3.810 1.00 90.88 409 ASP A CA 1
ATOM 3152 C C . ASP A 1 409 ? -16.026 -2.464 -5.059 1.00 90.88 409 ASP A C 1
ATOM 3154 O O . ASP A 1 409 ? -15.852 -3.609 -5.476 1.00 90.88 409 ASP A O 1
ATOM 3158 N N . GLN A 1 410 ? -15.410 -1.412 -5.603 1.00 96.19 410 GLN A N 1
ATOM 3159 C CA . GLN A 1 410 ? -14.433 -1.532 -6.685 1.00 96.19 410 GLN A CA 1
ATOM 3160 C C . GLN A 1 410 ? -13.191 -2.314 -6.226 1.00 96.19 410 GLN A C 1
ATOM 3162 O O . GLN A 1 410 ? -12.714 -3.187 -6.948 1.00 96.19 410 GLN A O 1
ATOM 3167 N N . ALA A 1 411 ? -12.716 -2.075 -4.997 1.00 95.44 411 ALA A N 1
ATOM 3168 C CA . ALA A 1 411 ? -11.615 -2.841 -4.412 1.00 95.44 411 ALA A CA 1
ATOM 3169 C C . ALA A 1 411 ? -11.961 -4.334 -4.246 1.00 95.44 411 ALA A C 1
ATOM 3171 O O . ALA A 1 411 ? -11.173 -5.200 -4.621 1.00 95.44 411 ALA A O 1
ATOM 3172 N N . ILE A 1 412 ? -13.156 -4.651 -3.733 1.00 96.81 412 ILE A N 1
ATOM 3173 C CA . ILE A 1 412 ? -13.645 -6.029 -3.578 1.00 96.81 412 ILE A CA 1
ATOM 3174 C C . ILE A 1 412 ? -13.779 -6.720 -4.940 1.00 96.81 412 ILE A C 1
ATOM 3176 O O . ILE A 1 412 ? -13.423 -7.895 -5.047 1.00 96.81 412 ILE A O 1
ATOM 3180 N N . ALA A 1 413 ? -14.248 -6.017 -5.975 1.00 97.88 413 ALA A N 1
ATOM 3181 C CA . ALA A 1 413 ? -14.330 -6.545 -7.335 1.00 97.88 413 ALA A CA 1
ATOM 3182 C C . ALA A 1 413 ? -12.939 -6.874 -7.908 1.00 97.88 413 ALA A C 1
ATOM 3184 O O . ALA A 1 413 ? -12.726 -7.996 -8.371 1.00 97.88 413 ALA A O 1
ATOM 3185 N N . ASP A 1 414 ? -11.979 -5.950 -7.801 1.00 97.56 414 ASP A N 1
ATOM 3186 C CA . ASP A 1 414 ? -10.607 -6.153 -8.281 1.00 97.56 414 ASP A CA 1
ATOM 3187 C C . ASP A 1 414 ? -9.904 -7.303 -7.543 1.00 97.56 414 ASP A C 1
ATOM 3189 O O . ASP A 1 414 ? -9.414 -8.232 -8.186 1.00 97.56 414 ASP A O 1
ATOM 3193 N N . TYR A 1 415 ? -9.933 -7.339 -6.206 1.00 98.56 415 TYR A N 1
ATOM 3194 C CA . TYR A 1 415 ? -9.349 -8.465 -5.465 1.00 98.56 415 TYR A CA 1
ATOM 3195 C C . TYR A 1 415 ? -10.076 -9.791 -5.721 1.00 98.56 415 TYR A C 1
ATOM 3197 O O . TYR A 1 415 ? -9.443 -10.842 -5.718 1.00 98.56 415 TYR A O 1
ATOM 3205 N N . THR A 1 416 ? -11.387 -9.775 -5.984 1.00 98.56 416 THR A N 1
ATOM 3206 C CA . THR A 1 416 ? -12.111 -10.991 -6.393 1.00 98.56 416 THR A CA 1
ATOM 3207 C C . THR A 1 416 ? -11.647 -11.478 -7.760 1.00 98.56 416 THR A C 1
ATOM 3209 O O . THR A 1 416 ? -11.482 -12.681 -7.937 1.00 98.56 416 THR A O 1
ATOM 3212 N N . ARG A 1 417 ? -11.363 -10.575 -8.705 1.00 98.19 417 ARG A N 1
ATOM 3213 C CA . ARG A 1 417 ? -10.800 -10.944 -10.009 1.00 98.19 417 ARG A CA 1
ATOM 3214 C C . ARG A 1 417 ? -9.376 -11.491 -9.887 1.00 98.19 417 ARG A C 1
ATOM 3216 O O . ARG A 1 417 ? -9.085 -12.509 -10.507 1.00 98.19 417 ARG A O 1
ATOM 3223 N N . VAL A 1 418 ? -8.534 -10.896 -9.034 1.00 98.50 418 VAL A N 1
ATOM 3224 C CA . VAL A 1 418 ? -7.222 -11.470 -8.673 1.00 98.50 418 VAL A CA 1
ATOM 3225 C C . VAL A 1 418 ? -7.390 -12.887 -8.125 1.00 98.50 418 VAL A C 1
ATOM 3227 O O . VAL A 1 418 ? -6.693 -13.780 -8.574 1.00 98.50 418 VAL A O 1
ATOM 3230 N N . LEU A 1 419 ? -8.355 -13.129 -7.233 1.00 98.25 419 LEU A N 1
ATOM 3231 C CA . LEU A 1 419 ? -8.594 -14.450 -6.629 1.00 98.25 419 LEU A CA 1
ATOM 3232 C C . LEU A 1 419 ? -9.256 -15.486 -7.556 1.00 98.25 419 LEU A C 1
ATOM 3234 O O . LEU A 1 419 ? -9.224 -16.675 -7.247 1.00 98.25 419 LEU A O 1
ATOM 3238 N N . VAL A 1 420 ? -9.840 -15.067 -8.682 1.00 98.19 420 VAL A N 1
ATOM 3239 C CA . VAL A 1 420 ? -10.289 -15.973 -9.757 1.00 98.19 420 VAL A CA 1
ATOM 3240 C C . VAL A 1 420 ? -9.108 -16.426 -10.623 1.00 98.19 420 VAL A C 1
ATOM 3242 O O . VAL A 1 420 ? -9.089 -17.567 -11.076 1.00 98.19 420 VAL A O 1
ATOM 3245 N N . LEU A 1 421 ? -8.126 -15.546 -10.837 1.00 96.12 421 LEU A N 1
ATOM 3246 C CA . LEU A 1 421 ? -6.947 -15.792 -11.674 1.00 96.12 421 LEU A CA 1
ATOM 3247 C C . LEU A 1 421 ? -5.789 -16.456 -10.893 1.00 96.12 421 LEU A C 1
ATOM 3249 O O . LEU A 1 421 ? -5.149 -17.368 -11.408 1.00 96.12 421 LEU A O 1
ATOM 3253 N N . ASP A 1 422 ? -5.570 -16.060 -9.635 1.00 97.31 422 ASP A N 1
ATOM 3254 C CA . ASP A 1 422 ? -4.706 -16.719 -8.646 1.00 97.31 422 ASP A CA 1
ATOM 3255 C C . ASP A 1 422 ? -5.467 -16.990 -7.324 1.00 97.31 422 ASP A C 1
ATOM 3257 O O . ASP A 1 422 ? -5.439 -16.180 -6.386 1.00 97.31 422 ASP A O 1
ATOM 3261 N N . PRO A 1 423 ? -6.093 -18.174 -7.187 1.00 97.69 423 PRO A N 1
ATOM 3262 C CA . PRO A 1 423 ? -6.751 -18.605 -5.951 1.00 97.69 423 PRO A CA 1
ATOM 3263 C C . PRO A 1 423 ? -5.819 -18.835 -4.746 1.00 97.69 423 PRO A C 1
ATOM 3265 O O . PRO A 1 423 ? -6.311 -19.209 -3.676 1.00 97.69 423 PRO A O 1
ATOM 3268 N N . LYS A 1 424 ? -4.495 -18.661 -4.888 1.00 97.94 424 LYS A N 1
ATOM 3269 C CA . LYS A 1 424 ? -3.496 -18.792 -3.811 1.00 97.94 424 LYS A CA 1
ATOM 3270 C C . LYS A 1 424 ? -2.939 -17.445 -3.332 1.00 97.94 424 LYS A C 1
ATOM 3272 O O . LYS A 1 424 ? -2.116 -17.433 -2.414 1.00 97.94 424 LYS A O 1
ATOM 3277 N N . SER A 1 425 ? -3.420 -16.319 -3.866 1.00 98.12 425 SER A N 1
ATOM 3278 C CA . SER A 1 425 ? -2.984 -14.978 -3.461 1.00 98.12 425 SER A CA 1
ATOM 3279 C C . SER A 1 425 ? -3.442 -14.614 -2.038 1.00 98.12 425 SER A C 1
ATOM 3281 O O . SER A 1 425 ? -4.465 -13.955 -1.823 1.00 98.12 425 SER A O 1
ATOM 3283 N N . ALA A 1 426 ? -2.656 -15.008 -1.030 1.00 98.44 426 ALA A N 1
ATOM 3284 C CA . ALA A 1 426 ? -2.854 -14.587 0.359 1.00 98.44 426 ALA A CA 1
ATOM 3285 C C . ALA A 1 426 ? -2.955 -13.048 0.521 1.00 98.44 426 ALA A C 1
ATOM 3287 O O . ALA A 1 426 ? -3.814 -12.599 1.288 1.00 98.44 426 ALA A O 1
ATOM 3288 N N . PRO A 1 427 ? -2.178 -12.210 -0.207 1.00 98.31 427 PRO A N 1
ATOM 3289 C CA . PRO A 1 427 ? -2.352 -10.758 -0.180 1.00 98.31 427 PRO A CA 1
ATOM 3290 C C . PRO A 1 427 ? -3.720 -10.291 -0.689 1.00 98.31 427 PRO A C 1
ATOM 3292 O O . PRO A 1 427 ? -4.280 -9.354 -0.116 1.00 98.31 427 PRO A O 1
ATOM 3295 N N . ALA A 1 428 ? -4.286 -10.920 -1.726 1.00 98.25 428 ALA A N 1
ATOM 3296 C CA . ALA A 1 428 ? -5.601 -10.541 -2.246 1.00 98.25 428 ALA A CA 1
ATOM 3297 C C . ALA A 1 428 ? -6.726 -10.922 -1.274 1.00 98.25 428 ALA A C 1
ATOM 3299 O O . ALA A 1 428 ? -7.594 -10.091 -1.010 1.00 98.25 428 ALA A O 1
ATOM 3300 N N . TYR A 1 429 ? -6.657 -12.105 -0.652 1.00 98.81 429 TYR A N 1
ATOM 3301 C CA . TYR A 1 429 ? -7.554 -12.473 0.452 1.00 98.81 429 TYR A CA 1
ATOM 3302 C C . TYR A 1 429 ? -7.465 -11.472 1.616 1.00 98.81 429 TYR A C 1
ATOM 3304 O O . TYR A 1 429 ? -8.485 -10.941 2.050 1.00 98.81 429 TYR A O 1
ATOM 3312 N N . ASN A 1 430 ? -6.257 -11.135 2.084 1.00 98.69 430 ASN A N 1
ATOM 3313 C CA . ASN A 1 430 ? -6.075 -10.183 3.185 1.00 98.69 430 ASN A CA 1
ATOM 3314 C C . ASN A 1 430 ? -6.666 -8.794 2.871 1.00 98.69 430 ASN A C 1
ATOM 3316 O O . ASN A 1 430 ? -7.381 -8.214 3.692 1.00 98.69 430 ASN A O 1
ATOM 3320 N N . ASN A 1 431 ? -6.412 -8.262 1.672 1.00 97.94 431 ASN A N 1
ATOM 3321 C CA . ASN A 1 431 ? -6.907 -6.938 1.306 1.00 97.94 431 ASN A CA 1
ATOM 3322 C C . ASN A 1 431 ? -8.414 -6.921 0.994 1.00 97.94 431 ASN A C 1
ATOM 3324 O O . ASN A 1 431 ? -9.091 -5.970 1.396 1.00 97.94 431 ASN A O 1
ATOM 3328 N N . ARG A 1 432 ? -8.974 -7.979 0.385 1.00 98.62 432 ARG A N 1
ATOM 3329 C CA . ARG A 1 432 ? -10.431 -8.118 0.213 1.00 98.62 432 ARG A CA 1
ATOM 3330 C C . ARG A 1 432 ? -11.143 -8.247 1.558 1.00 98.62 432 ARG A C 1
ATOM 3332 O O . ARG A 1 432 ? -12.123 -7.542 1.791 1.00 98.62 432 ARG A O 1
ATOM 3339 N N . GLY A 1 433 ? -10.587 -9.026 2.485 1.00 98.00 433 GLY A N 1
ATOM 3340 C CA . GLY A 1 433 ? -11.086 -9.121 3.854 1.00 98.00 433 GLY A CA 1
ATOM 3341 C C . GLY A 1 433 ? -11.056 -7.777 4.592 1.00 98.00 433 GLY A C 1
ATOM 3342 O O . GLY A 1 433 ? -12.028 -7.406 5.250 1.00 98.00 433 GLY A O 1
ATOM 3343 N N . ASN A 1 434 ? -9.999 -6.976 4.422 1.00 92.88 434 ASN A N 1
ATOM 3344 C CA . ASN A 1 434 ? -9.937 -5.621 4.980 1.00 92.88 434 ASN A CA 1
ATOM 3345 C C . ASN A 1 434 ? -10.981 -4.675 4.343 1.00 92.88 434 ASN A C 1
ATOM 3347 O O . ASN A 1 434 ? -11.588 -3.869 5.052 1.00 92.88 434 ASN A O 1
ATOM 3351 N N . ALA A 1 435 ? -11.254 -4.799 3.040 1.00 92.56 435 ALA A N 1
ATOM 3352 C CA . ALA A 1 435 ? -12.312 -4.045 2.361 1.00 92.56 435 ALA A CA 1
ATOM 3353 C C . ALA A 1 435 ? -13.724 -4.459 2.834 1.00 92.56 435 ALA A C 1
ATOM 3355 O O . ALA A 1 435 ? -14.539 -3.592 3.159 1.00 92.56 435 ALA A O 1
ATOM 3356 N N . TYR A 1 436 ? -13.994 -5.762 2.999 1.00 97.06 436 TYR A N 1
ATOM 3357 C CA . TYR A 1 436 ? -15.223 -6.259 3.636 1.00 97.06 436 TYR A CA 1
ATOM 3358 C C . TYR A 1 436 ? -15.377 -5.720 5.066 1.00 97.06 436 TYR A C 1
ATOM 3360 O O . TYR A 1 436 ? -16.441 -5.208 5.420 1.00 97.06 436 TYR A O 1
ATOM 3368 N N . ARG A 1 437 ? -14.306 -5.733 5.872 1.00 94.44 437 ARG A N 1
ATOM 3369 C CA . ARG A 1 437 ? -14.302 -5.173 7.234 1.00 94.44 437 ARG A CA 1
ATOM 3370 C C . ARG A 1 437 ? -14.630 -3.675 7.231 1.00 94.44 437 ARG A C 1
ATOM 3372 O O . ARG A 1 437 ? -15.407 -3.228 8.068 1.00 94.44 437 ARG A O 1
ATOM 3379 N N . ARG A 1 438 ? -14.109 -2.905 6.265 1.00 85.81 438 ARG A N 1
ATOM 3380 C CA . ARG A 1 438 ? -14.449 -1.479 6.066 1.00 85.81 438 ARG A CA 1
ATOM 3381 C C . ARG A 1 438 ? -15.903 -1.250 5.634 1.00 85.81 438 ARG A C 1
ATOM 3383 O O . ARG A 1 438 ? -16.435 -0.185 5.922 1.00 85.81 438 ARG A O 1
ATOM 3390 N N . LYS A 1 439 ? -16.556 -2.234 5.005 1.00 91.06 439 LYS A N 1
ATOM 3391 C CA . LYS A 1 439 ? -18.003 -2.233 4.713 1.00 91.06 439 LYS A CA 1
ATOM 3392 C C . LYS A 1 439 ? -18.887 -2.731 5.871 1.00 91.06 439 LYS A C 1
ATOM 3394 O O . LYS A 1 439 ? -20.100 -2.800 5.702 1.00 91.06 439 LYS A O 1
ATOM 3399 N N . GLY A 1 440 ? -18.316 -3.111 7.017 1.00 85.12 440 GLY A N 1
ATOM 3400 C CA . GLY A 1 440 ? -19.059 -3.737 8.122 1.00 85.12 440 GLY A CA 1
ATOM 3401 C C . GLY A 1 440 ? -19.388 -5.223 7.909 1.00 85.12 440 GLY A C 1
ATOM 3402 O O . GLY A 1 440 ? -20.068 -5.833 8.730 1.00 85.12 440 GLY A O 1
ATOM 3403 N N . LEU A 1 441 ? -18.901 -5.830 6.822 1.00 90.81 441 LEU A N 1
ATOM 3404 C CA . LEU A 1 441 ? -19.186 -7.210 6.413 1.00 90.81 441 LEU A CA 1
ATOM 3405 C C . LEU A 1 441 ? -18.228 -8.188 7.115 1.00 90.81 441 LEU A C 1
ATOM 3407 O O . LEU A 1 441 ? -17.420 -8.878 6.491 1.00 90.81 441 LEU A O 1
ATOM 3411 N N . TYR A 1 442 ? -18.277 -8.194 8.449 1.00 91.06 442 TYR A N 1
ATOM 3412 C CA . TYR A 1 442 ? -17.242 -8.793 9.298 1.00 91.06 442 TYR A CA 1
ATOM 3413 C C . TYR A 1 442 ? -17.067 -10.306 9.122 1.00 91.06 442 TYR A C 1
ATOM 3415 O O . TYR A 1 442 ? -15.941 -10.782 9.190 1.00 91.06 442 TYR A O 1
ATOM 3423 N N . ASP A 1 443 ? -18.126 -11.071 8.853 1.00 96.31 443 ASP A N 1
ATOM 3424 C CA . ASP A 1 443 ? -18.000 -12.522 8.642 1.00 96.31 443 ASP A CA 1
ATOM 3425 C C . ASP A 1 443 ? -17.322 -12.865 7.308 1.00 96.31 443 ASP A C 1
ATOM 3427 O O . ASP A 1 443 ? -16.487 -13.767 7.258 1.00 96.31 443 ASP A O 1
ATOM 3431 N N . GLN A 1 444 ? -17.586 -12.088 6.250 1.00 97.88 444 GLN A N 1
ATOM 3432 C CA . GLN A 1 444 ? -16.858 -12.205 4.979 1.00 97.88 444 GLN A CA 1
ATOM 3433 C C . GLN A 1 444 ? -15.388 -11.805 5.155 1.00 97.88 444 GLN A C 1
ATOM 3435 O O . GLN A 1 444 ? -14.500 -12.467 4.622 1.00 97.88 444 GLN A O 1
ATOM 3440 N N . ALA A 1 445 ? -15.121 -10.777 5.969 1.00 98.06 445 ALA A N 1
ATOM 3441 C CA . ALA A 1 445 ? -13.764 -10.395 6.339 1.00 98.06 445 ALA A CA 1
ATOM 3442 C C . ALA A 1 445 ? -13.023 -11.517 7.082 1.00 98.06 445 ALA A C 1
ATOM 3444 O O . ALA A 1 445 ? -11.905 -11.856 6.706 1.00 98.06 445 ALA A O 1
ATOM 3445 N N . ILE A 1 446 ? -13.639 -12.112 8.109 1.00 98.75 446 ILE A N 1
ATOM 3446 C CA . ILE A 1 446 ? -13.044 -13.195 8.910 1.00 98.75 446 ILE A CA 1
ATOM 3447 C C . ILE A 1 446 ? -12.776 -14.437 8.050 1.00 98.75 446 ILE A C 1
ATOM 3449 O O . ILE A 1 446 ? -11.727 -15.061 8.220 1.00 98.75 446 ILE A O 1
ATOM 3453 N N . ALA A 1 447 ? -13.667 -14.773 7.111 1.00 98.75 447 ALA A N 1
ATOM 3454 C CA . ALA A 1 447 ? -13.470 -15.879 6.174 1.00 98.75 447 ALA A CA 1
ATOM 3455 C C . ALA A 1 447 ? -12.262 -15.642 5.248 1.00 98.75 447 ALA A C 1
ATOM 3457 O O . ALA A 1 447 ? -11.342 -16.461 5.220 1.00 98.75 447 ALA A O 1
ATOM 3458 N N . ASP A 1 448 ? -12.213 -14.495 4.562 1.00 98.69 448 ASP A N 1
ATOM 3459 C CA . ASP A 1 448 ? -11.091 -14.122 3.688 1.00 98.69 448 ASP A CA 1
ATOM 3460 C C . ASP A 1 448 ? -9.761 -14.058 4.455 1.00 98.69 448 ASP A C 1
ATOM 3462 O O . ASP A 1 448 ? -8.752 -14.610 4.019 1.00 98.69 448 ASP A O 1
ATOM 3466 N N . LEU A 1 449 ? -9.749 -13.426 5.629 1.00 98.75 449 LEU A N 1
ATOM 3467 C CA . LEU A 1 449 ? -8.540 -13.274 6.440 1.00 98.75 449 LEU A CA 1
ATOM 3468 C C . LEU A 1 449 ? -8.059 -14.610 7.016 1.00 98.75 449 LEU A C 1
ATOM 3470 O O . LEU A 1 449 ? -6.855 -14.849 7.076 1.00 98.75 449 LEU A O 1
ATOM 3474 N N . THR A 1 450 ? -8.977 -15.517 7.358 1.00 98.88 450 THR A N 1
ATOM 3475 C CA . THR A 1 450 ? -8.619 -16.901 7.700 1.00 98.88 450 THR A CA 1
ATOM 3476 C C . THR A 1 450 ? -7.995 -17.611 6.502 1.00 98.88 450 THR A C 1
ATOM 3478 O O . THR A 1 450 ? -6.970 -18.268 6.670 1.00 98.88 450 THR A O 1
ATOM 3481 N N . LYS A 1 451 ? -8.506 -17.402 5.281 1.00 98.81 451 LYS A N 1
ATOM 3482 C CA . LYS A 1 451 ? -7.906 -18.005 4.085 1.00 98.81 451 LYS A CA 1
ATOM 3483 C C . LYS A 1 451 ? -6.519 -17.442 3.757 1.00 98.81 451 LYS A C 1
ATOM 3485 O O . LYS A 1 451 ? -5.637 -18.199 3.357 1.00 98.81 451 LYS A O 1
ATOM 3490 N N . ALA A 1 452 ? -6.287 -16.151 4.000 1.00 98.75 452 ALA A N 1
ATOM 3491 C CA . ALA A 1 452 ? -4.953 -15.551 3.916 1.00 98.75 452 ALA A CA 1
ATOM 3492 C C . ALA A 1 452 ? -3.963 -16.176 4.921 1.00 98.75 452 ALA A C 1
ATOM 3494 O O . ALA A 1 452 ? -2.803 -16.392 4.574 1.00 98.75 452 ALA A O 1
ATOM 3495 N N . ILE A 1 453 ? -4.424 -16.502 6.135 1.00 98.81 453 ILE A N 1
ATOM 3496 C CA . ILE A 1 453 ? -3.630 -17.163 7.185 1.00 98.81 453 ILE A CA 1
ATOM 3497 C C . ILE A 1 453 ? -3.366 -18.643 6.857 1.00 98.81 453 ILE A C 1
ATOM 3499 O O . ILE A 1 453 ? -2.256 -19.118 7.071 1.00 98.81 453 ILE A O 1
ATOM 3503 N N . GLU A 1 454 ? -4.335 -19.373 6.296 1.00 98.69 454 GLU A N 1
ATOM 3504 C CA . GLU A 1 454 ? -4.124 -20.750 5.809 1.00 98.69 454 GLU A CA 1
ATOM 3505 C C . GLU A 1 454 ? -3.055 -20.817 4.708 1.00 98.69 454 GLU A C 1
ATOM 3507 O O . GLU A 1 454 ? -2.244 -21.741 4.680 1.00 98.69 454 GLU A O 1
ATOM 3512 N N . LEU A 1 455 ? -3.056 -19.838 3.796 1.00 98.56 455 LEU A N 1
ATOM 3513 C CA . LEU A 1 455 ? -2.098 -19.743 2.692 1.00 98.56 455 LEU A CA 1
ATOM 3514 C C . LEU A 1 455 ? -0.723 -19.216 3.141 1.00 98.56 455 LEU A C 1
ATOM 3516 O O . LEU A 1 455 ? 0.288 -19.561 2.531 1.00 98.56 455 LEU A O 1
ATOM 3520 N N . ASN A 1 456 ? -0.668 -18.401 4.200 1.00 98.31 456 ASN A N 1
ATOM 3521 C CA . ASN A 1 456 ? 0.572 -17.940 4.824 1.00 98.31 456 ASN A CA 1
ATOM 3522 C C . ASN A 1 456 ? 0.430 -17.837 6.365 1.00 98.31 456 ASN A C 1
ATOM 3524 O O . ASN A 1 456 ? 0.073 -16.774 6.885 1.00 98.31 456 ASN A O 1
ATOM 3528 N N . PRO A 1 457 ? 0.798 -18.895 7.119 1.00 98.44 457 PRO A N 1
ATOM 3529 C CA . PRO A 1 457 ? 0.742 -18.918 8.591 1.00 98.44 457 PRO A CA 1
ATOM 3530 C C . PRO A 1 457 ? 1.687 -17.940 9.317 1.00 98.44 457 PRO A C 1
ATOM 3532 O O . PRO A 1 457 ? 1.681 -17.873 10.553 1.00 98.44 457 PRO A O 1
ATOM 3535 N N . ASN A 1 458 ? 2.499 -17.189 8.563 1.00 98.19 458 ASN A N 1
ATOM 3536 C CA . ASN A 1 458 ? 3.401 -16.141 9.040 1.00 98.19 458 ASN A CA 1
ATOM 3537 C C . ASN A 1 458 ? 2.980 -14.740 8.533 1.00 98.19 458 ASN A C 1
ATOM 3539 O O . ASN A 1 458 ? 3.801 -13.827 8.488 1.00 98.19 458 ASN A O 1
ATOM 3543 N N . TYR A 1 459 ? 1.714 -14.539 8.144 1.00 98.06 459 TYR A N 1
ATOM 3544 C CA . TYR A 1 459 ? 1.215 -13.244 7.664 1.00 98.06 459 TYR A CA 1
ATOM 3545 C C . TYR A 1 459 ? 0.672 -12.372 8.815 1.00 98.06 459 TYR A C 1
ATOM 3547 O O . TYR A 1 459 ? -0.527 -12.373 9.103 1.00 98.06 459 TYR A O 1
ATOM 3555 N N . ALA A 1 460 ? 1.554 -11.629 9.493 1.00 98.12 460 ALA A N 1
ATOM 3556 C CA . ALA A 1 460 ? 1.213 -10.828 10.678 1.00 98.12 460 ALA A CA 1
ATOM 3557 C C . ALA A 1 460 ? 0.052 -9.837 10.444 1.00 98.12 460 ALA A C 1
ATOM 3559 O O . ALA A 1 460 ? -0.822 -9.687 11.299 1.00 98.12 460 ALA A O 1
ATOM 3560 N N . GLU A 1 461 ? 0.006 -9.195 9.276 1.00 97.25 461 GLU A N 1
ATOM 3561 C CA . GLU A 1 461 ? -1.042 -8.249 8.888 1.00 97.25 461 GLU A CA 1
ATOM 3562 C C . GLU A 1 461 ? -2.417 -8.920 8.789 1.00 97.25 461 GLU A C 1
ATOM 3564 O O . GLU A 1 461 ? -3.411 -8.322 9.199 1.00 97.25 461 GLU A O 1
ATOM 3569 N N . ALA A 1 462 ? -2.486 -10.160 8.288 1.00 97.94 462 ALA A N 1
ATOM 3570 C CA . ALA A 1 462 ? -3.742 -10.900 8.171 1.00 97.94 462 ALA A CA 1
ATOM 3571 C C . ALA A 1 462 ? -4.296 -11.286 9.550 1.00 97.94 462 ALA A C 1
ATOM 3573 O O . ALA A 1 462 ? -5.487 -11.093 9.800 1.00 97.94 462 ALA A O 1
ATOM 3574 N N . TYR A 1 463 ? -3.430 -11.726 10.473 1.00 98.75 463 TYR A N 1
ATOM 3575 C CA . TYR A 1 463 ? -3.798 -11.931 11.878 1.00 98.75 463 TYR A CA 1
ATOM 3576 C C . TYR A 1 463 ? -4.309 -10.633 12.520 1.00 98.75 463 TYR A C 1
ATOM 3578 O O . TYR A 1 463 ? -5.424 -10.606 13.031 1.00 98.75 463 TYR A O 1
ATOM 3586 N N . ASN A 1 464 ? -3.570 -9.522 12.423 1.00 98.25 464 ASN A N 1
ATOM 3587 C CA . ASN A 1 464 ? -4.007 -8.237 12.984 1.00 98.25 464 ASN A CA 1
ATOM 3588 C C . ASN A 1 464 ? -5.340 -7.743 12.382 1.00 98.25 464 ASN A C 1
ATOM 3590 O O . ASN A 1 464 ? -6.219 -7.270 13.104 1.00 98.25 464 ASN A O 1
ATOM 3594 N N . ASN A 1 465 ? -5.529 -7.880 11.067 1.00 97.00 465 ASN A N 1
ATOM 3595 C CA . ASN A 1 465 ? -6.781 -7.512 10.404 1.00 97.00 465 ASN A CA 1
ATOM 3596 C C . ASN A 1 465 ? -7.954 -8.414 10.836 1.00 97.00 465 ASN A C 1
ATOM 3598 O O . ASN A 1 465 ? -9.082 -7.920 10.939 1.00 97.00 465 ASN A O 1
ATOM 3602 N N . ARG A 1 466 ? -7.711 -9.708 11.107 1.00 98.69 466 ARG A N 1
ATOM 3603 C CA . ARG A 1 466 ? -8.736 -10.648 11.595 1.00 98.69 466 ARG A CA 1
ATOM 3604 C C . ARG A 1 466 ? -9.091 -10.383 13.054 1.00 98.69 466 ARG A C 1
ATOM 3606 O O . ARG A 1 466 ? -10.278 -10.306 13.365 1.00 98.69 466 ARG A O 1
ATOM 3613 N N . GLY A 1 467 ? -8.098 -10.094 13.895 1.00 98.25 467 GLY A N 1
ATOM 3614 C CA . GLY A 1 467 ? -8.308 -9.635 15.266 1.00 98.25 467 GLY A CA 1
ATOM 3615 C C . GLY A 1 467 ? -9.180 -8.378 15.323 1.00 98.25 467 GLY A C 1
ATOM 3616 O O . GLY A 1 467 ? -10.156 -8.338 16.067 1.00 98.25 467 GLY A O 1
ATOM 3617 N N . PHE A 1 468 ? -8.944 -7.407 14.434 1.00 95.88 468 PHE A N 1
ATOM 3618 C CA . PHE A 1 468 ? -9.789 -6.210 14.331 1.00 95.88 468 PHE A CA 1
ATOM 3619 C C . PHE A 1 468 ? -11.216 -6.537 13.841 1.00 95.88 468 PHE A C 1
ATOM 3621 O O . PHE A 1 468 ? -12.186 -5.931 14.296 1.00 95.88 468 PHE A O 1
ATOM 3628 N N . ALA A 1 469 ? -11.398 -7.523 12.956 1.00 94.69 469 ALA A N 1
ATOM 3629 C CA . ALA A 1 469 ? -12.737 -7.992 12.589 1.00 94.69 469 ALA A CA 1
ATOM 3630 C C . ALA A 1 469 ? -13.456 -8.693 13.765 1.00 94.69 469 ALA A C 1
ATOM 3632 O O . ALA A 1 469 ? -14.651 -8.469 13.963 1.00 94.69 469 ALA A O 1
ATOM 3633 N N . TYR A 1 470 ? -12.741 -9.466 14.591 1.00 98.00 470 TYR A N 1
ATOM 3634 C CA . TYR A 1 470 ? -13.280 -10.051 15.824 1.00 98.00 470 TYR A CA 1
ATOM 3635 C C . TYR A 1 470 ? -13.624 -8.994 16.885 1.00 98.00 470 TYR A C 1
ATOM 3637 O O . TYR A 1 470 ? -14.710 -9.060 17.462 1.00 98.00 470 TYR A O 1
ATOM 3645 N N . SER A 1 471 ? -12.772 -7.986 17.090 1.00 91.56 471 SER A N 1
ATOM 3646 C CA . SER A 1 471 ? -13.018 -6.847 17.990 1.00 91.56 471 SER A CA 1
ATOM 3647 C C . SER A 1 471 ? -14.294 -6.083 17.617 1.00 91.56 471 SER A C 1
ATOM 3649 O O . SER A 1 471 ? -15.160 -5.848 18.461 1.00 91.56 471 SER A O 1
ATOM 3651 N N . LEU A 1 472 ? -14.503 -5.811 16.323 1.00 90.69 472 LEU A N 1
ATOM 3652 C CA . LEU A 1 472 ? -15.732 -5.178 15.823 1.00 90.69 472 LEU A CA 1
ATOM 3653 C C . LEU A 1 472 ? -16.985 -6.064 15.991 1.00 90.69 472 LEU A C 1
ATOM 3655 O O . LEU A 1 472 ? -18.095 -5.540 16.089 1.00 90.69 472 LEU A O 1
ATOM 3659 N N . LYS A 1 473 ? -16.818 -7.390 16.111 1.00 93.31 473 LYS A N 1
ATOM 3660 C CA . LYS A 1 473 ? -17.862 -8.341 16.543 1.00 93.31 473 LYS A CA 1
ATOM 3661 C C . LYS A 1 473 ? -17.921 -8.564 18.067 1.00 93.31 473 LYS A C 1
ATOM 3663 O O . LYS A 1 473 ? -18.681 -9.424 18.511 1.00 93.31 473 LYS A O 1
ATOM 3668 N N . LYS A 1 474 ? -17.155 -7.806 18.864 1.00 91.81 474 LYS A N 1
ATOM 3669 C CA . LYS A 1 474 ? -16.992 -7.929 20.331 1.00 91.81 474 LYS A CA 1
ATOM 3670 C C . LYS A 1 474 ? -16.478 -9.297 20.807 1.00 91.81 474 LYS A C 1
ATOM 3672 O O . LYS A 1 474 ? -16.759 -9.723 21.923 1.00 91.81 474 LYS A O 1
ATOM 3677 N N . GLN A 1 475 ? -15.730 -10.004 19.961 1.00 94.81 475 GLN A N 1
ATOM 3678 C CA . GLN A 1 475 ? -15.121 -11.304 20.267 1.00 94.81 475 GLN A CA 1
ATOM 3679 C C . GLN A 1 475 ? -13.693 -11.096 20.791 1.00 94.81 475 GLN A C 1
ATOM 3681 O O . GLN A 1 475 ? -12.718 -11.518 20.167 1.00 94.81 475 GLN A O 1
ATOM 3686 N N . TYR A 1 476 ? -13.590 -10.384 21.917 1.00 93.31 476 TYR A N 1
ATOM 3687 C CA . TYR A 1 476 ? -12.344 -9.812 22.439 1.00 93.31 476 TYR A CA 1
ATOM 3688 C C . TYR A 1 476 ? -11.231 -10.844 22.664 1.00 93.31 476 TYR A C 1
ATOM 3690 O O . TYR A 1 476 ? -10.096 -10.593 22.269 1.00 93.31 476 TYR A O 1
ATOM 3698 N N . ASP A 1 477 ? -11.545 -12.033 23.185 1.00 96.38 477 ASP A N 1
ATOM 3699 C CA . ASP A 1 477 ? -10.541 -13.083 23.425 1.00 96.38 477 ASP A CA 1
ATOM 3700 C C . ASP A 1 477 ? -9.868 -13.553 22.124 1.00 96.38 477 ASP A C 1
ATOM 3702 O O . ASP A 1 477 ? -8.647 -13.686 22.061 1.00 96.38 477 ASP A O 1
ATOM 3706 N N . ARG A 1 478 ? -10.652 -13.715 21.046 1.00 98.06 478 ARG A N 1
ATOM 3707 C CA . ARG A 1 478 ? -10.139 -14.086 19.712 1.00 98.06 478 ARG A CA 1
ATOM 3708 C C . ARG A 1 478 ? -9.327 -12.959 19.085 1.00 98.06 478 ARG A C 1
ATOM 3710 O O . ARG A 1 478 ? -8.360 -13.217 18.376 1.00 98.06 478 ARG A O 1
ATOM 3717 N N . ALA A 1 479 ? -9.719 -11.710 19.339 1.00 98.25 479 ALA A N 1
ATOM 3718 C CA . ALA A 1 479 ? -8.952 -10.550 18.907 1.00 98.25 479 ALA A CA 1
ATOM 3719 C C . ALA A 1 479 ? -7.578 -10.529 19.595 1.00 98.25 479 ALA A C 1
ATOM 3721 O O . ALA A 1 479 ? -6.554 -10.427 18.923 1.00 98.25 479 ALA A O 1
ATOM 3722 N N . ILE A 1 480 ? -7.547 -10.727 20.916 1.00 98.69 480 ILE A N 1
ATOM 3723 C CA . ILE A 1 480 ? -6.323 -10.815 21.723 1.00 98.69 480 ILE A CA 1
ATOM 3724 C C . ILE A 1 480 ? -5.428 -11.977 21.268 1.00 98.69 480 ILE A C 1
ATOM 3726 O O . ILE A 1 480 ? -4.213 -11.785 21.167 1.00 98.69 480 ILE A O 1
ATOM 3730 N N . GLU A 1 481 ? -5.992 -13.146 20.950 1.00 98.69 481 GLU A N 1
ATOM 3731 C CA . GLU A 1 481 ? -5.263 -14.282 20.367 1.00 98.69 481 GLU A CA 1
ATOM 3732 C C . GLU A 1 481 ? -4.610 -13.908 19.024 1.00 98.69 481 GLU A C 1
ATOM 3734 O O . GLU A 1 481 ? -3.389 -14.026 18.873 1.00 98.69 481 GLU A O 1
ATOM 3739 N N . ASP A 1 482 ? -5.390 -13.375 18.078 1.00 98.69 482 ASP A N 1
ATOM 3740 C CA . ASP A 1 482 ? -4.912 -12.980 16.748 1.00 98.69 482 ASP A CA 1
ATOM 3741 C C . ASP A 1 482 ? -3.831 -11.886 16.814 1.00 98.69 482 ASP A C 1
ATOM 3743 O O . ASP A 1 482 ? -2.780 -12.023 16.181 1.00 98.69 482 ASP A O 1
ATOM 3747 N N . TYR A 1 483 ? -4.009 -10.827 17.616 1.00 98.69 483 TYR A N 1
ATOM 3748 C CA . TYR A 1 483 ? -2.962 -9.811 17.785 1.00 98.69 483 TYR A CA 1
ATOM 3749 C C . TYR A 1 483 ? -1.713 -10.388 18.461 1.00 98.69 483 TYR A C 1
ATOM 3751 O O . TYR A 1 483 ? -0.597 -10.035 18.087 1.00 98.69 483 TYR A O 1
ATOM 3759 N N . THR A 1 484 ? -1.869 -11.302 19.426 1.00 98.81 484 THR A N 1
ATOM 3760 C CA . THR A 1 484 ? -0.730 -11.978 20.073 1.00 98.81 484 THR A CA 1
ATOM 3761 C C . THR A 1 484 ? 0.051 -12.820 19.068 1.00 98.81 484 THR A C 1
ATOM 3763 O O . THR A 1 484 ? 1.283 -12.797 19.082 1.00 98.81 484 THR A O 1
ATOM 3766 N N . ARG A 1 485 ? -0.633 -13.497 18.138 1.00 98.75 485 ARG A N 1
ATOM 3767 C CA . ARG A 1 485 ? 0.012 -14.223 17.039 1.00 98.75 485 ARG A CA 1
ATOM 3768 C C . ARG A 1 485 ? 0.679 -13.275 16.036 1.00 98.75 485 ARG A C 1
ATOM 3770 O O . ARG A 1 485 ? 1.804 -13.553 15.626 1.00 98.75 485 ARG A O 1
ATOM 3777 N N . ALA A 1 486 ? 0.062 -12.137 15.708 1.00 98.69 486 ALA A N 1
ATOM 3778 C CA . ALA A 1 486 ? 0.676 -11.095 14.877 1.00 98.69 486 ALA A CA 1
ATOM 3779 C C . ALA A 1 486 ? 1.966 -10.527 15.506 1.00 98.69 486 ALA A C 1
ATOM 3781 O O . ALA A 1 486 ? 2.973 -10.392 14.813 1.00 98.69 486 ALA A O 1
ATOM 3782 N N . ILE A 1 487 ? 1.961 -10.267 16.819 1.00 98.75 487 ILE A N 1
ATOM 3783 C CA . ILE A 1 487 ? 3.131 -9.830 17.602 1.00 98.75 487 ILE A CA 1
ATOM 3784 C C . ILE A 1 487 ? 4.222 -10.912 17.638 1.00 98.75 487 ILE A C 1
ATOM 3786 O O . ILE A 1 487 ? 5.401 -10.597 17.505 1.00 98.75 487 ILE A O 1
ATOM 3790 N N . ALA A 1 488 ? 3.853 -12.187 17.795 1.00 98.75 488 ALA A N 1
ATOM 3791 C CA . ALA A 1 488 ? 4.815 -13.292 17.808 1.00 98.75 488 ALA A CA 1
ATOM 3792 C C . ALA A 1 488 ? 5.516 -13.491 16.450 1.00 98.75 488 ALA A C 1
ATOM 3794 O O . ALA A 1 488 ? 6.667 -13.918 16.413 1.00 98.75 488 ALA A O 1
ATOM 3795 N N . ILE A 1 489 ? 4.835 -13.168 15.345 1.00 98.56 489 ILE A N 1
ATOM 3796 C CA . ILE A 1 489 ? 5.402 -13.178 13.987 1.00 98.56 489 ILE A CA 1
ATOM 3797 C C . ILE A 1 489 ? 6.244 -11.916 13.735 1.00 98.56 489 ILE A C 1
ATOM 3799 O O . ILE A 1 489 ? 7.335 -12.007 13.176 1.00 98.56 489 ILE A O 1
ATOM 3803 N N . ASN A 1 490 ? 5.758 -10.741 14.147 1.00 98.00 490 ASN A N 1
ATOM 3804 C CA . ASN A 1 490 ? 6.451 -9.461 14.000 1.00 98.00 490 ASN A CA 1
ATOM 3805 C C . ASN A 1 490 ? 6.501 -8.693 15.340 1.00 98.00 490 ASN A C 1
ATOM 3807 O O . ASN A 1 490 ? 5.628 -7.861 15.615 1.00 98.00 490 ASN A O 1
ATOM 3811 N N . PRO A 1 491 ? 7.568 -8.877 16.146 1.00 98.31 491 PRO A N 1
ATOM 3812 C CA . PRO A 1 491 ? 7.761 -8.169 17.418 1.00 98.31 491 PRO A CA 1
ATOM 3813 C C . PRO A 1 491 ? 7.966 -6.647 17.301 1.00 98.31 491 PRO A C 1
ATOM 3815 O O . PRO A 1 491 ? 8.167 -5.973 18.312 1.00 98.31 491 PRO A O 1
ATOM 3818 N N . ARG A 1 492 ? 7.945 -6.086 16.083 1.00 97.81 492 ARG A N 1
ATOM 3819 C CA . ARG A 1 492 ? 7.984 -4.641 15.807 1.00 97.81 492 ARG A CA 1
ATOM 3820 C C . ARG A 1 492 ? 6.678 -4.118 15.191 1.00 97.81 492 ARG A C 1
ATOM 3822 O O . ARG A 1 492 ? 6.682 -3.043 14.599 1.00 97.81 492 ARG A O 1
ATOM 3829 N N . TYR A 1 493 ? 5.565 -4.841 15.329 1.00 96.44 493 TYR A N 1
ATOM 3830 C CA . TYR A 1 493 ? 4.265 -4.410 14.812 1.00 96.44 493 TYR A CA 1
ATOM 3831 C C . TYR A 1 493 ? 3.507 -3.538 15.831 1.00 96.44 493 TYR A C 1
ATOM 3833 O O . TYR A 1 493 ? 2.684 -4.024 16.609 1.00 96.44 493 TYR A O 1
ATOM 3841 N N . ASP A 1 494 ? 3.791 -2.233 15.830 1.00 95.19 494 ASP A N 1
ATOM 3842 C CA . ASP A 1 494 ? 3.190 -1.231 16.729 1.00 95.19 494 ASP A CA 1
ATOM 3843 C C . ASP A 1 494 ? 1.651 -1.242 16.732 1.00 95.19 494 ASP A C 1
ATOM 3845 O O . ASP A 1 494 ? 1.038 -1.166 17.798 1.00 95.19 494 ASP A O 1
ATOM 3849 N N . LEU A 1 495 ? 1.023 -1.397 15.563 1.00 94.81 495 LEU A N 1
ATOM 3850 C CA . LEU A 1 495 ? -0.431 -1.497 15.427 1.00 94.81 495 LEU A CA 1
ATOM 3851 C C . LEU A 1 495 ? -1.015 -2.724 16.141 1.00 94.81 495 LEU A C 1
ATOM 3853 O O . LEU A 1 495 ? -2.067 -2.598 16.759 1.00 94.81 495 LEU A O 1
ATOM 3857 N N . ALA A 1 496 ? -0.350 -3.883 16.108 1.00 94.69 496 ALA A N 1
ATOM 3858 C CA . ALA A 1 496 ? -0.855 -5.087 16.774 1.00 94.69 496 ALA A CA 1
ATOM 3859 C C . ALA A 1 496 ? -0.784 -4.964 18.306 1.00 94.69 496 ALA A C 1
ATOM 3861 O O . ALA A 1 496 ? -1.736 -5.334 18.993 1.00 94.69 496 ALA A O 1
ATOM 3862 N N . TYR A 1 497 ? 0.290 -4.363 18.837 1.00 98.38 497 TYR A N 1
ATOM 3863 C CA . TYR A 1 497 ? 0.368 -3.977 20.251 1.00 98.38 497 TYR A CA 1
ATOM 3864 C C . TYR A 1 497 ? -0.730 -2.973 20.620 1.00 98.38 497 TYR A C 1
ATOM 3866 O O . TYR A 1 497 ? -1.491 -3.208 21.555 1.00 98.38 497 TYR A O 1
ATOM 3874 N N . PHE A 1 498 ? -0.869 -1.881 19.863 1.00 98.06 498 PHE A N 1
ATOM 3875 C CA . PHE A 1 498 ? -1.892 -0.864 20.118 1.00 98.06 498 PHE A CA 1
ATOM 3876 C C . PHE A 1 498 ? -3.313 -1.445 20.114 1.00 98.06 498 PHE A C 1
ATOM 3878 O O . PHE A 1 498 ? -4.085 -1.163 21.029 1.00 98.06 498 PHE A O 1
ATOM 3885 N N . ASN A 1 499 ? -3.644 -2.284 19.129 1.00 96.38 499 ASN A N 1
ATOM 3886 C CA . ASN A 1 499 ? -4.963 -2.901 19.023 1.00 96.38 499 ASN A CA 1
ATOM 3887 C C . ASN A 1 499 ? -5.228 -3.868 20.189 1.00 96.38 499 ASN A C 1
ATOM 3889 O O . ASN A 1 499 ? -6.274 -3.772 20.825 1.00 96.38 499 ASN A O 1
ATOM 3893 N N . ARG A 1 500 ? -4.264 -4.722 20.567 1.00 98.50 500 ARG A N 1
ATOM 3894 C CA . ARG A 1 500 ? -4.410 -5.600 21.744 1.00 98.50 500 ARG A CA 1
ATOM 3895 C C . ARG A 1 500 ? -4.574 -4.808 23.049 1.00 98.50 500 ARG A C 1
ATOM 3897 O O . ARG A 1 500 ? -5.392 -5.175 23.892 1.00 98.50 500 ARG A O 1
ATOM 3904 N N . GLY A 1 501 ? -3.882 -3.674 23.172 1.00 97.81 501 GLY A N 1
ATOM 3905 C CA . GLY A 1 501 ? -4.054 -2.725 24.273 1.00 97.81 501 GLY A CA 1
ATOM 3906 C C . GLY A 1 501 ? -5.440 -2.064 24.329 1.00 97.81 501 GLY A C 1
ATOM 3907 O O . GLY A 1 501 ? -5.895 -1.712 25.423 1.00 97.81 501 GLY A O 1
ATOM 3908 N N . LEU A 1 502 ? -6.143 -1.911 23.196 1.00 94.00 502 LEU A N 1
ATOM 3909 C CA . LEU A 1 502 ? -7.549 -1.477 23.179 1.00 94.00 502 LEU A CA 1
ATOM 3910 C C . LEU A 1 502 ? -8.453 -2.552 23.787 1.00 94.00 502 LEU A C 1
ATOM 3912 O O . LEU A 1 502 ? -9.225 -2.232 24.690 1.00 94.00 502 LEU A O 1
ATOM 3916 N N . GLU A 1 503 ? -8.313 -3.815 23.370 1.00 96.38 503 GLU A N 1
ATOM 3917 C CA . GLU A 1 503 ? -9.152 -4.901 23.900 1.00 96.38 503 GLU A CA 1
ATOM 3918 C C . GLU A 1 503 ? -8.910 -5.113 25.405 1.00 96.38 503 GLU A C 1
ATOM 3920 O O . GLU A 1 503 ? -9.864 -5.206 26.174 1.00 96.38 503 GLU A O 1
ATOM 3925 N N . TYR A 1 504 ? -7.646 -5.112 25.860 1.00 97.75 504 TYR A N 1
ATOM 3926 C CA . TYR A 1 504 ? -7.332 -5.213 27.293 1.00 97.75 504 TYR A CA 1
ATOM 3927 C C . TYR A 1 504 ? -7.934 -4.057 28.100 1.00 97.75 504 TYR A C 1
ATOM 3929 O O . TYR A 1 504 ? -8.489 -4.289 29.173 1.00 97.75 504 TYR A O 1
ATOM 3937 N N . ARG A 1 505 ? -7.895 -2.821 27.581 1.00 92.75 505 ARG A N 1
ATOM 3938 C CA . ARG A 1 505 ? -8.537 -1.671 28.238 1.00 92.75 505 ARG A CA 1
ATOM 3939 C C . ARG A 1 505 ? -10.052 -1.857 28.335 1.00 92.75 505 ARG A C 1
ATOM 3941 O O . ARG A 1 505 ? -10.615 -1.535 29.379 1.00 92.75 505 ARG A O 1
ATOM 3948 N N . ASP A 1 506 ? -10.692 -2.358 27.282 1.00 88.25 506 ASP A N 1
ATOM 3949 C CA . ASP A 1 506 ? -12.151 -2.515 27.222 1.00 88.25 506 ASP A CA 1
ATOM 3950 C C . ASP A 1 506 ? -12.651 -3.716 28.049 1.00 88.25 506 ASP A C 1
ATOM 3952 O O . ASP A 1 506 ? -13.784 -3.700 28.527 1.00 88.25 506 ASP A O 1
ATOM 3956 N N . LEU A 1 507 ? -11.773 -4.687 28.331 1.00 92.94 507 LEU A N 1
ATOM 3957 C CA . LEU A 1 507 ? -11.950 -5.723 29.360 1.00 92.94 507 LEU A CA 1
ATOM 3958 C C . LEU A 1 507 ? -11.593 -5.253 30.791 1.00 92.94 507 LEU A C 1
ATOM 3960 O O . LEU A 1 507 ? -11.755 -6.015 31.742 1.00 92.94 507 LEU A O 1
ATOM 3964 N N . GLY A 1 508 ? -11.106 -4.020 30.970 1.00 92.81 508 GLY A N 1
ATOM 3965 C CA . GLY A 1 508 ? -10.715 -3.457 32.272 1.00 92.81 508 GLY A CA 1
ATOM 3966 C C . GLY A 1 508 ? -9.294 -3.797 32.747 1.00 92.81 508 GLY A C 1
ATOM 3967 O O . GLY A 1 508 ? -8.869 -3.314 33.798 1.00 92.81 508 GLY A O 1
ATOM 3968 N N . ASP A 1 509 ? -8.519 -4.566 31.977 1.00 97.38 509 ASP A N 1
ATOM 3969 C CA . ASP A 1 509 ? -7.110 -4.864 32.258 1.00 97.38 509 ASP A CA 1
ATOM 3970 C C . ASP A 1 509 ? -6.211 -3.697 31.823 1.00 97.38 509 ASP A C 1
ATOM 3972 O O . ASP A 1 509 ? -5.506 -3.708 30.807 1.00 97.38 509 ASP A O 1
ATOM 3976 N N . HIS A 1 510 ? -6.281 -2.622 32.604 1.00 97.12 510 HIS A N 1
ATOM 3977 C CA . HIS A 1 510 ? -5.545 -1.395 32.327 1.00 97.12 510 HIS A CA 1
ATOM 3978 C C . HIS A 1 510 ? -4.024 -1.565 32.456 1.00 97.12 510 HIS A C 1
ATOM 3980 O O . HIS A 1 510 ? -3.293 -0.812 31.818 1.00 97.12 510 HIS A O 1
ATOM 3986 N N . ASP A 1 511 ? -3.535 -2.550 33.217 1.00 98.44 511 ASP A N 1
ATOM 3987 C CA . ASP A 1 511 ? -2.098 -2.806 33.363 1.00 98.44 511 ASP A CA 1
ATOM 3988 C C . ASP A 1 511 ? -1.510 -3.453 32.101 1.00 98.44 511 ASP A C 1
ATOM 3990 O O . ASP A 1 511 ? -0.524 -2.937 31.563 1.00 98.44 511 ASP A O 1
ATOM 3994 N N . LYS A 1 512 ? -2.151 -4.498 31.546 1.00 98.38 512 LYS A N 1
ATOM 3995 C CA . LYS A 1 512 ? -1.747 -5.043 30.235 1.00 98.38 512 LYS A CA 1
ATOM 3996 C C . LYS A 1 512 ? -1.926 -4.017 29.117 1.00 98.38 512 LYS A C 1
ATOM 3998 O O . LYS A 1 512 ? -1.069 -3.920 28.240 1.00 98.38 512 LYS A O 1
ATOM 4003 N N . ALA A 1 513 ? -2.985 -3.204 29.167 1.00 98.44 513 ALA A N 1
ATOM 4004 C CA . ALA A 1 513 ? -3.179 -2.120 28.205 1.00 98.44 513 ALA A CA 1
ATOM 4005 C C . ALA A 1 513 ? -2.021 -1.103 28.236 1.00 98.44 513 ALA A C 1
ATOM 4007 O O . ALA A 1 513 ? -1.470 -0.769 27.188 1.00 98.44 513 ALA A O 1
ATOM 4008 N N . ILE A 1 514 ? -1.596 -0.648 29.424 1.00 98.81 514 ILE A N 1
ATOM 4009 C CA . ILE A 1 514 ? -0.446 0.260 29.581 1.00 98.81 514 ILE A CA 1
ATOM 4010 C C . ILE A 1 514 ? 0.844 -0.380 29.057 1.00 98.81 514 ILE A C 1
ATOM 4012 O O . ILE A 1 514 ? 1.618 0.307 28.384 1.00 98.81 514 ILE A O 1
ATOM 4016 N N . GLN A 1 515 ? 1.070 -1.672 29.317 1.00 98.69 515 GLN A N 1
ATOM 4017 C CA . GLN A 1 515 ? 2.229 -2.407 28.801 1.00 98.69 515 GLN A CA 1
ATOM 4018 C C . GLN A 1 515 ? 2.250 -2.421 27.263 1.00 98.69 515 GLN A C 1
ATOM 4020 O O . GLN A 1 515 ? 3.254 -2.043 26.657 1.00 98.69 515 GLN A O 1
ATOM 4025 N N . ASP A 1 516 ? 1.134 -2.784 26.630 1.00 98.56 516 ASP A N 1
ATOM 4026 C CA . ASP A 1 516 ? 1.023 -2.871 25.171 1.00 98.56 516 ASP A CA 1
ATOM 4027 C C . ASP A 1 516 ? 1.115 -1.500 24.485 1.00 98.56 516 ASP A C 1
ATOM 4029 O O . ASP A 1 516 ? 1.879 -1.345 23.529 1.00 98.56 516 ASP A O 1
ATOM 4033 N N . TYR A 1 517 ? 0.435 -0.465 24.996 1.00 98.50 517 TYR A N 1
ATOM 4034 C CA . TYR A 1 517 ? 0.594 0.893 24.463 1.00 98.50 517 TYR A CA 1
ATOM 4035 C C . TYR A 1 517 ? 2.028 1.408 24.629 1.00 98.50 517 TYR A C 1
ATOM 4037 O O . TYR A 1 517 ? 2.547 2.074 23.735 1.00 98.50 517 TYR A O 1
ATOM 4045 N N . THR A 1 518 ? 2.693 1.090 25.745 1.00 98.75 518 THR A N 1
ATOM 4046 C CA . THR A 1 518 ? 4.106 1.449 25.946 1.00 98.75 518 THR A CA 1
ATOM 4047 C C . THR A 1 518 ? 4.987 0.762 24.910 1.00 98.75 518 THR A C 1
ATOM 4049 O O . THR A 1 518 ? 5.831 1.425 24.311 1.00 98.75 518 THR A O 1
ATOM 4052 N N . LYS A 1 519 ? 4.739 -0.518 24.599 1.00 98.69 519 LYS A N 1
ATOM 4053 C CA . LYS A 1 519 ? 5.518 -1.221 23.575 1.00 98.69 519 LYS A CA 1
ATOM 4054 C C . LYS A 1 519 ? 5.271 -0.682 22.164 1.00 98.69 519 LYS A C 1
ATOM 4056 O O . LYS A 1 519 ? 6.225 -0.518 21.406 1.00 98.69 519 LYS A O 1
ATOM 4061 N N . ALA A 1 520 ? 4.030 -0.319 21.833 1.00 97.69 520 ALA A N 1
ATOM 4062 C CA . ALA A 1 520 ? 3.716 0.386 20.589 1.00 97.69 520 ALA A CA 1
ATOM 4063 C C . ALA A 1 520 ? 4.463 1.733 20.481 1.00 97.69 520 ALA A C 1
ATOM 4065 O O . ALA A 1 520 ? 4.951 2.081 19.407 1.00 97.69 520 ALA A O 1
ATOM 4066 N N . LEU A 1 521 ? 4.608 2.463 21.592 1.00 98.12 521 LEU A N 1
ATOM 4067 C CA . LEU A 1 521 ? 5.308 3.752 21.655 1.00 98.12 521 LEU A CA 1
ATOM 4068 C C . LEU A 1 521 ? 6.841 3.638 21.633 1.00 98.12 521 LEU A C 1
ATOM 4070 O O . LEU A 1 521 ? 7.492 4.521 21.080 1.00 98.12 521 LEU A O 1
ATOM 4074 N N . GLU A 1 522 ? 7.427 2.559 22.163 1.00 98.44 522 GLU A N 1
ATOM 4075 C CA . GLU A 1 522 ? 8.853 2.240 21.963 1.00 98.44 522 GLU A CA 1
ATOM 4076 C C . GLU A 1 522 ? 9.177 2.009 20.479 1.00 98.44 522 GLU A C 1
ATOM 4078 O O . GLU A 1 522 ? 10.224 2.431 19.990 1.00 98.44 522 GLU A O 1
ATOM 4083 N N . ILE A 1 523 ? 8.276 1.332 19.760 1.00 97.19 523 ILE A N 1
ATOM 4084 C CA . ILE A 1 523 ? 8.423 1.043 18.328 1.00 97.19 523 ILE A CA 1
ATOM 4085 C C . ILE A 1 523 ? 8.159 2.305 17.490 1.00 97.19 523 ILE A C 1
ATOM 4087 O O . ILE A 1 523 ? 8.884 2.564 16.527 1.00 97.19 523 ILE A O 1
ATOM 4091 N N . ASN A 1 524 ? 7.140 3.088 17.859 1.00 95.38 524 ASN A N 1
ATOM 4092 C CA . ASN A 1 524 ? 6.689 4.279 17.143 1.00 95.38 524 ASN A CA 1
ATOM 4093 C C . ASN A 1 524 ? 6.429 5.467 18.102 1.00 95.38 524 ASN A C 1
ATOM 4095 O O . ASN A 1 524 ? 5.281 5.740 18.472 1.00 95.38 524 ASN A O 1
ATOM 4099 N N . PRO A 1 525 ? 7.466 6.262 18.440 1.00 96.75 525 PRO A N 1
ATOM 4100 C CA . PRO A 1 525 ? 7.345 7.433 19.324 1.00 96.75 525 PRO A CA 1
ATOM 4101 C C . PRO A 1 525 ? 6.497 8.601 18.779 1.00 96.75 525 PRO A C 1
ATOM 4103 O O . PRO A 1 525 ? 6.408 9.654 19.417 1.00 96.75 525 PRO A O 1
ATOM 4106 N N . LYS A 1 526 ? 5.898 8.459 17.587 1.00 93.88 526 LYS A N 1
ATOM 4107 C CA . LYS A 1 526 ? 4.963 9.426 16.986 1.00 93.88 526 LYS A CA 1
ATOM 4108 C C . LYS A 1 526 ? 3.514 8.922 16.969 1.00 93.88 526 LYS A C 1
ATOM 4110 O O . LYS A 1 526 ? 2.644 9.619 16.448 1.00 93.88 526 LYS A O 1
ATOM 4115 N N . PHE A 1 527 ? 3.219 7.756 17.549 1.00 90.56 527 PHE A N 1
ATOM 4116 C CA . PHE A 1 527 ? 1.876 7.174 17.551 1.00 90.56 527 PHE A CA 1
ATOM 4117 C C . PHE A 1 527 ? 0.940 7.895 18.544 1.00 90.56 527 PHE A C 1
ATOM 4119 O O . PHE A 1 527 ? 0.656 7.427 19.645 1.00 90.56 527 PHE A O 1
ATOM 4126 N N . ALA A 1 528 ? 0.426 9.057 18.133 1.00 90.31 528 ALA A N 1
ATOM 4127 C CA . ALA A 1 528 ? -0.405 9.952 18.945 1.00 90.31 528 ALA A CA 1
ATOM 4128 C C . ALA A 1 528 ? -1.628 9.271 19.594 1.00 90.31 528 ALA A C 1
ATOM 4130 O O . ALA A 1 528 ? -1.989 9.577 20.731 1.00 90.31 528 ALA A O 1
ATOM 4131 N N . ALA A 1 529 ? -2.250 8.315 18.895 1.00 89.88 529 ALA A N 1
ATOM 4132 C CA . ALA A 1 529 ? -3.369 7.551 19.437 1.00 89.88 529 ALA A CA 1
ATOM 4133 C C . ALA A 1 529 ? -2.940 6.592 20.563 1.00 89.88 529 ALA A C 1
ATOM 4135 O O . ALA A 1 529 ? -3.695 6.434 21.520 1.00 89.88 529 ALA A O 1
ATOM 4136 N N . ALA A 1 530 ? -1.746 5.991 20.504 1.00 91.25 530 ALA A N 1
ATOM 4137 C CA . ALA A 1 530 ? -1.245 5.137 21.581 1.00 91.25 530 ALA A CA 1
ATOM 4138 C C . ALA A 1 530 ? -1.014 5.946 22.867 1.00 91.25 530 ALA A C 1
ATOM 4140 O O . ALA A 1 530 ? -1.473 5.523 23.925 1.00 91.25 530 ALA A O 1
ATOM 4141 N N . TYR A 1 531 ? -0.445 7.156 22.764 1.00 95.94 531 TYR A N 1
ATOM 4142 C CA . TYR A 1 531 ? -0.380 8.103 23.887 1.00 95.94 531 TYR A CA 1
ATOM 4143 C C . TYR A 1 531 ? -1.775 8.396 24.464 1.00 95.94 531 TYR A C 1
ATOM 4145 O O . TYR A 1 531 ? -2.010 8.175 25.649 1.00 95.94 531 TYR A O 1
ATOM 4153 N N . TYR A 1 532 ? -2.743 8.816 23.640 1.00 95.31 532 TYR A N 1
ATOM 4154 C CA . TYR A 1 532 ? -4.075 9.170 24.150 1.00 95.31 532 TYR A CA 1
ATOM 4155 C C . TYR A 1 532 ? -4.809 7.989 24.818 1.00 95.31 532 TYR A C 1
ATOM 4157 O O . TYR A 1 532 ? -5.447 8.162 25.856 1.00 95.31 532 TYR A O 1
ATOM 4165 N N . ASN A 1 533 ? -4.697 6.774 24.274 1.00 95.44 533 ASN A N 1
ATOM 4166 C CA . ASN A 1 533 ? -5.342 5.601 24.870 1.00 95.44 533 ASN A CA 1
ATOM 4167 C C . ASN A 1 533 ? -4.603 5.094 26.127 1.00 95.44 533 ASN A C 1
ATOM 4169 O O . ASN A 1 533 ? -5.263 4.633 27.063 1.00 95.44 533 ASN A O 1
ATOM 4173 N N . ARG A 1 534 ? -3.276 5.274 26.216 1.00 98.31 534 ARG A N 1
ATOM 4174 C CA . ARG A 1 534 ? -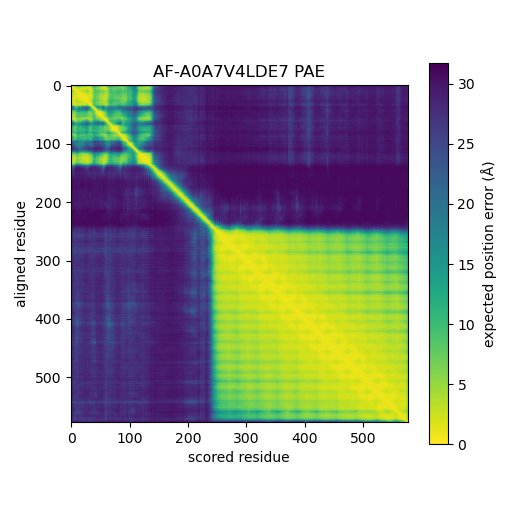2.505 5.021 27.444 1.00 98.31 534 ARG A CA 1
ATOM 4175 C C . ARG A 1 534 ? -2.830 6.032 28.545 1.00 98.31 534 ARG A C 1
ATOM 4177 O O . ARG A 1 534 ? -3.027 5.615 29.683 1.00 98.31 534 ARG A O 1
ATOM 4184 N N . ALA A 1 535 ? -3.047 7.308 28.212 1.00 97.81 535 ALA A N 1
ATOM 4185 C CA . ALA A 1 535 ? -3.551 8.307 29.160 1.00 97.81 535 ALA A CA 1
ATOM 4186 C C . ALA A 1 535 ? -4.902 7.916 29.784 1.00 97.81 535 ALA A C 1
ATOM 4188 O O . ALA A 1 535 ? -5.116 8.105 30.982 1.00 97.81 535 ALA A O 1
ATOM 4189 N N . ILE A 1 536 ? -5.811 7.344 28.986 1.00 96.44 536 ILE A N 1
ATOM 4190 C CA . ILE A 1 536 ? -7.106 6.839 29.469 1.00 96.44 536 ILE A CA 1
ATOM 4191 C C . ILE A 1 536 ? -6.901 5.667 30.444 1.00 96.44 536 ILE A C 1
ATOM 4193 O O . ILE A 1 536 ? -7.528 5.642 31.503 1.00 96.44 536 ILE A O 1
ATOM 4197 N N . ALA A 1 537 ? -5.999 4.730 30.139 1.00 97.44 537 ALA A N 1
ATOM 4198 C CA . ALA A 1 537 ? -5.673 3.630 31.049 1.00 97.44 537 ALA A CA 1
ATOM 4199 C C . ALA A 1 537 ? -5.006 4.128 32.352 1.00 97.44 537 ALA A C 1
ATOM 4201 O O . ALA A 1 537 ? -5.408 3.715 33.442 1.00 97.44 537 ALA A O 1
ATOM 4202 N N . TYR A 1 538 ? -4.074 5.086 32.268 1.00 98.44 538 TYR A N 1
ATOM 4203 C CA . TYR A 1 538 ? -3.478 5.747 33.435 1.00 98.44 538 TYR A CA 1
ATOM 4204 C C . TYR A 1 538 ? -4.523 6.465 34.302 1.00 98.44 538 TYR A C 1
ATOM 4206 O O . TYR A 1 538 ? -4.476 6.350 35.527 1.00 98.44 538 TYR A O 1
ATOM 4214 N N . TYR A 1 539 ? -5.509 7.141 33.701 1.00 97.19 539 TYR A N 1
ATOM 4215 C CA . TYR A 1 539 ? -6.627 7.751 34.431 1.00 97.19 539 TYR A CA 1
ATOM 4216 C C . TYR A 1 539 ? -7.415 6.715 35.251 1.00 97.19 539 TYR A C 1
ATOM 4218 O O . TYR A 1 539 ? -7.634 6.930 36.444 1.00 97.19 539 TYR A O 1
ATOM 4226 N N . PHE A 1 540 ? -7.775 5.564 34.669 1.00 96.38 540 PHE A N 1
ATOM 4227 C CA . PHE A 1 540 ? -8.465 4.500 35.413 1.00 96.38 540 PHE A CA 1
ATOM 4228 C C . PHE A 1 540 ? -7.584 3.855 36.499 1.00 96.38 540 PHE A C 1
ATOM 4230 O O . PHE A 1 540 ? -8.080 3.529 37.579 1.00 96.38 540 PHE A O 1
ATOM 4237 N N . LYS A 1 541 ? -6.264 3.767 36.282 1.00 97.38 541 LYS A N 1
ATOM 4238 C CA . LYS A 1 541 ? -5.272 3.395 37.312 1.00 97.38 541 LYS A CA 1
ATOM 4239 C C . LYS A 1 541 ? -5.034 4.480 38.379 1.00 97.38 541 LYS A C 1
ATOM 4241 O O . LYS A 1 541 ? -4.235 4.252 39.285 1.00 97.38 541 LYS A O 1
ATOM 4246 N N . LYS A 1 542 ? -5.704 5.639 38.294 1.00 97.19 542 LYS A N 1
ATOM 4247 C CA . LYS A 1 542 ? -5.513 6.841 39.138 1.00 97.19 542 LYS A CA 1
ATOM 4248 C C . LYS A 1 542 ? -4.108 7.466 39.051 1.00 97.19 542 LYS A C 1
ATOM 4250 O O . LYS A 1 542 ? -3.707 8.245 39.910 1.00 97.19 542 LYS A O 1
ATOM 4255 N N . GLN A 1 543 ? -3.365 7.153 37.991 1.00 97.94 543 GLN A N 1
ATOM 4256 C CA . GLN A 1 543 ? -2.012 7.638 37.703 1.00 97.94 543 GLN A CA 1
ATOM 4257 C C . GLN A 1 543 ? -2.081 8.952 36.906 1.00 97.94 543 GLN A C 1
ATOM 4259 O O . GLN A 1 543 ? -1.696 9.042 35.741 1.00 97.94 543 GLN A O 1
ATOM 4264 N N . TYR A 1 544 ? -2.658 9.985 37.529 1.00 97.12 544 TYR A N 1
ATOM 4265 C CA . TYR A 1 544 ? -3.049 11.213 36.826 1.00 97.12 544 TYR A CA 1
ATOM 4266 C C . TYR A 1 544 ? -1.873 12.049 36.295 1.00 97.12 544 TYR A C 1
ATOM 4268 O O . TYR A 1 544 ? -2.078 12.835 35.373 1.00 97.12 544 TYR A O 1
ATOM 4276 N N . HIS A 1 545 ? -0.659 11.893 36.838 1.00 96.69 545 HIS A N 1
ATOM 4277 C CA . HIS A 1 545 ? 0.532 12.573 36.316 1.00 96.69 545 HIS A CA 1
ATOM 4278 C C . HIS A 1 545 ? 0.865 12.059 34.911 1.00 96.69 545 HIS A C 1
ATOM 4280 O O . HIS A 1 545 ? 0.824 12.823 33.948 1.00 96.69 545 HIS A O 1
ATOM 4286 N N . GLN A 1 546 ? 1.053 10.743 34.785 1.00 98.19 546 GLN A N 1
ATOM 4287 C CA . GLN A 1 546 ? 1.330 10.066 33.519 1.00 98.19 546 GLN A CA 1
ATOM 4288 C C . GLN A 1 546 ? 0.190 10.253 32.509 1.00 98.19 546 GLN A C 1
ATOM 4290 O O . GLN A 1 546 ? 0.435 10.442 31.319 1.00 98.19 546 GLN A O 1
ATOM 4295 N N . ALA A 1 547 ? -1.064 10.287 32.979 1.00 97.94 547 ALA A N 1
ATOM 4296 C CA . ALA A 1 547 ? -2.210 10.612 32.131 1.00 97.94 547 ALA A CA 1
ATOM 4297 C C . ALA A 1 547 ? -2.120 12.024 31.519 1.00 97.94 547 ALA A C 1
ATOM 4299 O O . ALA A 1 547 ? -2.438 12.198 30.343 1.00 97.94 547 ALA A O 1
ATOM 4300 N N . TRP A 1 548 ? -1.664 13.028 32.277 1.00 97.38 548 TRP A N 1
ATOM 4301 C CA . TRP A 1 548 ? -1.453 14.383 31.758 1.00 97.38 548 TRP A CA 1
ATOM 4302 C C . TRP A 1 548 ? -0.237 14.494 30.832 1.00 97.38 548 TRP A C 1
ATOM 4304 O O . TRP A 1 548 ? -0.303 15.221 29.843 1.00 97.38 548 TRP A O 1
ATOM 4314 N N . GLU A 1 549 ? 0.851 13.775 31.114 1.00 97.75 549 GLU A N 1
ATOM 4315 C CA . GLU A 1 549 ? 2.028 13.721 30.233 1.00 97.75 549 GLU A CA 1
ATOM 4316 C C . GLU A 1 549 ? 1.662 13.150 28.855 1.00 97.75 549 GLU A C 1
ATOM 4318 O O . GLU A 1 549 ? 1.951 13.766 27.826 1.00 97.75 549 GLU A O 1
ATOM 4323 N N . ASP A 1 550 ? 0.941 12.027 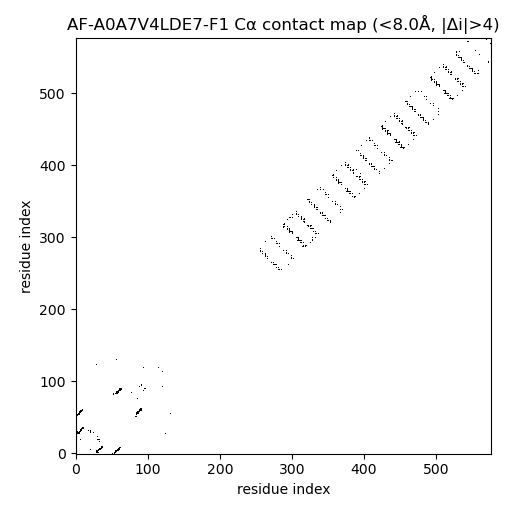28.831 1.00 97.81 550 ASP A N 1
ATOM 4324 C CA . ASP A 1 550 ? 0.476 11.389 27.599 1.00 97.81 550 ASP A CA 1
ATOM 4325 C C . ASP A 1 550 ? -0.597 12.214 26.862 1.00 97.81 550 ASP A C 1
ATOM 4327 O O . ASP A 1 550 ? -0.578 12.268 25.630 1.00 97.81 550 ASP A O 1
ATOM 4331 N N . VAL A 1 551 ? -1.501 12.905 27.574 1.00 96.50 551 VAL A N 1
ATOM 4332 C CA . VAL A 1 551 ? -2.455 13.865 26.972 1.00 96.50 551 VAL A CA 1
ATOM 4333 C C . VAL A 1 551 ? -1.714 14.989 26.253 1.00 96.50 551 VAL A C 1
ATOM 4335 O O . VAL A 1 551 ? -1.951 15.211 25.062 1.00 96.50 551 VAL A O 1
ATOM 4338 N N . ASN A 1 552 ? -0.780 15.649 26.941 1.00 96.56 552 ASN A N 1
ATOM 4339 C CA . ASN A 1 552 ? 0.006 16.745 26.376 1.00 96.56 552 ASN A CA 1
ATOM 4340 C C . ASN A 1 552 ? 0.820 16.260 25.164 1.00 96.56 552 ASN A C 1
ATOM 4342 O O . ASN A 1 552 ? 0.932 16.950 24.146 1.00 96.56 552 ASN A O 1
ATOM 4346 N N . LYS A 1 553 ? 1.365 15.039 25.242 1.00 97.00 553 LYS A N 1
ATOM 4347 C CA . LYS A 1 553 ? 2.134 14.435 24.155 1.00 97.00 553 LYS A CA 1
ATOM 4348 C C . LYS A 1 553 ? 1.257 14.093 22.949 1.00 97.00 553 LYS A C 1
ATOM 4350 O O . LYS A 1 553 ? 1.655 14.415 21.829 1.00 97.00 553 LYS A O 1
ATOM 4355 N N . ALA A 1 554 ? 0.061 13.540 23.148 1.00 92.69 554 ALA A N 1
ATOM 4356 C CA . ALA A 1 554 ? -0.907 13.297 22.076 1.00 92.69 554 ALA A CA 1
ATOM 4357 C C . ALA A 1 554 ? -1.341 14.605 21.383 1.00 92.69 554 ALA A C 1
ATOM 4359 O O . ALA A 1 554 ? -1.371 14.662 20.152 1.00 92.69 554 ALA A O 1
ATOM 4360 N N . GLN A 1 555 ? -1.574 15.672 22.156 1.00 92.81 555 GLN A N 1
ATOM 4361 C CA . GLN A 1 555 ? -1.871 17.013 21.633 1.00 92.81 555 GLN A CA 1
ATOM 4362 C C . GLN A 1 555 ? -0.718 17.589 20.802 1.00 92.81 555 GLN A C 1
ATOM 4364 O O . GLN A 1 555 ? -0.950 18.069 19.694 1.00 92.81 555 GLN A O 1
ATOM 4369 N N . SER A 1 556 ? 0.535 17.456 21.255 1.00 95.50 556 SER A N 1
ATOM 4370 C CA . SER A 1 556 ? 1.718 17.877 20.477 1.00 95.50 556 SER A CA 1
ATOM 4371 C C . SER A 1 556 ? 1.914 17.112 19.156 1.00 95.50 556 SER A C 1
ATOM 4373 O O . SER A 1 556 ? 2.696 17.531 18.306 1.00 95.50 556 SER A O 1
ATOM 4375 N N . LEU A 1 557 ? 1.214 15.986 18.988 1.00 87.06 557 LEU A N 1
ATOM 4376 C CA . LEU A 1 557 ? 1.212 15.145 17.790 1.00 87.06 557 LEU A CA 1
ATOM 4377 C C . LEU A 1 557 ? -0.106 15.267 16.993 1.00 87.06 557 LEU A C 1
ATOM 4379 O O . LEU A 1 557 ? -0.360 14.457 16.103 1.00 87.06 557 LEU A O 1
ATOM 4383 N N . GLY A 1 558 ? -0.943 16.267 17.295 1.00 84.38 558 GLY A N 1
ATOM 4384 C CA . GLY A 1 558 ? -2.137 16.606 16.513 1.00 84.38 558 GLY A CA 1
ATOM 4385 C C . GLY A 1 558 ? -3.409 15.815 16.839 1.00 84.38 558 GLY A C 1
ATOM 4386 O O . GLY A 1 558 ? -4.405 15.967 16.135 1.00 84.38 558 GLY A O 1
ATOM 4387 N N . VAL A 1 559 ? -3.425 14.991 17.894 1.00 84.94 559 VAL A N 1
ATOM 4388 C CA . VAL A 1 559 ? -4.677 14.406 18.407 1.00 84.94 559 VAL A CA 1
ATOM 4389 C C . VAL A 1 559 ? -5.373 15.414 19.313 1.00 84.94 559 VAL A C 1
ATOM 4391 O O . VAL A 1 559 ? -4.776 15.895 20.269 1.00 84.94 559 VAL A O 1
ATOM 4394 N N . THR A 1 560 ? -6.660 15.664 19.070 1.00 88.12 560 THR A N 1
ATOM 4395 C CA . THR A 1 560 ? -7.536 16.401 19.993 1.00 88.12 560 THR A CA 1
ATOM 4396 C C . THR A 1 560 ? -8.204 15.413 20.959 1.00 88.12 560 THR A C 1
ATOM 4398 O O . THR A 1 560 ? -9.067 14.641 20.525 1.00 88.12 560 THR A O 1
ATOM 4401 N N . PRO A 1 561 ? -7.846 15.388 22.258 1.00 85.62 561 PRO A N 1
ATOM 4402 C CA . PRO A 1 561 ? -8.542 14.575 23.250 1.00 85.62 561 PRO A CA 1
ATOM 4403 C C . PRO A 1 561 ? -10.010 14.996 23.369 1.00 85.62 561 PRO A C 1
ATOM 4405 O O . PRO A 1 561 ? -10.346 16.168 23.203 1.00 85.62 561 PRO A O 1
ATOM 4408 N N . LYS A 1 562 ? -10.900 14.063 23.717 1.00 86.12 562 LYS A N 1
ATOM 4409 C CA . LYS A 1 562 ? -12.296 14.411 24.019 1.00 86.12 562 LYS A CA 1
ATOM 4410 C C . LYS A 1 562 ? -12.347 15.300 25.265 1.00 86.12 562 LYS A C 1
ATOM 4412 O O . LYS A 1 562 ? -11.886 14.881 26.325 1.00 86.12 562 LYS A O 1
ATOM 4417 N N . GLU A 1 563 ? -12.979 16.469 25.175 1.00 91.44 563 GLU A N 1
ATOM 4418 C CA . GLU A 1 563 ? -13.101 17.401 26.312 1.00 91.44 563 GLU A CA 1
ATOM 4419 C C . GLU A 1 563 ? -13.806 16.757 27.522 1.00 91.44 563 GLU A C 1
ATOM 4421 O O . GLU A 1 563 ? -13.428 16.981 28.666 1.00 91.44 563 GLU A O 1
ATOM 4426 N N . SER A 1 564 ? -14.755 15.846 27.282 1.00 91.88 564 SER A N 1
ATOM 4427 C CA . SER A 1 564 ? -15.423 15.054 28.328 1.00 91.88 564 SER A CA 1
ATOM 4428 C C . SER A 1 564 ? -14.524 14.026 29.036 1.00 91.88 564 SER A C 1
ATOM 4430 O O . SER A 1 564 ? -14.923 13.473 30.063 1.00 91.88 564 SER A O 1
ATOM 4432 N N . PHE A 1 565 ? -13.320 13.765 28.517 1.00 93.19 565 PHE A N 1
ATOM 4433 C CA . PHE A 1 565 ? -12.242 13.072 29.226 1.00 93.19 565 PHE A CA 1
ATOM 4434 C C . PHE A 1 565 ? -11.304 14.067 29.922 1.00 93.19 565 PHE A C 1
ATOM 4436 O O . PHE A 1 565 ? -10.967 13.845 31.082 1.00 93.19 565 PHE A O 1
ATOM 4443 N N . LEU A 1 566 ? -10.936 15.175 29.266 1.00 93.50 566 LEU A N 1
ATOM 4444 C CA . LEU A 1 566 ? -10.085 16.208 29.872 1.00 93.50 566 LEU A CA 1
ATOM 4445 C C . LEU A 1 566 ? -10.707 16.784 31.146 1.00 93.50 566 LEU A C 1
ATOM 4447 O O . LEU A 1 566 ? -10.036 16.847 32.168 1.00 93.50 566 LEU A O 1
ATOM 4451 N N . GLU A 1 567 ? -12.001 17.100 31.137 1.00 93.38 567 GLU A N 1
ATOM 4452 C CA . GLU A 1 567 ? -12.711 17.606 32.315 1.00 93.38 567 GLU A CA 1
ATOM 4453 C C . GLU A 1 567 ? -12.733 16.584 33.466 1.00 93.38 567 GLU A C 1
ATOM 4455 O O . GLU A 1 567 ? -12.478 16.942 34.615 1.00 93.38 567 GLU A O 1
ATOM 4460 N N . LYS A 1 568 ? -12.939 15.294 33.165 1.00 94.62 568 LYS A N 1
ATOM 4461 C CA . LYS A 1 568 ? -12.842 14.212 34.162 1.00 94.62 568 LYS A CA 1
ATOM 4462 C C . LYS A 1 568 ? -11.431 14.081 34.733 1.00 94.62 568 LYS A C 1
ATOM 4464 O O . LYS A 1 568 ? -11.283 13.824 35.926 1.00 94.62 568 LYS A O 1
ATOM 4469 N N . LEU A 1 569 ? -10.406 14.253 33.897 1.00 95.50 569 LEU A N 1
ATOM 4470 C CA . LEU A 1 569 ? -9.007 14.207 34.309 1.00 95.50 569 LEU A CA 1
ATOM 4471 C C . LEU A 1 569 ? -8.627 15.438 35.151 1.00 95.50 569 LEU A C 1
ATOM 4473 O O . LEU A 1 569 ? -8.006 15.253 36.193 1.00 95.50 569 LEU A O 1
ATOM 4477 N N . ARG A 1 570 ? -9.060 16.658 34.784 1.00 95.31 570 ARG A N 1
ATOM 4478 C CA . ARG A 1 570 ? -8.901 17.882 35.600 1.00 95.31 570 ARG A CA 1
ATOM 4479 C C . ARG A 1 570 ? -9.486 17.696 36.998 1.00 95.31 570 ARG A C 1
ATOM 4481 O O . ARG A 1 570 ? -8.782 17.892 37.985 1.00 95.31 570 ARG A O 1
ATOM 4488 N N . GLN A 1 571 ? -10.752 17.272 37.066 1.00 94.00 571 GLN A N 1
ATOM 4489 C CA . GLN A 1 571 ? -11.482 17.063 38.320 1.00 94.00 571 GLN A CA 1
ATOM 4490 C C . GLN A 1 571 ? -10.808 15.994 39.193 1.00 94.00 571 GLN A C 1
ATOM 4492 O O . GLN A 1 571 ? -10.595 16.220 40.381 1.00 94.00 571 GLN A O 1
ATOM 4497 N N . ALA A 1 572 ? -10.409 14.860 38.609 1.00 93.62 572 ALA A N 1
ATOM 4498 C CA . ALA A 1 572 ? -9.745 13.784 39.344 1.00 93.62 572 ALA A CA 1
ATOM 4499 C C . ALA A 1 572 ? -8.302 14.123 39.770 1.00 93.62 572 ALA A C 1
ATOM 4501 O O . ALA A 1 572 ? -7.842 13.626 40.797 1.00 93.62 572 ALA A O 1
ATOM 4502 N N . SER A 1 573 ? -7.594 14.970 39.013 1.00 93.00 573 SER A N 1
ATOM 4503 C CA . SER A 1 573 ? -6.219 15.394 39.309 1.00 93.00 573 SER A CA 1
ATOM 4504 C C . SER A 1 573 ? -6.120 16.706 40.097 1.00 93.00 573 SER A C 1
ATOM 4506 O O . SER A 1 573 ? -5.012 17.215 40.258 1.00 93.00 573 SER A O 1
ATOM 4508 N N . GLY A 1 574 ? -7.243 17.316 40.490 1.00 88.50 574 GLY A N 1
ATOM 4509 C CA . GLY A 1 574 ? -7.272 18.618 41.166 1.00 88.50 574 GLY A CA 1
ATOM 4510 C C . GLY A 1 574 ? -6.679 19.786 40.362 1.00 88.50 574 GLY A C 1
ATOM 4511 O O . GLY A 1 574 ? -6.231 20.760 40.964 1.00 88.50 574 GLY A O 1
ATOM 4512 N N . ARG A 1 575 ? -6.633 19.708 39.021 1.00 80.56 575 ARG A N 1
ATOM 4513 C CA . ARG A 1 575 ? -6.146 20.824 38.186 1.00 80.56 575 ARG A CA 1
ATOM 4514 C C . ARG A 1 575 ? -7.279 21.825 37.894 1.00 80.56 575 ARG A C 1
ATOM 4516 O O . ARG A 1 575 ? -8.389 21.384 37.592 1.00 80.56 575 ARG A O 1
ATOM 4523 N N . PRO A 1 576 ? -7.011 23.148 37.931 1.00 65.00 576 PRO A N 1
ATOM 4524 C CA . PRO A 1 576 ? -7.936 24.159 37.413 1.00 65.00 576 PRO A CA 1
ATOM 4525 C C . PRO A 1 576 ? -8.124 24.022 35.887 1.00 65.00 576 PRO A C 1
ATOM 4527 O O . PRO A 1 576 ? -7.478 23.186 35.251 1.00 65.00 576 PRO A O 1
ATOM 4530 N N . LYS A 1 577 ? -9.055 24.805 35.323 1.00 59.31 577 LYS A N 1
ATOM 4531 C CA . LYS A 1 577 ? -9.486 24.691 33.919 1.00 59.31 577 LYS A CA 1
ATOM 4532 C C . LYS A 1 577 ? -8.454 25.125 32.890 1.00 59.31 577 LYS A C 1
ATOM 4534 O O . LYS A 1 577 ? -7.875 26.211 33.083 1.00 59.31 577 LYS A O 1
#

Radius of gyration: 36.79 Å; Cα contacts (8 Å, |Δi|>4): 653; chains: 1; bounding box: 111×84×108 Å

InterPro domains:
  IPR000157 Toll/interleukin-1 receptor homology (TIR) domain [PF13676] (5-114)
  IPR000157 Toll/interleukin-1 receptor homology (TIR) domain [PS50104] (1-135)
  IPR011990 Tetratricopeptide-like helical domain superfamily [G3DSA:1.25.40.10] (257-326)
  IPR011990 Tetratricopeptide-like helical domain superfamily [G3DSA:1.25.40.10] (327-401)
  IPR011990 Tetratricopeptide-like helical domain superfamily [G3DSA:1.25.40.10] (402-475)
  IPR011990 Tetratricopeptide-like helical domain superfamily [G3DSA:1.25.40.10] (476-576)
  IPR011990 Tetratricopeptide-like helical domain superfamily [SSF48452] (260-558)
  IPR019734 Tetratricopeptide repeat [PF00515] (496-527)
  IPR019734 Tetratricopeptide repeat [PF13181] (393-424)
  IPR019734 Tetratricopeptide repeat [PS50005] (290-323)
  IPR019734 Tetratricopeptide repeat [PS50005] (324-357)
  IPR019734 Tetratricopeptide repeat [PS50005] (358-391)
  IPR019734 Tetratricopeptide repeat [PS50005] (392-425)
  IPR019734 Tetratricopeptide repeat [PS50005] (426-459)
  IPR019734 Tetratricopeptide repeat [PS50005] (460-493)
  IPR019734 Tetratricopeptide repeat [PS50005] (494-527)
  IPR019734 Tetratricopeptide repeat [SM00028] (256-289)
  IPR019734 Tetratricopeptide repeat [SM00028] (290-323)
  IPR019734 Tetratricopeptide repeat [SM00028] (324-357)
  IPR019734 Tetratricopeptide repeat [SM00028] (358-391)

Sequence (577 aa):
MDHKVFISYANADAQIALRVCEALEARGIKCWIAPRDILPGMIFTEALIEAIEATPIFLLILSQNANQSQYVFQEVKRAFEGKTTIVALRVDEVLPSRSLDFFIGHYHWVDAFTPPLEKHLELLAQTIRALLQKLSGGKEAKGVPRSRPAPPPPPPSPPPATTETPGTAAASPREPRPVPPSPTAPPVPRKGFPLWLIPVALLGVMVLAAGGIYYLGGEKKVPPLADILDGAGGKRQGTKPAAPPPPDAQAQAAKFQEHLQKAQDLAKNKEYAQAIEEFTLALAVKPNDEEALYGLGSAHLSLDQNDQAIAQFNKLLEINPNHASGFVSRGLAFRKKNDLDRAIADYTRALAINPRYVNAYYVRGYAYNMKGLYDQAIADFNKLLEIAPDDLDAIFSRGYAYGHKGLQDQAIADYTRVLVLDPKSAPAYNNRGNAYRRKGLYDQAIADLTKAIELNPNYAEAYNNRGFAYSLKKQYDRAIEDYTRAIAINPRYDLAYFNRGLEYRDLGDHDKAIQDYTKALEINPKFAAAYYNRAIAYYFKKQYHQAWEDVNKAQSLGVTPKESFLEKLRQASGRPK

Foldseek 3Di:
DPAQEEEEEAPVCVVVRVVLQVLLVVVVHHYHYDYPVVDDDDDDDPVRVVVQLVHQEYEYEDEPVRVPPPVVVVVVCVVQPPRHHYDYDYPCQLQVPVNVCVVVPDDDDDDDPDDDSSVSSVVVSVVSVVSVVVVVVVPPDDDDDDDDDDDDDDDDDDDDDDDDDDDDDDDDDDDDDDDDDDDDDDDDDDDDDDDDDDDDDDDDDDDDDDDDDDDDDDDDDDDDDDPPDDDDDDDDDDDDPDDPPPPVVVVLVVLLVVLLVVLVVCVVVVVLVVSLVSLVSSCVSVVQDLSSLQSNLVSCVSVLVLVSNLVSLVSSCVSPVLPLVSLQSNLSSCVSVVVLVSSLVSLVSSCVSPVLPLVSLLSNLVSCVVVLVLVSNLVSLVSSCVNVVLPLSSLQSNLVSCVSVVVLVSNLVSLVSSCVVPVLPLVSLQSNLLSCVSVVVLVSSLVSLVSSCVSPVLPLSSLQSNLVSCVSVVVLVSSLVSLVSSCVSPVLPLSSLQSNLVSCVVVVVLVSSLVSLVSSCVSPVLPLVSLQSNLVSCVSVLVLVSSVVSQVSSVVSPDDHDVVVVVSSCVSVVHDD

Nearest PDB structures (foldseek):
  7yea-assembly1_B  TM=8.653E-01  e=7.205E-14  Homo sapiens
  6q6h-assembly1_J  TM=7.254E-01  e=4.293E-11  Homo sapiens
  5g04-assembly1_F  TM=6.283E-01  e=2.481E-10  Homo sapiens
  8a61-assembly1_H  TM=6.486E-01  e=2.177E-09  Saccharomyces cerevisiae
  5l9t-assembly1_C  TM=5.713E-01  e=3.187E-10  Homo sapiens

Organism: NCBI:txid60893

pLDDT: mean 74.88, std 26.87, range [20.7, 98.88]

Solvent-accessible surface area (backbone atoms only — not comparable to full-atom values): 33241 Å² total; per-residue (Å²): 116,90,36,52,33,36,40,40,23,44,75,90,43,45,72,55,53,49,53,54,38,53,61,29,41,80,68,77,41,38,54,47,76,50,64,43,82,75,64,81,92,66,82,74,53,66,73,56,48,53,55,52,73,54,16,63,27,41,37,44,51,29,59,86,80,55,72,73,41,62,64,60,55,50,51,58,45,65,74,40,62,96,76,47,49,76,46,81,51,50,46,57,76,59,43,50,62,75,56,53,63,44,79,75,67,74,86,83,87,84,78,97,83,67,82,57,69,66,59,41,52,47,50,51,49,50,53,50,50,55,50,52,52,54,64,58,63,72,69,83,79,88,80,84,86,89,84,84,91,84,86,90,86,84,88,89,84,89,88,86,82,91,82,90,85,90,90,82,92,86,89,88,89,89,85,83,91,89,85,88,87,88,85,86,87,87,87,85,90,88,86,82,86,81,88,84,92,84,90,88,83,85,86,86,78,90,85,88,86,81,89,81,93,84,88,81,89,80,91,82,92,79,88,81,91,69,95,84,82,86,88,76,97,70,95,74,80,82,79,71,79,77,76,78,71,58,69,69,60,49,52,49,54,51,53,27,51,53,26,41,54,51,14,50,53,28,44,73,73,62,43,27,73,61,15,38,54,26,18,49,55,17,32,74,70,41,81,85,42,59,67,43,29,51,48,35,15,48,32,28,46,75,69,69,36,32,67,62,13,39,53,29,29,48,56,36,39,72,75,37,81,71,48,34,66,46,28,38,56,32,14,51,32,30,42,75,71,68,36,46,66,64,14,43,52,25,18,51,53,1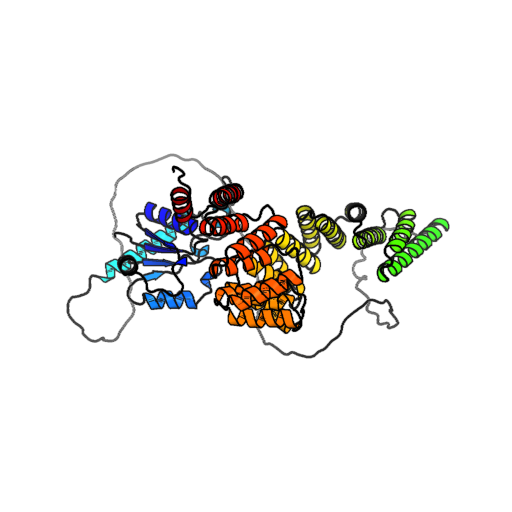8,36,73,67,36,83,80,46,50,66,39,28,47,59,32,16,49,44,24,48,75,72,68,40,32,67,62,13,38,53,25,28,50,59,26,38,76,76,45,70,84,43,54,68,44,38,44,54,32,17,50,32,27,46,73,72,67,39,32,68,61,12,39,51,28,21,48,53,39,41,71,77,40,78,74,46,30,69,38,27,28,52,30,12,51,32,29,41,76,71,67,39,34,67,62,10,40,51,28,13,49,49,14,32,74,68,32,87,74,43,33,67,28,31,32,54,31,13,52,33,27,43,79,70,68,38,46,70,60,14,42,51,25,13,50,51,14,32,73,65,34,84,75,43,33,67,29,30,34,52,38,18,50,49,30,42,76,72,65,40,32,67,62,12,40,52,24,18,50,53,16,37,74,68,34,85,74,48,26,65,39,32,42,55,32,16,53,30,26,47,77,72,67,39,47,66,61,17,50,54,23,41,55,51,8,43,78,59,74,42,83,76,59,63,82,50,52,54,53,48,26,65,76,58,73,47,81,136